Protein 4IDI (pdb70)

Foldseek 3Di:
DAKEKEFEAACQQVQFPDNVHRIKIKDDDDQLDWPFLVQVCCQPPGGNDHPPWWDCPDDADWDWMIHPDIDGRSGSPGGTDTDPQKFKDKQNHGCVVQVNRVRRRHHHIYIYIYGRD/DAKEKEFEAACQQVQFPDNVHRIKIKDDDDQLDWPFLVQVCCQPPGRNDHPPWWDDPADWDWMIHPDIDGRSGSPGGTDTDPQKFKDKQNHGCVVQVNRVHRRHHHIYIYIYGRD/DAKEKEFEAACQQVQFPDNVHRIKIKDDDDQLDWPFLVQVCCQPPGRNDHPPWWDCPDDADWAWMIHPDIDGGSGSPGGTDTDPQKFKAKQNHGCVVQVNRPHRRHHHIYIYIYGRD/DAKEKEFEAACQQVQFPDNVHRIKIKFDDDQLDWPFLVQVCCQPPGRNDHPPWWDDPADWDWMIHPDIDGRSGSPGGTDTDPQKFKDKQNHGCVVQVNRVHRRHHHIYIYIYGRD

Organism: Plasmodium yoelii yoelii (NCBI:txid73239)

CATH classification: 3.10.20.30

Solvent-accessible surface area: 24367 Å² total

Secondary structure (DSSP, 8-state):
-EEEEEEEETTGGGGSS-TTSSEEEEEE--TT--HHHHHHHHHHHT--STTSSS-------EE---TT---S-EETT---PPPTTEEEEETTEEGGGTTGGG----TT-EEEEEE--/-EEEEEEEETTGGGGSS-TTSSEEEEEE--TT--HHHHHHHHHHHT--STTSSS-----EE---TT---S-EETT---PPPTTEEEEETTEEGGGGTGGG----TT-EEEEEE--/-EEEEEEEETTGGGGSS-TTSSEEEEEE--TT--HHHHHHHHHHHT--STTSSS-------EE---TT---S-EETT---PPPTTEEEEETTEEGGGTTGGG----TT-EEEEEE--/-EEEEEEEETTGGGGSS-TTSSEEEEEE--TT--HHHHHHHHHHHT--STTSSS-----EE---TT---S-EETT---PPPTTEEEEETTEEGGGGTGGG----TT-EEEEEE--

InterPro domains:
  IPR012675 Beta-grasp domain superfamily [G3DSA:3.10.20.30] (2-125)
  IPR015221 Ubiquitin-related modifier 1 [MF_03048] (3-125)
  IPR015221 Ubiquitin-related modifier 1 [PF09138] (4-125)
  IPR015221 Ubiquitin-related modifier 1 [PTHR14986] (1-125)
  IPR015221 Ubiquitin-related modifier 1 [cd01764] (5-125)
  IPR016155 Molybdopterin synthase/thiamin biosynthesis sulphur carrier, beta-grasp [SSF54285] (3-125)

Radius of gyration: 26.15 Å; Cα contacts (8 Å, |Δi|>4): 997; chains: 4; bounding box: 36×84×58 Å

B-factor: mean 30.33, std 13.79, range [8.46, 106.81]

Nearest PDB structures (foldseek):
  4idi-assembly3_C  TM=1.008E+00  e=1.609E-25  Plasmodium yoelii yoelii
  4idi-assembly4_D  TM=9.911E-01  e=5.566E-25  Plasmodium yoelii yoelii
  2qjl-assembly1_A  TM=8.505E-01  e=9.168E-06  Saccharomyces cerevisiae
  7q5n-assembly2_J  TM=7.325E-01  e=2.650E-06  Thermochaetoides thermophila DSM 1495
  6yuc-assembly1_G  TM=7.805E-01  e=1.416E-05  Thermochaetoides thermophila

Structure (mmCIF, N/CA/C/O backbone):
data_4IDI
#
_entry.id   4IDI
#
_cell.length_a   32.590
_cell.length_b   72.720
_cell.length_c   107.510
_cell.angle_alpha   90.00
_cell.angle_beta   92.64
_cell.angle_gamma   90.00
#
_symmetry.space_group_name_H-M   'P 1 21 1'
#
loop_
_entity.id
_entity.type
_entity.pdbx_description
1 polymer 'Oryza sativa Rurm1-related'
2 non-polymer GLYCEROL
3 water water
#
loop_
_atom_site.group_PDB
_atom_site.id
_atom_site.type_symbol
_atom_site.label_atom_id
_atom_site.label_alt_id
_atom_site.label_comp_id
_atom_site.label_asym_id
_atom_site.label_entity_id
_atom_site.label_seq_id
_atom_site.pdbx_PDB_ins_code
_atom_site.Cartn_x
_atom_site.Cartn_y
_atom_site.Cartn_z
_atom_site.occupancy
_atom_site.B_iso_or_equiv
_atom_site.auth_seq_id
_atom_site.auth_comp_id
_atom_site.auth_asym_id
_atom_site.auth_atom_id
_atom_site.pdbx_PDB_model_num
ATOM 6 N N . LYS A 1 21 ? 15.172 43.448 82.090 1.00 38.30 2 LYS A N 1
ATOM 7 C CA . LYS A 1 21 ? 16.290 44.355 81.798 1.00 37.15 2 LYS A CA 1
ATOM 8 C C . LYS A 1 21 ? 16.035 45.724 82.443 1.00 36.10 2 LYS A C 1
ATOM 9 O O . LYS A 1 21 ? 14.989 46.327 82.198 1.00 36.38 2 LYS A O 1
ATOM 15 N N . VAL A 1 22 ? 16.950 46.155 83.331 1.00 27.77 3 VAL A N 1
ATOM 16 C CA . VAL A 1 22 ? 16.865 47.412 84.090 1.00 24.79 3 VAL A CA 1
ATOM 17 C C . VAL A 1 22 ? 18.187 48.170 83.958 1.00 26.25 3 VAL A C 1
ATOM 18 O O . VAL A 1 22 ? 19.237 47.669 84.349 1.00 24.51 3 VAL A O 1
ATOM 22 N N . LYS A 1 23 ? 18.124 49.365 83.359 1.00 23.95 4 LYS A N 1
ATOM 23 C CA . LYS A 1 23 ? 19.250 50.261 83.182 1.00 22.29 4 LYS A CA 1
ATOM 24 C C . LYS A 1 23 ? 18.917 51.549 83.944 1.00 24.52 4 LYS A C 1
ATOM 25 O O . LYS A 1 23 ? 17.931 52.226 83.629 1.00 21.97 4 LYS A O 1
ATOM 31 N N . ILE A 1 24 ? 19.718 51.851 84.987 1.00 20.57 5 ILE A N 1
ATOM 32 C CA . ILE A 1 24 ? 19.446 53.022 85.820 1.00 18.69 5 ILE A CA 1
ATOM 33 C C . ILE A 1 24 ? 20.651 53.934 85.961 1.00 21.13 5 ILE A C 1
ATOM 34 O O . ILE A 1 24 ? 21.779 53.496 85.787 1.00 21.29 5 ILE A O 1
ATOM 39 N N . GLU A 1 25 ? 20.417 55.170 86.385 1.00 17.07 6 GLU A N 1
ATOM 40 C CA . GLU A 1 25 ? 21.500 56.104 86.699 1.00 16.53 6 GLU A CA 1
ATOM 41 C C . GLU A 1 25 ? 21.596 56.169 88.224 1.00 18.90 6 GLU A C 1
ATOM 42 O O . GLU A 1 25 ? 20.577 56.144 88.912 1.00 15.62 6 GLU A O 1
ATOM 48 N N . LEU A 1 26 ? 22.809 56.183 88.745 1.00 16.90 7 LEU A N 1
ATOM 49 C CA . LEU A 1 26 ? 23.044 56.329 90.185 1.00 15.06 7 LEU A CA 1
ATOM 50 C C . LEU A 1 26 ? 23.895 57.566 90.307 1.00 17.27 7 LEU A C 1
ATOM 51 O O . LEU A 1 26 ? 25.064 57.547 89.900 1.00 15.47 7 LEU A O 1
ATOM 56 N N A LYS A 1 27 ? 23.311 58.649 90.823 0.50 13.49 8 LYS A N 1
ATOM 57 N N B LYS A 1 27 ? 23.311 58.651 90.819 0.50 13.09 8 LYS A N 1
ATOM 58 C CA A LYS A 1 27 ? 23.998 59.926 91.011 0.50 12.87 8 LYS A CA 1
ATOM 59 C CA B LYS A 1 27 ? 24.004 59.925 91.007 0.50 12.27 8 LYS A CA 1
ATOM 60 C C A LYS A 1 27 ? 24.366 60.095 92.491 0.50 18.14 8 LYS A C 1
ATOM 61 C C B LYS A 1 27 ? 24.368 60.094 92.487 0.50 17.93 8 LYS A C 1
ATOM 62 O O A LYS A 1 27 ? 23.615 59.675 93.367 0.50 18.18 8 LYS A O 1
ATOM 63 O O B LYS A 1 27 ? 23.615 59.671 93.361 0.50 18.01 8 LYS A O 1
ATOM 74 N N . PHE A 1 28 ? 25.540 60.688 92.759 1.00 14.79 9 PHE A N 1
ATOM 75 C CA . PHE A 1 28 ? 26.045 60.875 94.121 1.00 14.39 9 PHE A CA 1
ATOM 76 C C . PHE A 1 28 ? 26.344 62.318 94.323 1.00 19.18 9 PHE A C 1
ATOM 77 O O . PHE A 1 28 ? 27.036 62.908 93.508 1.00 18.94 9 PHE A O 1
ATOM 85 N N . LEU A 1 29 ? 25.809 62.895 95.413 1.00 16.63 10 LEU A N 1
ATOM 86 C CA . LEU A 1 29 ? 25.924 64.325 95.702 1.00 16.28 10 LEU A CA 1
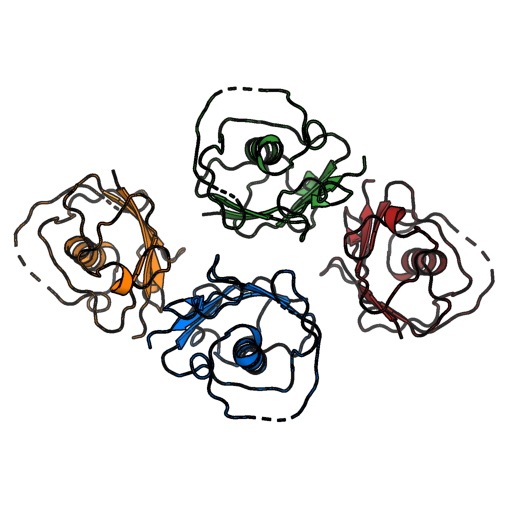ATOM 87 C C . LEU A 1 29 ? 26.261 64.576 97.165 1.00 19.53 10 LEU A C 1
ATOM 88 O O . LEU A 1 29 ? 26.229 63.647 97.981 1.00 18.86 10 LEU A O 1
ATOM 93 N N . GLY A 1 30 ? 26.579 65.821 97.482 1.00 18.83 11 GLY A N 1
ATOM 94 C CA . GLY A 1 30 ? 26.944 66.216 98.841 1.00 21.07 11 GLY A CA 1
ATOM 95 C C . GLY A 1 30 ? 28.318 65.754 99.305 1.00 27.10 11 GLY A C 1
ATOM 96 O O . GLY A 1 30 ? 28.596 65.757 100.509 1.00 29.13 11 GLY A O 1
ATOM 97 N N . GLY A 1 31 ? 29.186 65.375 98.364 1.00 22.79 12 GLY A N 1
ATOM 98 C CA . GLY A 1 31 ? 30.553 64.925 98.672 1.00 23.56 12 GLY A CA 1
ATOM 99 C C . GLY A 1 31 ? 30.769 63.457 98.357 1.00 23.77 12 GLY A C 1
ATOM 100 O O . GLY A 1 31 ? 31.914 63.010 98.219 1.00 22.29 12 GLY A O 1
ATOM 101 N N . LEU A 1 32 ? 29.661 62.704 98.213 1.00 19.80 13 LEU A N 1
ATOM 102 C CA . LEU A 1 32 ? 29.708 61.266 97.893 1.00 18.46 13 LEU A CA 1
ATOM 103 C C . LEU A 1 32 ? 30.371 60.999 96.536 1.00 19.97 13 LEU A C 1
ATOM 104 O O . LEU A 1 32 ? 31.013 59.970 96.383 1.00 18.18 13 LEU A O 1
ATOM 109 N N . GLU A 1 33 ? 30.258 61.939 95.569 1.00 17.97 14 GLU A N 1
ATOM 110 C CA . GLU A 1 33 ? 30.876 61.759 94.252 1.00 18.77 14 GLU A CA 1
ATOM 111 C C . GLU A 1 33 ? 32.445 61.674 94.304 1.00 23.42 14 GLU A C 1
ATOM 112 O O . GLU A 1 33 ? 33.051 61.088 93.401 1.00 22.18 14 GLU A O 1
ATOM 118 N N . SER A 1 34 ? 33.083 62.242 95.363 1.00 20.26 15 SER A N 1
ATOM 119 C CA A SER A 1 34 ? 34.542 62.214 95.520 0.70 20.65 15 SER A CA 1
ATOM 120 C CA B SER A 1 34 ? 34.540 62.212 95.511 0.30 20.94 15 SER A CA 1
ATOM 121 C C . SER A 1 34 ? 35.042 60.784 95.771 1.00 24.46 15 SER A C 1
ATOM 122 O O . SER A 1 34 ? 36.235 60.528 95.662 1.00 24.62 15 SER A O 1
ATOM 127 N N . TYR A 1 35 ? 34.118 59.834 96.044 1.00 19.97 16 TYR A N 1
ATOM 128 C CA . TYR A 1 35 ? 34.475 58.434 96.315 1.00 19.96 16 TYR A CA 1
ATOM 129 C C . TYR A 1 35 ? 34.210 57.491 95.134 1.00 24.54 16 TYR A C 1
ATOM 130 O O . TYR A 1 35 ? 34.405 56.284 95.249 1.00 24.94 16 TYR A O 1
ATOM 139 N N . LEU A 1 36 ? 33.832 58.047 93.993 1.00 20.34 17 LEU A N 1
ATOM 140 C CA . LEU A 1 36 ? 33.580 57.242 92.805 1.00 19.39 17 LEU A CA 1
ATOM 141 C C . LEU A 1 36 ? 34.886 56.912 92.118 1.00 24.26 17 LEU A C 1
ATOM 142 O O . LEU A 1 36 ? 35.830 57.679 92.236 1.00 23.45 17 LEU A O 1
ATOM 147 N N . GLU A 1 37 ? 34.938 55.772 91.400 1.00 23.02 18 GLU A N 1
ATOM 148 C CA . GLU A 1 37 ? 36.116 55.350 90.628 1.00 25.24 18 GLU A CA 1
ATOM 149 C C . GLU A 1 37 ? 36.414 56.390 89.556 1.00 28.08 18 GLU A C 1
ATOM 150 O O . GLU A 1 37 ? 37.575 56.796 89.403 1.00 27.78 18 GLU A O 1
ATOM 156 N N . ASP A 1 38 ? 35.369 56.831 88.822 1.00 23.23 19 ASP A N 1
ATOM 157 C CA . ASP A 1 38 ? 35.515 57.856 87.778 1.00 24.22 19 ASP A CA 1
ATOM 158 C C . ASP A 1 38 ? 35.140 59.198 88.385 1.00 27.90 19 ASP A C 1
ATOM 159 O O . ASP A 1 38 ? 33.950 59.509 88.552 1.00 27.19 19 ASP A O 1
ATOM 164 N N . LYS A 1 39 ? 36.160 60.011 88.682 1.00 26.20 20 LYS A N 1
ATOM 165 C CA . LYS A 1 39 ? 35.954 61.305 89.345 1.00 26.40 20 LYS A CA 1
ATOM 166 C C . LYS A 1 39 ? 35.668 62.453 88.374 1.00 27.85 20 LYS A C 1
ATOM 167 O O . LYS A 1 39 ? 35.521 63.587 88.818 1.00 26.90 20 LYS A O 1
ATOM 173 N N . SER A 1 40 ? 35.521 62.154 87.068 1.00 24.63 21 SER A N 1
ATOM 174 C CA . SER A 1 40 ? 35.199 63.154 86.046 1.00 25.10 21 SER A CA 1
ATOM 175 C C . SER A 1 40 ? 33.668 63.455 85.980 1.00 26.96 21 SER A C 1
ATOM 176 O O . SER A 1 40 ? 33.258 64.418 85.327 1.00 27.44 21 SER A O 1
ATOM 179 N N . LYS A 1 41 ? 32.841 62.615 86.639 1.00 22.76 22 LYS A N 1
ATOM 180 C CA A LYS A 1 41 ? 31.377 62.754 86.672 0.70 21.29 22 LYS A CA 1
ATOM 181 C CA B LYS A 1 41 ? 31.382 62.767 86.672 0.30 21.00 22 LYS A CA 1
ATOM 182 C C . LYS A 1 41 ? 30.822 62.274 88.012 1.00 23.78 22 LYS A C 1
ATOM 183 O O . LYS A 1 41 ? 31.444 61.432 88.671 1.00 25.00 22 LYS A O 1
ATOM 194 N N . ASN A 1 42 ? 29.669 62.806 88.431 1.00 19.71 23 ASN A N 1
ATOM 195 C CA . ASN A 1 42 ? 29.063 62.440 89.726 1.00 18.66 23 ASN A CA 1
ATOM 196 C C . ASN A 1 42 ? 28.103 61.250 89.667 1.00 20.75 23 ASN A C 1
ATOM 197 O O . ASN A 1 42 ? 27.401 60.991 90.646 1.00 20.71 23 ASN A O 1
ATOM 202 N N . TYR A 1 43 ? 28.050 60.545 88.534 1.00 17.50 24 TYR A N 1
ATOM 203 C CA . TYR A 1 43 ? 27.120 59.418 88.387 1.00 17.89 24 TYR A CA 1
ATOM 204 C C . TYR A 1 43 ? 27.741 58.218 87.688 1.00 19.78 24 TYR A C 1
ATOM 205 O O . TYR A 1 43 ? 28.777 58.325 87.028 1.00 18.01 24 TYR A O 1
ATOM 214 N N . VAL A 1 44 ? 27.060 57.076 87.782 1.00 18.07 25 VAL A N 1
ATOM 215 C CA . VAL A 1 44 ? 27.368 55.860 87.046 1.00 18.45 25 VAL A CA 1
ATOM 216 C C . VAL A 1 44 ? 26.036 55.325 86.502 1.00 23.61 25 VAL A C 1
ATOM 217 O O . VAL A 1 44 ? 24.975 55.632 87.048 1.00 23.13 25 VAL A O 1
ATOM 221 N N . THR A 1 45 ? 26.101 54.509 85.469 1.00 22.29 26 THR A N 1
ATOM 222 C CA . THR A 1 45 ? 24.939 53.829 84.927 1.00 23.63 26 THR A CA 1
ATOM 223 C C . THR A 1 45 ? 25.071 52.378 85.401 1.00 27.71 26 THR A C 1
ATOM 224 O O . THR A 1 45 ? 26.164 51.813 85.343 1.00 26.69 26 THR A O 1
ATOM 228 N N . LEU A 1 46 ? 23.973 51.788 85.881 1.00 24.88 27 LEU A N 1
ATOM 229 C CA . LEU A 1 46 ? 23.981 50.384 86.291 1.00 24.32 27 LEU A CA 1
ATOM 230 C C . LEU A 1 46 ? 22.993 49.574 85.420 1.00 25.84 27 LEU A C 1
ATOM 231 O O . LEU A 1 46 ? 21.878 50.026 85.206 1.00 24.13 27 LEU A O 1
ATOM 236 N N . GLU A 1 47 ? 23.429 48.407 84.892 1.00 22.69 28 GLU A N 1
ATOM 237 C CA . GLU A 1 47 ? 22.564 47.521 84.112 1.00 24.07 28 GLU A CA 1
ATOM 238 C C . GLU A 1 47 ? 22.475 46.188 84.798 1.00 28.07 28 GLU A C 1
ATOM 239 O O . GLU A 1 47 ? 23.504 45.565 85.062 1.00 27.57 28 GLU A O 1
ATOM 245 N N . ILE A 1 48 ? 21.251 45.756 85.085 1.00 25.97 29 ILE A N 1
ATOM 246 C CA . ILE A 1 48 ? 20.992 44.473 85.737 1.00 28.32 29 ILE A CA 1
ATOM 247 C C . ILE A 1 48 ? 19.773 43.805 85.077 1.00 37.27 29 ILE A C 1
ATOM 248 O O . ILE A 1 48 ? 18.791 44.476 84.756 1.00 36.65 29 ILE A O 1
ATOM 253 N N . ASP A 1 49 ? 19.876 42.491 84.844 1.00 37.11 30 ASP A N 1
ATOM 254 C CA . ASP A 1 49 ? 18.825 41.675 84.252 1.00 39.58 30 ASP A CA 1
ATOM 255 C C . ASP A 1 49 ? 18.456 40.602 85.277 1.00 44.18 30 ASP A C 1
ATOM 256 O O . ASP A 1 49 ? 18.855 39.439 85.153 1.00 46.89 30 ASP A O 1
ATOM 261 N N . SER A 1 50 ? 17.727 41.022 86.308 1.00 37.66 31 SER A N 1
ATOM 262 C CA . SER A 1 50 ? 17.258 40.196 87.414 1.00 38.25 31 SER A CA 1
ATOM 263 C C . SER A 1 50 ? 16.007 40.809 88.027 1.00 41.78 31 SER A C 1
ATOM 264 O O . SER A 1 50 ? 15.986 42.004 88.323 1.00 39.70 31 SER A O 1
ATOM 267 N N . LYS A 1 51 ? 14.985 39.974 88.277 1.00 39.94 32 LYS A N 1
ATOM 268 C CA . LYS A 1 51 ? 13.735 40.394 88.916 1.00 39.20 32 LYS A CA 1
ATOM 269 C C . LYS A 1 51 ? 13.927 40.623 90.426 1.00 41.09 32 LYS A C 1
ATOM 270 O O . LYS A 1 51 ? 13.026 41.153 91.078 1.00 40.97 32 LYS A O 1
ATOM 276 N N . GLU A 1 52 ? 15.093 40.207 90.975 1.00 35.82 33 GLU A N 1
ATOM 277 C CA . GLU A 1 52 ? 15.423 40.290 92.398 1.00 33.59 33 GLU A CA 1
ATOM 278 C C . GLU A 1 52 ? 16.084 41.615 92.789 1.00 31.89 33 GLU A C 1
ATOM 279 O O . GLU A 1 52 ? 16.380 41.811 93.967 1.00 30.31 33 GLU A O 1
ATOM 285 N N . LEU A 1 53 ? 16.273 42.535 91.833 1.00 26.05 34 LEU A N 1
ATOM 286 C CA . LEU A 1 53 ? 16.831 43.862 92.133 1.00 24.11 34 LEU A CA 1
ATOM 287 C C . LEU A 1 53 ? 15.898 44.623 93.086 1.00 27.57 34 LEU A C 1
ATOM 288 O O . LEU A 1 53 ? 14.690 44.690 92.858 1.00 26.19 34 LEU A O 1
ATOM 293 N N . ASN A 1 54 ? 16.465 45.148 94.173 1.00 23.21 35 ASN A N 1
ATOM 294 C CA . ASN A 1 54 ? 15.747 45.989 95.139 1.00 22.21 35 ASN A CA 1
ATOM 295 C C . ASN A 1 54 ? 16.737 46.973 95.775 1.00 24.35 35 ASN A C 1
ATOM 296 O O . ASN A 1 54 ? 17.941 46.847 95.577 1.00 22.11 35 ASN A O 1
ATOM 301 N N . PHE A 1 55 ? 16.237 47.968 96.483 1.00 21.31 36 PHE A N 1
ATOM 302 C CA . PHE A 1 55 ? 17.077 48.952 97.177 1.00 18.84 36 PHE A CA 1
ATOM 303 C C . PHE A 1 55 ? 18.012 48.339 98.241 1.00 23.49 36 PHE A C 1
ATOM 304 O O . PHE A 1 55 ? 19.099 48.860 98.456 1.00 23.41 36 PHE A O 1
ATOM 312 N N . GLU A 1 56 ? 17.624 47.221 98.880 1.00 20.48 37 GLU A N 1
ATOM 313 C CA . GLU A 1 56 ? 18.484 46.563 99.879 1.00 21.27 37 GLU A CA 1
ATOM 314 C C . GLU A 1 56 ? 19.762 45.981 99.274 1.00 24.19 37 GLU A C 1
ATOM 315 O O . GLU A 1 56 ? 20.845 46.222 99.811 1.00 23.33 37 GLU A O 1
ATOM 321 N N . ASN A 1 57 ? 19.646 45.213 98.174 1.00 21.14 38 ASN A N 1
ATOM 322 C CA . ASN A 1 57 ? 20.822 44.656 97.511 1.00 20.02 38 ASN A CA 1
ATOM 323 C C . ASN A 1 57 ? 21.556 45.733 96.697 1.00 23.90 38 ASN A C 1
ATOM 324 O O . ASN A 1 57 ? 22.770 45.600 96.513 1.00 24.45 38 ASN A O 1
ATOM 329 N N . LEU A 1 58 ? 20.841 46.813 96.241 1.00 17.58 39 LEU A N 1
ATOM 330 C CA . LEU A 1 58 ? 21.487 47.901 95.503 1.00 16.88 39 LEU A CA 1
ATOM 331 C C . LEU A 1 58 ? 22.391 48.718 96.404 1.00 17.96 39 LEU A C 1
ATOM 332 O O . LEU A 1 58 ? 23.517 49.012 96.023 1.00 15.11 39 LEU A O 1
ATOM 337 N N . ILE A 1 59 ? 21.920 49.049 97.610 1.00 18.08 40 ILE A N 1
ATOM 338 C CA . ILE A 1 59 ? 22.702 49.813 98.589 1.00 17.24 40 ILE A CA 1
ATOM 339 C C . ILE A 1 59 ? 23.925 48.977 99.024 1.00 18.96 40 ILE A C 1
ATOM 340 O O . ILE A 1 59 ? 25.017 49.534 99.126 1.00 16.53 40 ILE A O 1
ATOM 345 N N . ALA A 1 60 ? 23.745 47.646 99.261 1.00 16.85 41 ALA A N 1
ATOM 346 C CA . ALA A 1 60 ? 24.864 46.783 99.643 1.00 18.28 41 ALA A CA 1
ATOM 347 C C . ALA A 1 60 ? 25.901 46.760 98.522 1.00 21.78 41 ALA A C 1
ATOM 348 O O . ALA A 1 60 ? 27.093 46.855 98.791 1.00 21.12 41 ALA A O 1
ATOM 350 N N . PHE A 1 61 ? 25.447 46.679 97.261 1.00 17.89 42 PHE A N 1
ATOM 351 C CA . PHE A 1 61 ? 26.387 46.625 96.140 1.00 15.81 42 PHE A CA 1
ATOM 352 C C . PHE A 1 61 ? 27.128 47.971 95.956 1.00 17.34 42 PHE A C 1
ATOM 353 O O . PHE A 1 61 ? 28.356 47.986 95.812 1.00 17.28 42 PHE A O 1
ATOM 361 N N . ILE A 1 62 ? 26.408 49.085 96.018 1.00 13.76 43 ILE A N 1
ATOM 362 C CA . ILE A 1 62 ? 27.055 50.404 95.883 1.00 14.85 43 ILE A CA 1
ATOM 363 C C . ILE A 1 62 ? 28.113 50.575 96.989 1.00 20.27 43 ILE A C 1
ATOM 364 O O . ILE A 1 62 ? 29.246 50.952 96.702 1.00 19.47 43 ILE A O 1
ATOM 369 N N . ARG A 1 63 ? 27.738 50.240 98.240 1.00 18.33 44 ARG A N 1
ATOM 370 C CA . ARG A 1 63 ? 28.593 50.335 99.425 1.00 18.61 44 ARG A CA 1
ATOM 371 C C . ARG A 1 63 ? 29.945 49.677 99.225 1.00 24.65 44 ARG A C 1
ATOM 372 O O . ARG A 1 63 ? 30.984 50.238 99.613 1.00 25.74 44 ARG A O 1
ATOM 380 N N . ASP A 1 64 ? 29.953 48.506 98.619 1.00 23.00 45 ASP A N 1
ATOM 381 C CA . ASP A 1 64 ? 31.203 47.760 98.441 1.00 23.54 45 ASP A CA 1
ATOM 382 C C . ASP A 1 64 ? 31.891 47.889 97.055 1.00 27.85 45 ASP A C 1
ATOM 383 O O . ASP A 1 64 ? 33.075 47.539 96.936 1.00 29.44 45 ASP A O 1
ATOM 388 N N . ASN A 1 65 ? 31.180 48.329 96.021 1.00 20.02 46 ASN A N 1
ATOM 389 C CA . ASN A 1 65 ? 31.765 48.334 94.679 1.00 20.56 46 ASN A CA 1
ATOM 390 C C . ASN A 1 65 ? 31.766 49.668 93.939 1.00 25.16 46 ASN A C 1
ATOM 391 O O . ASN A 1 65 ? 32.421 49.771 92.903 1.00 26.13 46 ASN A O 1
ATOM 396 N N . ILE A 1 66 ? 30.998 50.653 94.397 1.00 21.33 47 ILE A N 1
ATOM 397 C CA . ILE A 1 66 ? 30.901 51.910 93.666 1.00 20.07 47 ILE A CA 1
ATOM 398 C C . ILE A 1 66 ? 31.490 53.039 94.505 1.00 24.75 47 ILE A C 1
ATOM 399 O O . ILE A 1 66 ? 32.168 53.914 93.958 1.00 24.08 47 ILE A O 1
ATOM 404 N N . ILE A 1 67 ? 31.263 52.995 95.821 1.00 21.81 48 ILE A N 1
ATOM 405 C CA . ILE A 1 67 ? 31.843 53.945 96.763 1.00 21.34 48 ILE A CA 1
ATOM 406 C C . ILE A 1 67 ? 33.207 53.351 97.205 1.00 26.94 48 ILE A C 1
ATOM 407 O O . ILE A 1 67 ? 33.260 52.286 97.833 1.00 27.14 48 ILE A O 1
ATOM 412 N N . GLU A 1 68 ? 34.308 54.049 96.870 1.00 23.24 49 GLU A N 1
ATOM 413 C CA . GLU A 1 68 ? 35.664 53.561 97.165 1.00 24.06 49 GLU A CA 1
ATOM 414 C C . GLU A 1 68 ? 36.114 53.785 98.626 1.00 31.65 49 GLU A C 1
ATOM 415 O O . GLU A 1 68 ? 37.080 53.145 99.054 1.00 35.01 49 GLU A O 1
ATOM 421 N N . LYS A 1 69 ? 35.417 54.640 99.399 1.00 27.37 50 LYS A N 1
ATOM 422 C CA . LYS A 1 69 ? 35.782 54.869 100.804 1.00 27.29 50 LYS A CA 1
ATOM 423 C C . LYS A 1 69 ? 34.862 54.102 101.754 1.00 28.94 50 LYS A C 1
ATOM 424 O O . LYS A 1 69 ? 33.657 54.080 101.530 1.00 26.75 50 LYS A O 1
ATOM 430 N N . LYS A 1 70 ? 35.419 53.483 102.821 1.00 25.66 51 LYS A N 1
ATOM 431 C CA . LYS A 1 70 ? 34.573 52.744 103.768 1.00 25.91 51 LYS A CA 1
ATOM 432 C C . LYS A 1 70 ? 33.842 53.661 104.766 1.00 30.77 51 LYS A C 1
ATOM 433 O O . LYS A 1 70 ? 34.308 54.769 105.021 1.00 31.52 51 LYS A O 1
ATOM 439 N N . PHE A 1 71 ? 32.699 53.169 105.326 1.00 26.77 52 PHE A N 1
ATOM 440 C CA . PHE A 1 71 ? 31.823 53.783 106.347 1.00 27.59 52 PHE A CA 1
ATOM 441 C C . PHE A 1 71 ? 31.045 55.062 105.908 1.00 32.74 52 PHE A C 1
ATOM 442 O O . PHE A 1 71 ? 30.244 55.560 106.699 1.00 35.23 52 PHE A O 1
ATOM 450 N N . VAL A 1 72 ? 31.234 55.574 104.684 1.00 26.16 53 VAL A N 1
ATOM 451 C CA . VAL A 1 72 ? 30.589 56.846 104.303 1.00 24.96 53 VAL A CA 1
ATOM 452 C C . VAL A 1 72 ? 29.182 56.725 103.660 1.00 27.11 53 VAL A C 1
ATOM 453 O O . VAL A 1 72 ? 28.510 57.755 103.513 1.00 27.28 53 VAL A O 1
ATOM 457 N N . PHE A 1 73 ? 28.748 55.511 103.262 1.00 21.02 54 PHE A N 1
ATOM 458 C CA . PHE A 1 73 ? 27.512 55.344 102.491 1.00 18.75 54 PHE A CA 1
ATOM 459 C C . PHE A 1 73 ? 26.440 54.498 103.154 1.00 21.49 54 PHE A C 1
ATOM 460 O O . PHE A 1 73 ? 25.248 54.795 103.017 1.00 21.16 54 PHE A O 1
ATOM 468 N N . SER A 1 74 ? 26.854 53.415 103.816 1.00 18.31 55 SER A N 1
ATOM 469 C CA . SER A 1 74 ? 25.963 52.440 104.436 1.00 19.50 55 SER A CA 1
ATOM 470 C C . SER A 1 74 ? 26.716 51.644 105.499 1.00 26.94 55 SER A C 1
ATOM 471 O O . SER A 1 74 ? 27.879 51.291 105.289 1.00 26.35 55 SER A O 1
ATOM 474 N N . ASP A 1 75 ? 26.045 51.319 106.617 1.00 26.07 56 ASP A N 1
ATOM 475 C CA . ASP A 1 75 ? 26.649 50.518 107.694 1.00 28.50 56 ASP A CA 1
ATOM 476 C C . ASP A 1 75 ? 26.875 49.058 107.243 1.00 35.12 56 ASP A C 1
ATOM 477 O O . ASP A 1 75 ? 26.248 48.600 106.277 1.00 33.89 56 ASP A O 1
ATOM 482 N N . TYR A 1 76 ? 27.822 48.350 107.907 1.00 33.77 57 TYR A N 1
ATOM 483 C CA . TYR A 1 76 ? 28.136 46.944 107.630 1.00 33.59 57 TYR A CA 1
ATOM 484 C C . TYR A 1 76 ? 27.340 46.103 108.650 1.00 42.86 57 TYR A C 1
ATOM 485 O O . TYR A 1 76 ? 27.894 45.527 109.587 1.00 46.35 57 TYR A O 1
ATOM 494 N N . ASP A 1 77 ? 26.006 46.136 108.510 1.00 40.80 58 ASP A N 1
ATOM 495 C CA . ASP A 1 77 ? 25.077 45.468 109.430 1.00 42.79 58 ASP A CA 1
ATOM 496 C C . ASP A 1 77 ? 25.014 43.959 109.185 1.00 47.98 58 ASP A C 1
ATOM 497 O O . ASP A 1 77 ? 25.020 43.197 110.158 1.00 49.18 58 ASP A O 1
ATOM 502 N N . ILE A 1 78 ? 24.965 43.523 107.900 1.00 42.59 59 ILE A N 1
ATOM 503 C CA . ILE A 1 78 ? 24.949 42.097 107.554 1.00 63.40 59 ILE A CA 1
ATOM 504 C C . ILE A 1 78 ? 26.299 41.695 106.966 1.00 78.98 59 ILE A C 1
ATOM 505 O O . ILE A 1 78 ? 26.856 42.428 106.147 1.00 32.51 59 ILE A O 1
ATOM 507 N N . ASP A 1 82 ? 24.058 35.315 102.946 1.00 54.82 63 ASP A N 1
ATOM 508 C CA . ASP A 1 82 ? 23.929 34.288 101.913 1.00 55.81 63 ASP A CA 1
ATOM 509 C C . ASP A 1 82 ? 24.304 34.867 100.542 1.00 56.51 63 ASP A C 1
ATOM 510 O O . ASP A 1 82 ? 24.236 36.081 100.360 1.00 55.23 63 ASP A O 1
ATOM 515 N N . GLU A 1 83 ? 24.695 34.016 99.583 1.00 51.42 64 GLU A N 1
ATOM 516 C CA . GLU A 1 83 ? 25.110 34.508 98.269 1.00 48.80 64 GLU A CA 1
ATOM 517 C C . GLU A 1 83 ? 24.353 33.909 97.082 1.00 49.03 64 GLU A C 1
ATOM 518 O O . GLU A 1 83 ? 24.309 32.688 96.911 1.00 50.88 64 GLU A O 1
ATOM 524 N N . LYS A 1 84 ? 23.810 34.791 96.235 1.00 40.52 65 LYS A N 1
ATOM 525 C CA . LYS A 1 84 ? 23.174 34.497 94.949 1.00 39.28 65 LYS A CA 1
ATOM 526 C C . LYS A 1 84 ? 23.680 35.627 94.059 1.00 37.34 65 LYS A C 1
ATOM 527 O O . LYS A 1 84 ? 23.091 36.701 94.026 1.00 32.81 65 LYS A O 1
ATOM 533 N N . LEU A 1 85 ? 24.831 35.400 93.427 1.00 34.38 66 LEU A N 1
ATOM 534 C CA . LEU A 1 85 ? 25.559 36.377 92.614 1.00 33.17 66 LEU A CA 1
ATOM 535 C C . LEU A 1 85 ? 25.033 36.487 91.192 1.00 37.39 66 LEU A C 1
ATOM 536 O O . LEU A 1 85 ? 24.538 35.501 90.638 1.00 40.06 66 LEU A O 1
ATOM 541 N N A CYS A 1 86 ? 25.157 37.680 90.593 0.50 34.56 67 CYS A N 1
ATOM 542 N N B CYS A 1 86 ? 25.130 37.691 90.604 0.50 29.30 67 CYS A N 1
ATOM 543 C CA A CYS A 1 86 ? 24.696 37.941 89.232 0.50 35.80 67 CYS A CA 1
ATOM 544 C CA B CYS A 1 86 ? 24.727 37.918 89.221 0.50 27.95 67 CYS A CA 1
ATOM 545 C C A CYS A 1 86 ? 25.586 38.996 88.574 0.50 37.10 67 CYS A C 1
ATOM 546 C C B CYS A 1 86 ? 25.620 38.968 88.571 0.50 33.60 67 CYS A C 1
ATOM 547 O O A CYS A 1 86 ? 26.261 39.755 89.270 0.50 35.51 67 CYS A O 1
ATOM 548 O O B CYS A 1 86 ? 26.318 39.706 89.268 0.50 32.00 67 CYS A O 1
ATOM 553 N N . LYS A 1 87 ? 25.637 38.993 87.235 1.00 33.28 68 LYS A N 1
ATOM 554 C CA . LYS A 1 87 ? 26.431 39.950 86.468 1.00 33.07 68 LYS A CA 1
ATOM 555 C C . LYS A 1 87 ? 25.703 41.285 86.344 1.00 35.48 68 LYS A C 1
ATOM 556 O O . LYS A 1 87 ? 24.486 41.319 86.119 1.00 35.40 68 LYS A O 1
ATOM 562 N N . VAL A 1 88 ? 26.452 42.391 86.518 1.00 30.93 69 VAL A N 1
ATOM 563 C CA . VAL A 1 88 ? 25.984 43.762 86.342 1.00 27.85 69 VAL A CA 1
ATOM 564 C C . VAL A 1 88 ? 27.045 44.530 85.573 1.00 31.23 69 VAL A C 1
ATOM 565 O O . VAL A 1 88 ? 28.225 44.177 85.642 1.00 30.40 69 VAL A O 1
ATOM 577 N N . VAL A 1 90 ? 28.617 48.371 85.324 1.00 22.55 71 VAL A N 1
ATOM 578 C CA . VAL A 1 90 ? 28.715 49.698 85.991 1.00 20.40 71 VAL A CA 1
ATOM 579 C C . VAL A 1 90 ? 29.460 50.528 84.947 1.00 25.42 71 VAL A C 1
ATOM 580 O O . VAL A 1 90 ? 30.640 50.256 84.694 1.00 25.53 71 VAL A O 1
ATOM 584 N N . ASP A 1 91 ? 28.752 51.463 84.270 1.00 22.79 72 ASP A N 1
ATOM 585 C CA . ASP A 1 91 ? 29.258 52.178 83.070 1.00 24.02 72 ASP A CA 1
ATOM 586 C C . ASP A 1 91 ? 29.675 51.039 82.070 1.00 30.05 72 ASP A C 1
ATOM 587 O O . ASP A 1 91 ? 28.883 50.114 81.886 1.00 29.15 72 ASP A O 1
ATOM 592 N N . ASN A 1 92 ? 30.929 51.028 81.561 1.00 28.86 73 ASN A N 1
ATOM 593 C CA . ASN A 1 92 ? 31.403 50.020 80.596 1.00 30.79 73 ASN A CA 1
ATOM 594 C C . ASN A 1 92 ? 32.210 48.872 81.262 1.00 36.08 73 ASN A C 1
ATOM 595 O O . ASN A 1 92 ? 32.915 48.117 80.586 1.00 35.27 73 ASN A O 1
ATOM 600 N N . LYS A 1 93 ? 32.049 48.712 82.591 1.00 32.49 74 LYS A N 1
ATOM 601 C CA . LYS A 1 93 ? 32.763 47.698 83.367 1.00 32.77 74 LYS A CA 1
ATOM 602 C C . LYS A 1 93 ? 31.798 46.625 83.873 1.00 35.31 74 LYS A C 1
ATOM 603 O O . LYS A 1 93 ? 30.793 46.939 84.506 1.00 31.54 74 LYS A O 1
ATOM 609 N N . GLU A 1 94 ? 32.136 45.356 83.638 1.00 33.57 75 GLU A N 1
ATOM 610 C CA . GLU A 1 94 ? 31.311 44.254 84.110 1.00 33.42 75 GLU A CA 1
ATOM 611 C C . GLU A 1 94 ? 31.774 43.796 85.488 1.00 36.16 75 GLU A C 1
ATOM 612 O O . GLU A 1 94 ? 32.973 43.705 85.755 1.00 34.57 75 GLU A O 1
ATOM 618 N N . TYR A 1 95 ? 30.802 43.520 86.354 1.00 32.53 76 TYR A N 1
ATOM 619 C CA . TYR A 1 95 ? 30.977 42.980 87.701 1.00 32.90 76 TYR A CA 1
ATOM 620 C C . TYR A 1 95 ? 30.197 41.656 87.744 1.00 36.84 76 TYR A C 1
ATOM 621 O O . TYR A 1 95 ? 29.116 41.564 87.165 1.00 37.62 76 TYR A O 1
ATOM 630 N N . SER A 1 96 ? 30.737 40.632 88.406 1.00 33.20 77 SER A N 1
ATOM 631 C CA . SER A 1 96 ? 30.059 39.337 88.521 1.00 32.37 77 SER A CA 1
ATOM 632 C C . SER A 1 96 ? 29.759 38.991 89.982 1.00 33.99 77 SER A C 1
ATOM 633 O O . SER A 1 96 ? 29.344 37.873 90.284 1.00 35.93 77 SER A O 1
ATOM 636 N N . ASN A 1 97 ? 29.924 39.968 90.883 1.00 28.64 78 ASN A N 1
ATOM 637 C CA . ASN A 1 97 ? 29.751 39.813 92.333 1.00 27.72 78 ASN A CA 1
ATOM 638 C C . ASN A 1 97 ? 28.503 40.536 92.893 1.00 31.52 78 ASN A C 1
ATOM 639 O O . ASN A 1 97 ? 28.463 40.799 94.094 1.00 31.48 78 ASN A O 1
ATOM 644 N N . TYR A 1 98 ? 27.502 40.876 92.045 1.00 27.61 79 TYR A N 1
ATOM 645 C CA . TYR A 1 98 ? 26.299 41.544 92.547 1.00 25.66 79 TYR A CA 1
ATOM 646 C C . TYR A 1 98 ? 25.503 40.501 93.350 1.00 28.38 79 TYR A C 1
ATOM 647 O O . TYR A 1 98 ? 24.946 39.585 92.758 1.00 28.48 79 TYR A O 1
ATOM 656 N N . ASN A 1 99 ? 25.497 40.622 94.693 1.00 25.15 80 ASN A N 1
ATOM 657 C CA . ASN A 1 99 ? 24.809 39.676 95.574 1.00 26.11 80 ASN A CA 1
ATOM 658 C C . ASN A 1 99 ? 23.335 40.069 95.729 1.00 28.80 80 ASN A C 1
ATOM 659 O O . ASN A 1 99 ? 23.012 41.020 96.449 1.00 24.26 80 ASN A O 1
ATOM 664 N N . LEU A 1 100 ? 22.436 39.317 95.057 1.00 26.02 81 LEU A N 1
ATOM 665 C CA . LEU A 1 100 ? 20.998 39.611 95.119 1.00 26.22 81 LEU A CA 1
ATOM 666 C C . LEU A 1 100 ? 20.398 39.358 96.506 1.00 30.48 81 LEU A C 1
ATOM 667 O O . LEU A 1 100 ? 19.323 39.879 96.806 1.00 29.94 81 LEU A O 1
ATOM 672 N N . LYS A 1 101 ? 21.126 38.613 97.356 1.00 27.67 82 LYS A N 1
ATOM 673 C CA . LYS A 1 101 ? 20.714 38.203 98.697 1.00 27.80 82 LYS A CA 1
ATOM 674 C C . LYS A 1 101 ? 21.238 39.129 99.791 1.00 30.09 82 LYS A C 1
ATOM 675 O O . LYS A 1 101 ? 20.775 39.034 100.928 1.00 29.03 82 LYS A O 1
ATOM 681 N N . ASP A 1 102 ? 22.181 40.032 99.463 1.00 27.75 83 ASP A N 1
ATOM 682 C CA . ASP A 1 102 ? 22.700 40.979 100.454 1.00 26.75 83 ASP A CA 1
ATOM 683 C C . ASP A 1 102 ? 21.660 42.085 100.720 1.00 28.61 83 ASP A C 1
ATOM 684 O O . ASP A 1 102 ? 20.786 42.322 99.880 1.00 27.17 83 ASP A O 1
ATOM 689 N N . LYS A 1 103 ? 21.719 42.708 101.912 1.00 23.57 84 LYS A N 1
ATOM 690 C CA . LYS A 1 103 ? 20.783 43.766 102.316 1.00 22.57 84 LYS A CA 1
ATOM 691 C C . LYS A 1 103 ? 21.546 44.815 103.110 1.00 25.47 84 LYS A C 1
ATOM 692 O O . LYS A 1 103 ? 22.324 44.466 103.993 1.00 25.53 84 LYS A O 1
ATOM 698 N N . ALA A 1 104 ? 21.323 46.099 102.803 1.00 20.27 85 ALA A N 1
ATOM 699 C CA . ALA A 1 104 ? 21.961 47.198 103.533 1.00 18.13 85 ALA A CA 1
ATOM 700 C C . ALA A 1 104 ? 21.017 48.383 103.578 1.00 21.57 85 ALA A C 1
ATOM 701 O O . ALA A 1 104 ? 20.218 48.587 102.662 1.00 19.41 85 ALA A O 1
ATOM 703 N N . LYS A 1 105 ? 21.119 49.153 104.663 1.00 18.42 86 LYS A N 1
ATOM 704 C CA . LYS A 1 105 ? 20.346 50.354 104.880 1.00 18.48 86 LYS A CA 1
ATOM 705 C C . LYS A 1 105 ? 21.223 51.507 104.442 1.00 22.30 86 LYS A C 1
ATOM 706 O O . LYS A 1 105 ? 22.427 51.469 104.664 1.00 23.50 86 LYS A O 1
ATOM 712 N N . ILE A 1 106 ? 20.622 52.572 103.956 1.00 19.00 87 ILE A N 1
ATOM 713 C CA . ILE A 1 106 ? 21.385 53.777 103.655 1.00 18.23 87 ILE A CA 1
ATOM 714 C C . ILE A 1 106 ? 21.789 54.413 105.013 1.00 21.77 87 ILE A C 1
ATOM 715 O O . ILE A 1 106 ? 21.036 54.311 105.972 1.00 19.65 87 ILE A O 1
ATOM 720 N N . LYS A 1 107 ? 22.984 55.018 105.101 1.00 18.54 88 LYS A N 1
ATOM 721 C CA . LYS A 1 107 ? 23.432 55.677 106.320 1.00 19.24 88 LYS A CA 1
ATOM 722 C C . LYS A 1 107 ? 22.483 56.854 106.661 1.00 23.44 88 LYS A C 1
ATOM 723 O O . LYS A 1 107 ? 22.079 57.558 105.739 1.00 22.13 88 LYS A O 1
ATOM 729 N N . PRO A 1 108 ? 22.078 57.069 107.936 1.00 24.07 89 PRO A N 1
ATOM 730 C CA . PRO A 1 108 ? 21.247 58.250 108.247 1.00 25.96 89 PRO A CA 1
ATOM 731 C C . PRO A 1 108 ? 21.998 59.523 107.832 1.00 30.26 89 PRO A C 1
ATOM 732 O O . PRO A 1 108 ? 23.225 59.584 107.933 1.00 31.00 89 PRO A O 1
ATOM 736 N N . GLY A 1 109 ? 21.268 60.498 107.321 1.00 27.08 90 GLY A N 1
ATOM 737 C CA . GLY A 1 109 ? 21.858 61.743 106.844 1.00 26.77 90 GLY A CA 1
ATOM 738 C C . GLY A 1 109 ? 22.040 61.755 105.336 1.00 28.01 90 GLY A C 1
ATOM 739 O O . GLY A 1 109 ? 22.459 62.766 104.771 1.00 28.64 90 GLY A O 1
ATOM 740 N N . ILE A 1 110 ? 21.768 60.622 104.674 1.00 20.55 91 ILE A N 1
ATOM 741 C CA . ILE A 1 110 ? 21.835 60.520 103.220 1.00 19.05 91 ILE A CA 1
ATOM 742 C C . ILE A 1 110 ? 20.396 60.513 102.699 1.00 22.35 91 ILE A C 1
ATOM 743 O O . ILE A 1 110 ? 19.573 59.683 103.110 1.00 20.50 91 ILE A O 1
ATOM 748 N N . ILE A 1 111 ? 20.109 61.472 101.820 1.00 19.05 92 ILE A N 1
ATOM 749 C CA . ILE A 1 111 ? 18.820 61.683 101.177 1.00 19.47 92 ILE A CA 1
ATOM 750 C C . ILE A 1 111 ? 18.787 60.822 99.930 1.00 21.14 92 ILE A C 1
ATOM 751 O O . ILE A 1 111 ? 19.736 60.854 99.154 1.00 19.88 92 ILE A O 1
ATOM 756 N N . VAL A 1 112 ? 17.686 60.082 99.718 1.00 15.91 93 VAL A N 1
ATOM 757 C CA . VAL A 1 112 ? 17.526 59.254 98.516 1.00 14.94 93 VAL A CA 1
ATOM 758 C C . VAL A 1 112 ? 16.400 59.835 97.660 1.00 18.74 93 VAL A C 1
ATOM 759 O O . VAL A 1 112 ? 15.272 60.056 98.150 1.00 15.72 93 VAL A O 1
ATOM 763 N N . LEU A 1 113 ? 16.687 60.053 96.371 1.00 17.28 94 LEU A N 1
ATOM 764 C CA . LEU A 1 113 ? 15.646 60.528 95.451 1.00 18.21 94 LEU A CA 1
ATOM 765 C C . LEU A 1 113 ? 15.553 59.541 94.323 1.00 16.59 94 LEU A C 1
ATOM 766 O O . LEU A 1 113 ? 16.570 58.971 93.955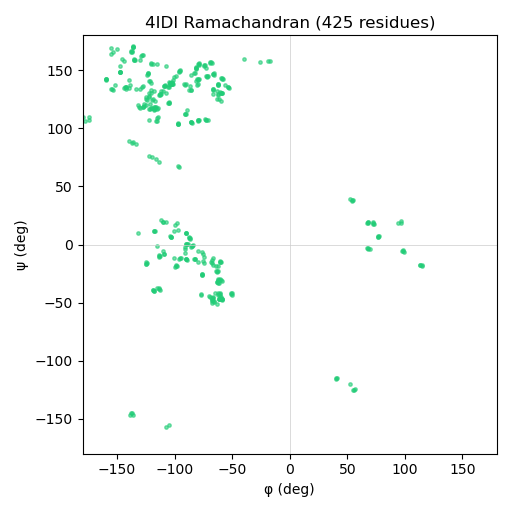 1.00 13.49 94 LEU A O 1
ATOM 771 N N . VAL A 1 114 ? 14.350 59.350 93.758 1.00 14.71 95 VAL A N 1
ATOM 772 C CA . VAL A 1 114 ? 14.182 58.520 92.561 1.00 15.38 95 VAL A CA 1
ATOM 773 C C . VAL A 1 114 ? 13.429 59.422 91.629 1.00 20.63 95 VAL A C 1
ATOM 774 O O . VAL A 1 114 ? 12.351 59.928 91.992 1.00 19.21 95 VAL A O 1
ATOM 778 N N . ASN A 1 115 ? 14.041 59.729 90.481 1.00 17.00 96 ASN A N 1
ATOM 779 C CA . ASN A 1 115 ? 13.455 60.637 89.476 1.00 17.31 96 ASN A CA 1
ATOM 780 C C . ASN A 1 115 ? 13.101 61.987 90.125 1.00 19.71 96 ASN A C 1
ATOM 781 O O . ASN A 1 115 ? 12.048 62.563 89.850 1.00 19.51 96 ASN A O 1
ATOM 786 N N . GLU A 1 116 ? 13.977 62.439 91.033 1.00 16.04 97 GLU A N 1
ATOM 787 C CA . GLU A 1 116 ? 13.853 63.702 91.777 1.00 17.35 97 GLU A CA 1
ATOM 788 C C . GLU A 1 116 ? 12.674 63.749 92.782 1.00 21.52 97 GLU A C 1
ATOM 789 O O . GLU A 1 116 ? 12.318 64.842 93.235 1.00 24.06 97 GLU A O 1
ATOM 795 N N . TYR A 1 117 ? 12.122 62.572 93.182 1.00 15.64 98 TYR A N 1
ATOM 796 C CA . TYR A 1 117 ? 11.109 62.477 94.226 1.00 15.67 98 TYR A CA 1
ATOM 797 C C . TYR A 1 117 ? 11.729 61.856 95.465 1.00 18.89 98 TYR A C 1
ATOM 798 O O . TYR A 1 117 ? 12.462 60.876 95.339 1.00 17.47 98 TYR A O 1
ATOM 807 N N . ASP A 1 118 ? 11.441 62.392 96.670 1.00 18.39 99 ASP A N 1
ATOM 808 C CA . ASP A 1 118 ? 11.985 61.774 97.898 1.00 18.72 99 ASP A CA 1
ATOM 809 C C . ASP A 1 118 ? 11.473 60.325 97.988 1.00 20.15 99 ASP A C 1
ATOM 810 O O . ASP A 1 118 ? 10.273 60.113 97.865 1.00 19.45 99 ASP A O 1
ATOM 815 N N . TRP A 1 119 ? 12.357 59.326 98.214 1.00 17.89 100 TRP A N 1
ATOM 816 C CA . TRP A 1 119 ? 11.933 57.913 98.240 1.00 17.86 100 TRP A CA 1
ATOM 817 C C . TRP A 1 119 ? 10.870 57.584 99.320 1.00 22.57 100 TRP A C 1
ATOM 818 O O . TRP A 1 119 ? 10.220 56.537 99.212 1.00 21.47 100 TRP A O 1
ATOM 829 N N . GLU A 1 120 ? 10.661 58.490 100.315 1.00 20.61 101 GLU A N 1
ATOM 830 C CA A GLU A 1 120 ? 9.640 58.334 101.357 0.70 24.26 101 GLU A CA 1
ATOM 831 C CA B GLU A 1 120 ? 9.639 58.286 101.340 0.30 22.72 101 GLU A CA 1
ATOM 832 C C . GLU A 1 120 ? 8.224 58.288 100.717 1.00 27.83 101 GLU A C 1
ATOM 833 O O . GLU A 1 120 ? 7.354 57.576 101.218 1.00 29.25 101 GLU A O 1
ATOM 844 N N . ILE A 1 121 ? 8.002 59.041 99.594 1.00 22.78 102 ILE A N 1
ATOM 845 C CA . ILE A 1 121 ? 6.688 59.075 98.908 1.00 24.55 102 ILE A CA 1
ATOM 846 C C . ILE A 1 121 ? 6.564 57.906 97.911 1.00 28.80 102 ILE A C 1
ATOM 847 O O . ILE A 1 121 ? 5.519 57.752 97.270 1.00 27.55 102 ILE A O 1
ATOM 852 N N . LEU A 1 122 ? 7.642 57.098 97.787 1.00 24.52 103 LEU A N 1
ATOM 853 C CA . LEU A 1 122 ? 7.755 55.983 96.842 1.00 24.19 103 LEU A CA 1
ATOM 854 C C . LEU A 1 122 ? 7.713 54.616 97.520 1.00 24.97 103 LEU A C 1
ATOM 855 O O . LEU A 1 122 ? 7.703 53.600 96.824 1.00 23.33 103 LEU A O 1
ATOM 860 N N . GLY A 1 123 ? 7.759 54.599 98.850 1.00 21.77 104 GLY A N 1
ATOM 861 C CA . GLY A 1 123 ? 7.759 53.367 99.634 1.00 22.91 104 GLY A CA 1
ATOM 862 C C . GLY A 1 123 ? 9.135 52.893 100.047 1.00 25.34 104 GLY A C 1
ATOM 863 O O . GLY A 1 123 ? 9.289 51.723 100.402 1.00 23.96 104 GLY A O 1
ATOM 864 N N . THR A 1 124 ? 10.140 53.819 100.034 1.00 20.54 105 THR A N 1
ATOM 865 C CA . THR A 1 124 ? 11.555 53.608 100.385 1.00 19.67 105 THR A CA 1
ATOM 866 C C . THR A 1 124 ? 12.086 52.261 99.847 1.00 22.50 105 THR A C 1
ATOM 867 O O . THR A 1 124 ? 12.090 52.060 98.635 1.00 19.98 105 THR A O 1
ATOM 871 N N . TYR A 1 125 ? 12.460 51.319 100.742 1.00 20.77 106 TYR A N 1
ATOM 872 C CA . TYR A 1 125 ? 13.037 50.010 100.393 1.00 19.75 106 TYR A CA 1
ATOM 873 C C . TYR A 1 125 ? 12.108 49.097 99.591 1.00 26.44 106 TYR A C 1
ATOM 874 O O . TYR A 1 125 ? 12.625 48.173 98.938 1.00 27.75 106 TYR A O 1
ATOM 883 N N A SER A 1 126 ? 10.757 49.337 99.647 0.70 22.79 107 SER A N 1
ATOM 884 N N B SER A 1 126 ? 10.772 49.325 99.637 0.30 22.93 107 SER A N 1
ATOM 885 C CA A SER A 1 126 ? 9.721 48.582 98.921 0.70 23.50 107 SER A CA 1
ATOM 886 C CA B SER A 1 126 ? 9.797 48.522 98.894 0.30 23.50 107 SER A CA 1
ATOM 887 C C A SER A 1 126 ? 9.541 49.085 97.467 0.70 26.31 107 SER A C 1
ATOM 888 C C B SER A 1 126 ? 9.541 49.070 97.469 0.30 26.83 107 SER A C 1
ATOM 889 O O A SER A 1 126 ? 8.811 48.458 96.707 0.70 26.78 107 SER A O 1
ATOM 890 O O B SER A 1 126 ? 8.779 48.456 96.721 0.30 27.42 107 SER A O 1
ATOM 895 N N . TYR A 1 127 ? 10.190 50.197 97.087 1.00 22.58 108 TYR A N 1
ATOM 896 C CA . TYR A 1 127 ? 10.051 50.790 95.742 1.00 23.24 108 TYR A CA 1
ATOM 897 C C . TYR A 1 127 ? 10.556 49.835 94.642 1.00 29.28 108 TYR A C 1
ATOM 898 O O . TYR A 1 127 ? 11.715 49.394 94.676 1.00 29.28 108 TYR A O 1
ATOM 907 N N . GLN A 1 128 ? 9.693 49.528 93.668 1.00 24.55 109 GLN A N 1
ATOM 908 C CA . GLN A 1 128 ? 10.087 48.651 92.572 1.00 24.29 109 GLN A CA 1
ATOM 909 C C . GLN A 1 128 ? 10.898 49.484 91.585 1.00 25.69 109 GLN A C 1
ATOM 910 O O . GLN A 1 128 ? 10.342 50.362 90.912 1.00 24.17 109 GLN A O 1
ATOM 916 N N . ILE A 1 129 ? 12.232 49.249 91.552 1.00 21.62 110 ILE A N 1
ATOM 917 C CA . ILE A 1 129 ? 13.153 50.001 90.676 1.00 19.79 110 ILE A CA 1
ATOM 918 C C . ILE A 1 129 ? 12.832 49.645 89.236 1.00 23.31 110 ILE A C 1
ATOM 919 O O . ILE A 1 129 ? 12.582 48.477 88.914 1.00 23.04 110 ILE A O 1
ATOM 924 N N . LYS A 1 130 ? 12.738 50.654 88.392 1.00 20.03 111 LYS A N 1
ATOM 925 C CA . LYS A 1 130 ? 12.315 50.430 87.015 1.00 22.17 111 LYS A CA 1
ATOM 926 C C . LYS A 1 130 ? 13.350 50.866 86.030 1.00 24.74 111 LYS A C 1
ATOM 927 O O . LYS A 1 130 ? 14.149 51.751 86.332 1.00 20.76 111 LYS A O 1
ATOM 933 N N . ASN A 1 131 ? 13.312 50.261 84.821 1.00 21.96 112 ASN A N 1
ATOM 934 C CA . ASN A 1 131 ? 14.215 50.643 83.748 1.00 22.30 112 ASN A CA 1
ATOM 935 C C . ASN A 1 131 ? 14.115 52.159 83.524 1.00 23.81 112 ASN A C 1
ATOM 936 O O . ASN A 1 131 ? 13.007 52.702 83.507 1.00 22.35 112 ASN A O 1
ATOM 941 N N . ASP A 1 132 ? 15.275 52.825 83.362 1.00 21.12 113 ASP A N 1
ATOM 942 C CA . ASP A 1 132 ? 15.427 54.274 83.128 1.00 20.81 113 ASP A CA 1
ATOM 943 C C . ASP A 1 132 ? 15.241 55.132 84.373 1.00 22.98 113 ASP A C 1
ATOM 944 O O . ASP A 1 132 ? 15.300 56.364 84.257 1.00 21.47 113 ASP A O 1
ATOM 949 N N . ASP A 1 133 ? 15.099 54.515 85.574 1.00 18.36 114 ASP A N 1
ATOM 950 C CA . ASP A 1 133 ? 15.008 55.330 86.789 1.00 17.39 114 ASP A CA 1
ATOM 951 C C . ASP A 1 133 ? 16.317 56.058 87.054 1.00 21.34 114 ASP A C 1
ATOM 952 O O . ASP A 1 133 ? 17.385 55.518 86.767 1.00 20.92 114 ASP A O 1
ATOM 957 N N . LYS A 1 134 ? 16.231 57.268 87.627 1.00 18.90 115 LYS A N 1
ATOM 958 C CA . LYS A 1 134 ? 17.392 58.072 87.986 1.00 18.50 115 LYS A CA 1
ATOM 959 C C . LYS A 1 134 ? 17.399 58.182 89.498 1.00 20.30 115 LYS A C 1
ATOM 960 O O . LYS A 1 134 ? 16.514 58.794 90.089 1.00 20.56 115 LYS A O 1
ATOM 964 N N . ILE A 1 135 ? 18.352 57.514 90.125 1.00 14.38 116 ILE A N 1
ATOM 965 C CA . ILE A 1 135 ? 18.411 57.489 91.586 1.00 14.31 116 ILE A CA 1
ATOM 966 C C . ILE A 1 135 ? 19.522 58.427 92.006 1.00 19.38 116 ILE A C 1
ATOM 967 O O . ILE A 1 135 ? 20.575 58.446 91.369 1.00 18.72 116 ILE A O 1
ATOM 972 N N . CYS A 1 136 ? 19.283 59.201 93.071 1.00 16.84 117 CYS A N 1
ATOM 973 C CA . CYS A 1 136 ? 20.255 60.124 93.589 1.00 16.78 117 CYS A CA 1
ATOM 974 C C . CYS A 1 136 ? 20.440 59.911 95.081 1.00 19.35 117 CYS A C 1
ATOM 975 O O . CYS A 1 136 ? 19.458 59.736 95.795 1.00 18.05 117 CYS A O 1
ATOM 978 N N . PHE A 1 137 ? 21.700 59.900 95.540 1.00 16.26 118 PHE A N 1
ATOM 979 C CA . PHE A 1 137 ? 22.093 59.793 96.950 1.00 16.38 118 PHE A CA 1
ATOM 980 C C . PHE A 1 137 ? 22.800 61.087 97.303 1.00 20.45 118 PHE A C 1
ATOM 981 O O . PHE A 1 137 ? 23.803 61.439 96.688 1.00 19.98 118 PHE A O 1
ATOM 989 N N . LEU A 1 138 ? 22.239 61.822 98.250 1.00 16.21 119 LEU A N 1
ATOM 990 C CA . LEU A 1 138 ? 22.792 63.092 98.630 1.00 17.08 119 LEU A CA 1
ATOM 991 C C . LEU A 1 138 ? 23.120 63.079 100.099 1.00 21.37 119 LEU A C 1
ATOM 992 O O . LEU A 1 138 ? 22.228 62.969 100.931 1.00 21.60 119 LEU A O 1
ATOM 997 N N . SER A 1 139 ? 24.399 63.213 100.411 1.00 20.90 120 SER A N 1
ATOM 998 C CA . SER A 1 139 ? 24.884 63.264 101.780 1.00 22.48 120 SER A CA 1
ATOM 999 C C . SER A 1 139 ? 24.655 64.652 102.348 1.00 27.86 120 SER A C 1
ATOM 1000 O O . SER A 1 139 ? 24.818 65.640 101.639 1.00 27.39 120 SER A O 1
ATOM 1003 N N . THR A 1 140 ? 24.297 64.720 103.630 1.00 27.46 121 THR A N 1
ATOM 1004 C CA . THR A 1 140 ? 24.159 65.973 104.396 1.00 30.63 121 THR A CA 1
ATOM 1005 C C . THR A 1 140 ? 25.262 65.978 105.468 1.00 38.88 121 THR A C 1
ATOM 1006 O O . THR A 1 140 ? 25.479 66.989 106.132 1.00 42.16 121 THR A O 1
ATOM 1010 N N . LEU A 1 141 ? 25.938 64.828 105.641 1.00 35.96 122 LEU A N 1
ATOM 1011 C CA . LEU A 1 141 ? 27.005 64.591 106.615 1.00 65.17 122 LEU A CA 1
ATOM 1012 C C . LEU A 1 141 ? 28.290 65.343 106.263 1.00 97.32 122 LEU A C 1
ATOM 1013 O O . LEU A 1 141 ? 28.777 65.265 105.135 1.00 62.34 122 LEU A O 1
ATOM 1020 N N . LYS B 1 21 ? 23.602 90.361 82.085 1.00 42.25 2 LYS B N 1
ATOM 1021 C CA . LYS B 1 21 ? 22.449 89.471 81.897 1.00 40.95 2 LYS B CA 1
ATOM 1022 C C . LYS B 1 21 ? 22.733 88.083 82.511 1.00 41.02 2 LYS B C 1
ATOM 1023 O O . LYS B 1 21 ? 23.732 87.441 82.172 1.00 41.77 2 LYS B O 1
ATOM 1025 N N . VAL B 1 22 ? 21.911 87.687 83.485 1.00 32.59 3 VAL B N 1
ATOM 1026 C CA . VAL B 1 22 ? 22.069 86.405 84.156 1.00 30.45 3 VAL B CA 1
ATOM 1027 C C . VAL B 1 22 ? 20.738 85.608 84.058 1.00 31.55 3 VAL B C 1
ATOM 1028 O O . VAL B 1 22 ? 19.689 86.076 84.497 1.00 29.63 3 VAL B O 1
ATOM 1032 N N . LYS B 1 23 ? 20.809 84.425 83.444 1.00 27.22 4 LYS B N 1
ATOM 1033 C CA . LYS B 1 23 ? 19.683 83.524 83.298 1.00 25.84 4 LYS B CA 1
ATOM 1034 C C . LYS B 1 23 ? 20.034 82.245 84.065 1.00 27.26 4 LYS B C 1
ATOM 1035 O O . LYS B 1 23 ? 21.042 81.590 83.759 1.00 26.05 4 LYS B O 1
ATOM 1041 N N . ILE B 1 24 ? 19.233 81.911 85.088 1.00 22.41 5 ILE B N 1
ATOM 1042 C CA . ILE B 1 24 ? 19.506 80.755 85.924 1.00 19.90 5 ILE B CA 1
ATOM 1043 C C . ILE B 1 24 ? 18.299 79.843 86.058 1.00 23.91 5 ILE B C 1
ATOM 1044 O O . ILE B 1 24 ? 17.169 80.272 85.863 1.00 24.10 5 ILE B O 1
ATOM 1049 N N . GLU B 1 25 ? 18.537 78.608 86.494 1.00 19.06 6 GLU B N 1
ATOM 1050 C CA . GLU B 1 25 ? 17.461 77.689 86.790 1.00 18.42 6 GLU B CA 1
ATOM 1051 C C . GLU B 1 25 ? 17.366 77.624 88.314 1.00 21.79 6 GLU B C 1
ATOM 1052 O O . GLU B 1 25 ? 18.395 77.662 89.003 1.00 20.31 6 GLU B O 1
ATOM 1058 N N . LEU B 1 26 ? 16.149 77.585 88.838 1.00 16.57 7 LEU B N 1
ATOM 1059 C CA . LEU B 1 26 ? 15.921 77.459 90.276 1.00 14.81 7 LEU B CA 1
ATOM 1060 C C . LEU B 1 26 ? 15.084 76.223 90.404 1.00 17.48 7 LEU B C 1
ATOM 1061 O O . LEU B 1 26 ? 13.921 76.225 89.985 1.00 16.32 7 LEU B O 1
ATOM 1066 N N . LYS B 1 27 ? 15.699 75.142 90.908 1.00 13.89 8 LYS B N 1
ATOM 1067 C CA . LYS B 1 27 ? 15.030 73.856 91.088 1.00 12.78 8 LYS B CA 1
ATOM 1068 C C . LYS B 1 27 ? 14.662 73.620 92.574 1.00 16.55 8 LYS B C 1
ATOM 1069 O O . LYS B 1 27 ? 15.430 73.976 93.468 1.00 15.58 8 LYS B O 1
ATOM 1075 N N . PHE B 1 28 ? 13.452 73.069 92.821 1.00 13.44 9 PHE B N 1
ATOM 1076 C CA . PHE B 1 28 ? 12.933 72.870 94.180 1.00 13.33 9 PHE B CA 1
ATOM 1077 C C . PHE B 1 28 ? 12.628 71.421 94.372 1.00 18.85 9 PHE B C 1
ATOM 1078 O O . PHE B 1 28 ? 11.930 70.842 93.555 1.00 21.03 9 PHE B O 1
ATOM 1086 N N . LEU B 1 29 ? 13.156 70.834 95.446 1.00 14.78 10 LEU B N 1
ATOM 1087 C CA . LEU B 1 29 ? 13.040 69.406 95.729 1.00 14.31 10 LEU B CA 1
ATOM 1088 C C . LEU B 1 29 ? 12.708 69.143 97.193 1.00 18.00 10 LEU B C 1
ATOM 1089 O O . LEU B 1 29 ? 12.733 70.071 98.014 1.00 17.31 10 LEU B O 1
ATOM 1094 N N . GLY B 1 30 ? 12.384 67.891 97.499 1.00 18.29 11 GLY B N 1
ATOM 1095 C CA . GLY B 1 30 ? 12.014 67.475 98.851 1.00 20.22 11 GLY B CA 1
ATOM 1096 C C . GLY B 1 30 ? 10.650 67.947 99.328 1.00 25.30 11 GLY B C 1
ATOM 1097 O O . GLY B 1 30 ? 10.382 67.941 100.529 1.00 27.31 11 GLY B O 1
ATOM 1098 N N . GLY B 1 31 ? 9.781 68.352 98.398 1.00 21.89 12 GLY B N 1
ATOM 1099 C CA . GLY B 1 31 ? 8.419 68.796 98.715 1.00 22.31 12 GLY B CA 1
ATOM 1100 C C . GLY B 1 31 ? 8.201 70.259 98.406 1.00 24.71 12 GLY B C 1
ATOM 1101 O O . GLY B 1 31 ? 7.046 70.699 98.278 1.00 23.72 12 GLY B O 1
ATOM 1102 N N . LEU B 1 32 ? 9.319 71.023 98.253 1.00 19.24 13 LEU B N 1
ATOM 1103 C CA . LEU B 1 32 ? 9.263 72.450 97.942 1.00 17.33 13 LEU B CA 1
ATOM 1104 C C . LEU B 1 32 ? 8.599 72.717 96.591 1.00 20.70 13 LEU B C 1
ATOM 1105 O O . LEU B 1 32 ? 7.944 73.740 96.445 1.00 19.98 13 LEU B O 1
ATOM 1110 N N . GLU B 1 33 ? 8.726 71.792 95.618 1.00 17.93 14 GLU B N 1
ATOM 1111 C CA . GLU B 1 33 ? 8.099 71.967 94.303 1.00 19.06 14 GLU B CA 1
ATOM 1112 C C . GLU B 1 33 ? 6.532 72.038 94.355 1.00 23.36 14 GLU B C 1
ATOM 1113 O O . GLU B 1 33 ? 5.916 72.619 93.458 1.00 22.53 14 GLU B O 1
ATOM 1119 N N . SER B 1 34 ? 5.900 71.480 95.415 1.00 21.28 15 SER B N 1
ATOM 1120 C CA . SER B 1 34 ? 4.437 71.522 95.579 1.00 21.38 15 SER B CA 1
ATOM 1121 C C . SER B 1 34 ? 3.937 72.950 95.823 1.00 24.70 15 SER B C 1
ATOM 1122 O O . SER B 1 34 ? 2.742 73.200 95.701 1.00 25.09 15 SER B O 1
ATOM 1125 N N . TYR B 1 35 ? 4.859 73.893 96.097 1.00 20.33 16 TYR B N 1
ATOM 1126 C CA . TYR B 1 35 ? 4.512 75.294 96.378 1.00 20.14 16 TYR B CA 1
ATOM 1127 C C . TYR B 1 35 ? 4.789 76.239 95.207 1.00 25.13 16 TYR B C 1
ATOM 1128 O O . TYR B 1 35 ? 4.608 77.449 95.325 1.00 24.93 16 TYR B O 1
ATOM 1137 N N . LEU B 1 36 ? 5.156 75.682 94.061 1.00 22.58 17 LEU B N 1
ATOM 1138 C CA . LEU B 1 36 ? 5.407 76.494 92.878 1.00 21.74 17 LEU B CA 1
ATOM 1139 C C . LEU B 1 36 ? 4.101 76.823 92.195 1.00 24.75 17 LEU B C 1
ATOM 1140 O O . LEU B 1 36 ? 3.161 76.049 92.317 1.00 23.98 17 LEU B O 1
ATOM 1145 N N . GLU B 1 37 ? 4.043 77.962 91.483 1.00 21.96 18 GLU B N 1
ATOM 1146 C CA . GLU B 1 37 ? 2.867 78.405 90.718 1.00 23.76 18 GLU B CA 1
ATOM 1147 C C . GLU B 1 37 ? 2.566 77.367 89.634 1.00 27.36 18 GLU B C 1
ATOM 1148 O O . GLU B 1 37 ? 1.408 76.963 89.476 1.00 26.54 18 GLU B O 1
ATOM 1154 N N . ASP B 1 38 ? 3.611 76.935 88.897 1.00 22.70 19 ASP B N 1
ATOM 1155 C CA . ASP B 1 38 ? 3.475 75.915 87.850 1.00 23.94 19 ASP B CA 1
ATOM 1156 C C . ASP B 1 38 ? 3.861 74.566 88.448 1.00 27.22 19 ASP B C 1
ATOM 1157 O O . ASP B 1 38 ? 5.049 74.258 88.612 1.00 25.08 19 ASP B O 1
ATOM 1162 N N . LYS B 1 39 ? 2.846 73.748 88.739 1.00 25.15 20 LYS B N 1
ATOM 1163 C CA . LYS B 1 39 ? 3.042 72.454 89.388 1.00 25.08 20 LYS B CA 1
ATOM 1164 C C . LYS B 1 39 ? 3.329 71.310 88.405 1.00 28.63 20 LYS B C 1
ATOM 1165 O O . LYS B 1 39 ? 3.450 70.170 88.842 1.00 28.06 20 LYS B O 1
ATOM 1171 N N . SER B 1 40 ? 3.481 71.617 87.096 1.00 24.99 21 SER B N 1
ATOM 1172 C CA . SER B 1 40 ? 3.812 70.624 86.068 1.00 25.02 21 SER B CA 1
ATOM 1173 C C . SER B 1 40 ? 5.333 70.329 86.011 1.00 27.33 21 SER B C 1
ATOM 1174 O O . SER B 1 40 ? 5.751 69.366 85.361 1.00 27.52 21 SER B O 1
ATOM 1177 N N . LYS B 1 41 ? 6.158 71.165 86.684 1.00 21.96 22 LYS B N 1
ATOM 1178 C CA . LYS B 1 41 ? 7.622 70.999 86.715 1.00 20.17 22 LYS B CA 1
ATOM 1179 C C . LYS B 1 41 ? 8.172 71.485 88.055 1.00 22.03 22 LYS B C 1
ATOM 1180 O O . LYS B 1 41 ? 7.557 72.334 88.700 1.00 22.19 22 LYS B O 1
ATOM 1186 N N . ASN B 1 42 ? 9.323 70.951 88.484 1.00 17.94 23 ASN B N 1
ATOM 1187 C CA . ASN B 1 42 ? 9.911 71.320 89.789 1.00 17.07 23 ASN B CA 1
ATOM 1188 C C . ASN B 1 42 ? 10.870 72.513 89.734 1.00 20.99 23 ASN B C 1
ATOM 1189 O O . ASN B 1 42 ? 11.579 72.769 90.718 1.00 18.95 23 ASN B O 1
ATOM 1194 N N . TYR B 1 43 ? 10.929 73.221 88.602 1.00 18.43 24 TYR B N 1
ATOM 1195 C CA . TYR B 1 43 ? 11.861 74.352 88.470 1.00 17.93 24 TYR B CA 1
ATOM 1196 C C . TYR B 1 43 ? 11.236 75.561 87.784 1.00 20.94 24 TYR B C 1
ATOM 1197 O O . TYR B 1 43 ? 10.194 75.455 87.142 1.00 19.53 24 TYR B O 1
ATOM 1206 N N . VAL B 1 44 ? 11.921 76.699 87.876 1.00 19.43 25 VAL B N 1
ATOM 1207 C CA . VAL B 1 44 ? 11.602 77.926 87.142 1.00 20.49 25 VAL B CA 1
ATOM 1208 C C . VAL B 1 44 ? 12.921 78.470 86.594 1.00 23.70 25 VAL B C 1
ATOM 1209 O O . VAL B 1 44 ? 13.989 78.172 87.130 1.00 23.54 25 VAL B O 1
ATOM 1213 N N . THR B 1 45 ? 12.843 79.295 85.563 1.00 22.29 26 THR B N 1
ATOM 1214 C CA . THR B 1 45 ? 14.014 79.981 85.028 1.00 23.24 26 THR B CA 1
ATOM 1215 C C . THR B 1 45 ? 13.869 81.441 85.504 1.00 27.54 26 THR B C 1
ATOM 1216 O O . THR B 1 45 ? 12.768 82.002 85.424 1.00 27.83 26 THR B O 1
ATOM 1220 N N . LEU B 1 46 ? 14.960 82.044 85.993 1.00 23.28 27 LEU B N 1
ATOM 1221 C CA . LEU B 1 46 ? 14.951 83.444 86.418 1.00 23.94 27 LEU B CA 1
ATOM 1222 C C . LEU B 1 46 ? 15.975 84.252 85.596 1.00 28.18 27 LEU B C 1
ATOM 1223 O O . LEU B 1 46 ? 17.107 83.807 85.426 1.00 27.45 27 LEU B O 1
ATOM 1228 N N . GLU B 1 47 ? 15.563 85.431 85.088 1.00 25.94 28 GLU B N 1
ATOM 1229 C CA . GLU B 1 47 ? 16.430 86.332 84.324 1.00 27.46 28 GLU B CA 1
ATOM 1230 C C . GLU B 1 47 ? 16.458 87.681 85.030 1.00 31.76 28 GLU B C 1
ATOM 1231 O O . GLU B 1 47 ? 15.410 88.254 85.328 1.00 30.22 28 GLU B O 1
ATOM 1237 N N . ILE B 1 48 ? 17.655 88.177 85.311 1.00 29.85 29 ILE B N 1
ATOM 1238 C CA . ILE B 1 48 ? 17.886 89.457 85.968 1.00 31.30 29 ILE B CA 1
ATOM 1239 C C . ILE B 1 48 ? 19.118 90.096 85.315 1.00 38.78 29 ILE B C 1
ATOM 1240 O O . ILE B 1 48 ? 20.114 89.408 85.070 1.00 36.56 29 ILE B O 1
ATOM 1245 N N . ASP B 1 49 ? 19.023 91.402 85.018 1.00 38.98 30 ASP B N 1
ATOM 1246 C CA . ASP B 1 49 ? 20.084 92.198 84.412 1.00 41.99 30 ASP B CA 1
ATOM 1247 C C . ASP B 1 49 ? 20.528 93.229 85.449 1.00 48.58 30 ASP B C 1
ATOM 1248 O O . ASP B 1 49 ? 20.197 94.413 85.350 1.00 51.60 30 ASP B O 1
ATOM 1253 N N . SER B 1 50 ? 21.216 92.742 86.489 1.00 44.00 31 SER B N 1
ATOM 1254 C CA . SER B 1 50 ? 21.743 93.537 87.593 1.00 44.46 31 SER B CA 1
ATOM 1255 C C . SER B 1 50 ? 22.963 92.878 88.182 1.00 49.05 31 SER B C 1
ATOM 1256 O O . SER B 1 50 ? 22.956 91.669 88.419 1.00 47.58 31 SER B O 1
ATOM 1259 N N . LYS B 1 51 ? 23.990 93.692 88.474 1.00 47.14 32 LYS B N 1
ATOM 1260 C CA . LYS B 1 51 ? 25.223 93.257 89.131 1.00 46.36 32 LYS B CA 1
ATOM 1261 C C . LYS B 1 51 ? 25.031 93.128 90.655 1.00 46.05 32 LYS B C 1
ATOM 1262 O O . LYS B 1 51 ? 25.930 92.642 91.336 1.00 45.22 32 LYS B O 1
ATOM 1268 N N . GLU B 1 52 ? 23.852 93.527 91.179 1.00 40.49 33 GLU B N 1
ATOM 1269 C CA . GLU B 1 52 ? 23.524 93.454 92.609 1.00 38.70 33 GLU B CA 1
ATOM 1270 C C . GLU B 1 52 ? 22.865 92.115 93.007 1.00 37.98 33 GLU B C 1
ATOM 1271 O O . GLU B 1 52 ? 22.567 91.905 94.188 1.00 36.76 33 GLU B O 1
ATOM 1277 N N . LEU B 1 53 ? 22.683 91.205 92.041 1.00 31.59 34 LEU B N 1
ATOM 1278 C CA . LEU B 1 53 ? 22.133 89.874 92.313 1.00 28.77 34 LEU B CA 1
ATOM 1279 C C . LEU B 1 53 ? 23.067 89.105 93.259 1.00 31.83 34 LEU B C 1
ATOM 1280 O O . LEU B 1 53 ? 24.289 89.037 93.029 1.00 31.50 34 LEU B O 1
ATOM 1285 N N . ASN B 1 54 ? 22.488 88.557 94.332 1.00 26.82 35 ASN B N 1
ATOM 1286 C CA . ASN B 1 54 ? 23.207 87.731 95.318 1.00 26.07 35 ASN B CA 1
ATOM 1287 C C . ASN B 1 54 ? 22.232 86.801 96.000 1.00 26.33 35 ASN B C 1
ATOM 1288 O O . ASN B 1 54 ? 21.033 86.964 95.859 1.00 25.89 35 ASN B O 1
ATOM 1293 N N . PHE B 1 55 ? 22.735 85.783 96.658 1.00 22.51 36 PHE B N 1
ATOM 1294 C CA . PHE B 1 55 ? 21.896 84.774 97.302 1.00 20.00 36 PHE B CA 1
ATOM 1295 C C . PHE B 1 55 ? 20.918 85.347 98.366 1.00 21.28 36 PHE B C 1
ATOM 1296 O O . PHE B 1 55 ? 19.829 84.818 98.539 1.00 19.83 36 PHE B O 1
ATOM 1304 N N . GLU B 1 56 ? 21.293 86.424 99.044 1.00 16.94 37 GLU B N 1
ATOM 1305 C CA . GLU B 1 56 ? 20.448 87.069 100.048 1.00 18.54 37 GLU B CA 1
ATOM 1306 C C . GLU B 1 56 ? 19.193 87.681 99.450 1.00 24.46 37 GLU B C 1
ATOM 1307 O O . GLU B 1 56 ? 18.113 87.439 99.990 1.00 25.24 37 GLU B O 1
ATOM 1313 N N . ASN B 1 57 ? 19.323 88.475 98.351 1.00 21.20 38 ASN B N 1
ATOM 1314 C CA . ASN B 1 57 ? 18.152 89.062 97.698 1.00 20.47 38 ASN B CA 1
ATOM 1315 C C . ASN B 1 57 ? 17.412 88.001 96.852 1.00 22.53 38 ASN B C 1
ATOM 1316 O O . ASN B 1 57 ? 16.208 88.133 96.645 1.00 20.63 38 ASN B O 1
ATOM 1321 N N . LEU B 1 58 ? 18.124 86.954 96.383 1.00 18.40 39 LEU B N 1
ATOM 1322 C CA . LEU B 1 58 ? 17.494 85.851 95.632 1.00 17.27 39 LEU B CA 1
ATOM 1323 C C . LEU B 1 58 ? 16.572 85.029 96.528 1.00 20.63 39 LEU B C 1
ATOM 1324 O O . LEU B 1 58 ? 15.414 84.799 96.175 1.00 21.32 39 LEU B O 1
ATOM 1329 N N . ILE B 1 59 ? 17.074 84.636 97.698 1.00 17.00 40 ILE B N 1
ATOM 1330 C CA . ILE B 1 59 ? 16.311 83.878 98.679 1.00 16.49 40 ILE B CA 1
ATOM 1331 C C . ILE B 1 59 ? 15.093 84.684 99.130 1.00 18.12 40 ILE B C 1
ATOM 1332 O O . ILE B 1 59 ? 14.020 84.106 99.158 1.00 16.33 40 ILE B O 1
ATOM 1337 N N . ALA B 1 60 ? 15.238 86.017 99.426 1.00 18.35 41 ALA B N 1
ATOM 1338 C CA . ALA B 1 60 ? 14.103 86.880 99.823 1.00 17.66 41 ALA B CA 1
ATOM 1339 C C . ALA B 1 60 ? 13.055 86.931 98.692 1.00 21.32 41 ALA B C 1
ATOM 1340 O O . ALA B 1 60 ? 11.851 86.832 98.952 1.00 21.23 41 ALA B O 1
ATOM 1342 N N . PHE B 1 61 ? 13.503 87.049 97.434 1.00 17.90 42 PHE B N 1
ATOM 1343 C CA . PHE B 1 61 ? 12.564 87.105 96.323 1.00 17.95 42 PHE B CA 1
ATOM 1344 C C . PHE B 1 61 ? 11.812 85.765 96.138 1.00 19.97 42 PHE B C 1
ATOM 1345 O O . PHE B 1 61 ? 10.589 85.762 95.995 1.00 18.76 42 PHE B O 1
ATOM 1353 N N . ILE B 1 62 ? 12.525 84.642 96.183 1.00 18.85 43 ILE B N 1
ATOM 1354 C CA . ILE B 1 62 ? 11.897 83.311 96.046 1.00 17.86 43 ILE B CA 1
ATOM 1355 C C . ILE B 1 62 ? 10.850 83.134 97.145 1.00 22.27 43 ILE B C 1
ATOM 1356 O O . ILE B 1 62 ? 9.709 82.740 96.863 1.00 21.72 43 ILE B O 1
ATOM 1361 N N . ARG B 1 63 ? 11.236 83.457 98.397 1.00 19.89 44 ARG B N 1
ATOM 1362 C CA . ARG B 1 63 ? 10.384 83.336 99.580 1.00 20.27 44 ARG B CA 1
ATOM 1363 C C . ARG B 1 63 ? 9.011 83.995 99.387 1.00 24.51 44 ARG B C 1
ATOM 1364 O O . ARG B 1 63 ? 7.987 83.427 99.769 1.00 24.01 44 ARG B O 1
ATOM 1372 N N . ASP B 1 64 ? 8.988 85.169 98.764 1.00 22.34 45 ASP B N 1
ATOM 1373 C CA . ASP B 1 64 ? 7.739 85.914 98.595 1.00 23.53 45 ASP B CA 1
ATOM 1374 C C . ASP B 1 64 ? 7.054 85.788 97.216 1.00 28.72 45 ASP B C 1
ATOM 1375 O O . ASP B 1 64 ? 5.864 86.120 97.099 1.00 31.07 45 ASP B O 1
ATOM 1380 N N . ASN B 1 65 ? 7.773 85.366 96.177 1.00 21.79 46 ASN B N 1
ATOM 1381 C CA . ASN B 1 65 ? 7.183 85.378 94.842 1.00 22.31 46 ASN B CA 1
ATOM 1382 C C . ASN B 1 65 ? 7.186 84.059 94.093 1.00 25.67 46 ASN B C 1
ATOM 1383 O O . ASN B 1 65 ? 6.514 83.961 93.065 1.00 26.26 46 ASN B O 1
ATOM 1388 N N . ILE B 1 66 ? 7.993 83.083 94.523 1.00 20.94 47 ILE B N 1
ATOM 1389 C CA . ILE B 1 66 ? 8.085 81.825 93.791 1.00 18.88 47 ILE B CA 1
ATOM 1390 C C . ILE B 1 66 ? 7.501 80.678 94.629 1.00 25.20 47 ILE B C 1
ATOM 1391 O O . ILE B 1 66 ? 6.811 79.812 94.077 1.00 24.45 47 ILE B O 1
ATOM 1396 N N . ILE B 1 67 ? 7.747 80.690 95.952 1.00 21.97 48 ILE B N 1
ATOM 1397 C CA . ILE B 1 67 ? 7.175 79.710 96.865 1.00 21.45 48 ILE B CA 1
ATOM 1398 C C . ILE B 1 67 ? 5.832 80.294 97.363 1.00 27.11 48 ILE B C 1
ATOM 1399 O O . ILE B 1 67 ? 5.833 81.294 98.077 1.00 27.73 48 ILE B O 1
ATOM 1404 N N . GLU B 1 68 ? 4.696 79.667 96.975 1.00 22.56 49 GLU B N 1
ATOM 1405 C CA . GLU B 1 68 ? 3.340 80.156 97.278 1.00 23.68 49 GLU B CA 1
ATOM 1406 C C . GLU B 1 68 ? 2.887 79.924 98.733 1.00 31.69 49 GLU B C 1
ATOM 1407 O O . GLU B 1 68 ? 1.903 80.537 99.155 1.00 34.53 49 GLU B O 1
ATOM 1413 N N . LYS B 1 69 ? 3.586 79.069 99.501 1.00 28.53 50 LYS B N 1
ATOM 1414 C CA . LYS B 1 69 ? 3.217 78.827 100.899 1.00 29.42 50 LYS B CA 1
ATOM 1415 C C . LYS B 1 69 ? 4.134 79.579 101.856 1.00 30.91 50 LYS B C 1
ATOM 1416 O O . LYS B 1 69 ? 5.332 79.603 101.637 1.00 29.22 50 LYS B O 1
ATOM 1422 N N . LYS B 1 70 ? 3.577 80.186 102.923 1.00 28.32 51 LYS B N 1
ATOM 1423 C CA . LYS B 1 70 ? 4.407 80.921 103.884 1.00 28.43 51 LYS B CA 1
ATOM 1424 C C . LYS B 1 70 ? 5.132 79.997 104.883 1.00 32.03 51 LYS B C 1
ATOM 1425 O O . LYS B 1 70 ? 4.673 78.885 105.127 1.00 32.90 51 LYS B O 1
ATOM 1431 N N . PHE B 1 71 ? 6.284 80.473 105.432 1.00 27.39 52 PHE B N 1
ATOM 1432 C CA . PHE B 1 71 ? 7.144 79.852 106.459 1.00 27.41 52 PHE B CA 1
ATOM 1433 C C . PHE B 1 71 ? 7.933 78.590 106.020 1.00 31.91 52 PHE B C 1
ATOM 1434 O O . PHE B 1 71 ? 8.735 78.100 106.812 1.00 34.05 52 PHE B O 1
ATOM 1442 N N . VAL B 1 72 ? 7.747 78.082 104.793 1.00 25.63 53 VAL B N 1
ATOM 1443 C CA . VAL B 1 72 ? 8.395 76.817 104.397 1.00 23.99 53 VAL B CA 1
ATOM 1444 C C . VAL B 1 72 ? 9.793 76.940 103.767 1.00 25.57 53 VAL B C 1
ATOM 1445 O O . VAL B 1 72 ? 10.465 75.907 103.637 1.00 25.10 53 VAL B O 1
ATOM 1449 N N . PHE B 1 73 ? 10.223 78.157 103.361 1.00 20.02 54 PHE B N 1
ATOM 1450 C CA . PHE B 1 73 ? 11.458 78.329 102.592 1.00 18.33 54 PHE B CA 1
ATOM 1451 C C . PHE B 1 73 ? 12.541 79.161 103.264 1.00 22.87 54 PHE B C 1
ATOM 1452 O O . PHE B 1 73 ? 13.739 78.845 103.135 1.00 21.33 54 PHE B O 1
ATOM 1460 N N . SER B 1 74 ? 12.128 80.253 103.937 1.00 21.81 55 SER B N 1
ATOM 1461 C CA . SER B 1 74 ? 13.026 81.218 104.563 1.00 22.69 55 SER B CA 1
ATOM 1462 C C . SER B 1 74 ? 12.267 82.006 105.623 1.00 29.97 55 SER B C 1
ATOM 1463 O O . SER B 1 74 ? 11.104 82.356 105.410 1.00 29.63 55 SER B O 1
ATOM 1466 N N . ASP B 1 75 ? 12.933 82.324 106.752 1.00 29.57 56 ASP B N 1
ATOM 1467 C CA . ASP B 1 75 ? 12.328 83.119 107.833 1.00 30.81 56 ASP B CA 1
ATOM 1468 C C . ASP B 1 75 ? 12.103 84.582 107.394 1.00 33.69 56 ASP B C 1
ATOM 1469 O O . ASP B 1 75 ? 12.728 85.051 106.438 1.00 31.95 56 ASP B O 1
ATOM 1474 N N . TYR B 1 76 ? 11.153 85.271 108.058 1.00 31.51 57 TYR B N 1
ATOM 1475 C CA . TYR B 1 76 ? 10.816 86.678 107.803 1.00 39.52 57 TYR B CA 1
ATOM 1476 C C . TYR B 1 76 ? 11.514 87.562 108.833 1.00 75.72 57 TYR B C 1
ATOM 1477 O O . TYR B 1 76 ? 12.736 87.570 108.901 1.00 45.46 57 TYR B O 1
ATOM 1486 N N . ASP B 1 82 ? 14.912 98.461 103.253 1.00 58.46 63 ASP B N 1
ATOM 1487 C CA . ASP B 1 82 ? 14.997 99.461 102.194 1.00 59.07 63 ASP B CA 1
ATOM 1488 C C . ASP B 1 82 ? 14.634 98.851 100.837 1.00 59.03 63 ASP B C 1
ATOM 1489 O O . ASP B 1 82 ? 14.720 97.631 100.672 1.00 56.86 63 ASP B O 1
ATOM 1491 N N . GLU B 1 83 ? 14.227 99.691 99.869 1.00 54.35 64 GLU B N 1
ATOM 1492 C CA . GLU B 1 83 ? 13.804 99.190 98.561 1.00 51.63 64 GLU B CA 1
ATOM 1493 C C . GLU B 1 83 ? 14.552 99.792 97.367 1.00 52.06 64 GLU B C 1
ATOM 1494 O O . GLU B 1 83 ? 14.574 101.010 97.185 1.00 54.29 64 GLU B O 1
ATOM 1496 N N . LYS B 1 84 ? 15.129 98.913 96.540 1.00 42.98 65 LYS B N 1
ATOM 1497 C CA . LYS B 1 84 ? 15.770 99.217 95.260 1.00 42.24 65 LYS B CA 1
ATOM 1498 C C . LYS B 1 84 ? 15.273 98.102 94.350 1.00 40.12 65 LYS B C 1
ATOM 1499 O O . LYS B 1 84 ? 15.868 97.035 94.290 1.00 34.79 65 LYS B O 1
ATOM 1505 N N . LEU B 1 85 ? 14.110 98.336 93.732 1.00 38.60 66 LEU B N 1
ATOM 1506 C CA . LEU B 1 85 ? 13.395 97.364 92.909 1.00 36.65 66 LEU B CA 1
ATOM 1507 C C . LEU B 1 85 ? 13.915 97.272 91.487 1.00 41.51 66 LEU B C 1
ATOM 1508 O O . LEU B 1 85 ? 14.396 98.256 90.941 1.00 44.43 66 LEU B O 1
ATOM 1513 N N . CYS B 1 86 ? 13.834 96.074 90.898 1.00 36.75 67 CYS B N 1
ATOM 1514 C CA . CYS B 1 86 ? 14.242 95.846 89.515 1.00 36.69 67 CYS B CA 1
ATOM 1515 C C . CYS B 1 86 ? 13.344 94.801 88.846 1.00 37.83 67 CYS B C 1
ATOM 1516 O O . CYS B 1 86 ? 12.634 94.039 89.519 1.00 34.65 67 CYS B O 1
ATOM 1519 N N . LYS B 1 87 ? 13.335 94.825 87.515 1.00 35.78 68 LYS B N 1
ATOM 1520 C CA . LYS B 1 87 ? 12.560 93.897 86.712 1.00 35.10 68 LYS B CA 1
ATOM 1521 C C . LYS B 1 87 ? 13.256 92.552 86.590 1.00 36.57 68 LYS B C 1
ATOM 1522 O O . LYS B 1 87 ? 14.478 92.488 86.429 1.00 35.65 68 LYS B O 1
ATOM 1528 N N . VAL B 1 88 ? 12.474 91.477 86.700 1.00 31.09 69 VAL B N 1
ATOM 1529 C CA . VAL B 1 88 ? 12.941 90.103 86.552 1.00 29.26 69 VAL B CA 1
ATOM 1530 C C . VAL B 1 88 ? 11.940 89.333 85.723 1.00 31.79 69 VAL B C 1
ATOM 1531 O O . VAL B 1 88 ? 10.765 89.693 85.685 1.00 28.95 69 VAL B O 1
ATOM 1543 N N . VAL B 1 90 ? 10.387 85.529 85.499 1.00 26.33 71 VAL B N 1
ATOM 1544 C CA . VAL B 1 90 ? 10.270 84.200 86.145 1.00 24.12 71 VAL B CA 1
ATOM 1545 C C . VAL B 1 90 ? 9.520 83.405 85.090 1.00 28.82 71 VAL B C 1
ATOM 1546 O O . VAL B 1 90 ? 8.370 83.742 84.797 1.00 28.71 71 VAL B O 1
ATOM 1550 N N . ASP B 1 91 ? 10.206 82.435 84.429 1.00 25.70 72 ASP B N 1
ATOM 1551 C CA . ASP B 1 91 ? 9.681 81.721 83.249 1.00 27.65 72 ASP B CA 1
ATOM 1552 C C . ASP B 1 91 ? 9.313 82.805 82.187 1.00 36.80 72 ASP B C 1
ATOM 1553 O O . ASP B 1 91 ? 10.154 83.661 81.916 1.00 37.71 72 ASP B O 1
ATOM 1558 N N . ASN B 1 92 ? 8.081 82.844 81.672 1.00 36.55 73 ASN B N 1
ATOM 1559 C CA . ASN B 1 92 ? 7.714 83.867 80.668 1.00 39.59 73 ASN B CA 1
ATOM 1560 C C . ASN B 1 92 ? 6.929 85.059 81.289 1.00 44.15 73 ASN B C 1
ATOM 1561 O O . ASN B 1 92 ? 6.298 85.832 80.565 1.00 45.35 73 ASN B O 1
ATOM 1566 N N . LYS B 1 93 ? 6.983 85.198 82.624 1.00 38.59 74 LYS B N 1
ATOM 1567 C CA . LYS B 1 93 ? 6.269 86.220 83.387 1.00 38.45 74 LYS B CA 1
ATOM 1568 C C . LYS B 1 93 ? 7.232 87.296 83.912 1.00 40.37 74 LYS B C 1
ATOM 1569 O O . LYS B 1 93 ? 8.238 86.978 84.539 1.00 36.56 74 LYS B O 1
ATOM 1575 N N . GLU B 1 94 ? 6.899 88.568 83.685 1.00 39.30 75 GLU B N 1
ATOM 1576 C CA . GLU B 1 94 ? 7.709 89.671 84.183 1.00 38.95 75 GLU B CA 1
ATOM 1577 C C . GLU B 1 94 ? 7.235 90.097 85.565 1.00 42.32 75 GLU B C 1
ATOM 1578 O O . GLU B 1 94 ? 6.033 90.166 85.824 1.00 41.91 75 GLU B O 1
ATOM 1584 N N . TYR B 1 95 ? 8.198 90.369 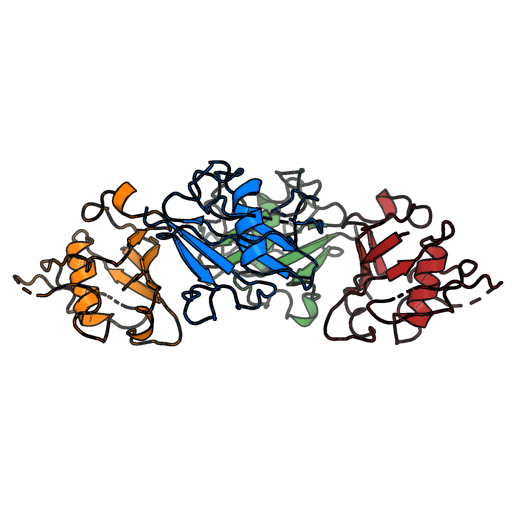86.441 1.00 38.40 76 TYR B N 1
ATOM 1585 C CA . TYR B 1 95 ? 8.006 90.867 87.799 1.00 38.37 76 TYR B CA 1
ATOM 1586 C C . TYR B 1 95 ? 8.790 92.204 87.888 1.00 43.72 76 TYR B C 1
ATOM 1587 O O . TYR B 1 95 ? 9.891 92.312 87.334 1.00 44.20 76 TYR B O 1
ATOM 1596 N N . SER B 1 96 ? 8.239 93.206 88.571 1.00 38.85 77 SER B N 1
ATOM 1597 C CA . SER B 1 96 ? 8.923 94.493 88.734 1.00 39.08 77 SER B CA 1
ATOM 1598 C C . SER B 1 96 ? 9.210 94.800 90.213 1.00 40.92 77 SER B C 1
ATOM 1599 O O . SER B 1 96 ? 9.604 95.909 90.541 1.00 42.65 77 SER B O 1
ATOM 1602 N N . ASN B 1 97 ? 9.038 93.801 91.090 1.00 35.29 78 ASN B N 1
ATOM 1603 C CA . ASN B 1 97 ? 9.175 93.913 92.542 1.00 34.36 78 ASN B CA 1
ATOM 1604 C C . ASN B 1 97 ? 10.401 93.188 93.121 1.00 37.66 78 ASN B C 1
ATOM 1605 O O . ASN B 1 97 ? 10.423 92.920 94.324 1.00 39.16 78 ASN B O 1
ATOM 1610 N N . TYR B 1 98 ? 11.419 92.870 92.289 1.00 31.12 79 TYR B N 1
ATOM 1611 C CA . TYR B 1 98 ? 12.625 92.204 92.797 1.00 27.88 79 TYR B CA 1
ATOM 1612 C C . TYR B 1 98 ? 13.424 93.236 93.606 1.00 30.80 79 TYR B C 1
ATOM 1613 O O . TYR B 1 98 ? 13.994 94.157 93.021 1.00 29.58 79 TYR B O 1
ATOM 1622 N N . ASN B 1 99 ? 13.426 93.107 94.949 1.00 27.19 80 ASN B N 1
ATOM 1623 C CA . ASN B 1 99 ? 14.117 94.057 95.829 1.00 28.48 80 ASN B CA 1
ATOM 1624 C C . ASN B 1 99 ? 15.593 93.652 95.978 1.00 30.98 80 ASN B C 1
ATOM 1625 O O . ASN B 1 99 ? 15.907 92.703 96.692 1.00 26.81 80 ASN B O 1
ATOM 1630 N N . LEU B 1 100 ? 16.501 94.397 95.317 1.00 29.03 81 LEU B N 1
ATOM 1631 C CA . LEU B 1 100 ? 17.947 94.105 95.380 1.00 28.65 81 LEU B CA 1
ATOM 1632 C C . LEU B 1 100 ? 18.537 94.369 96.772 1.00 30.74 81 LEU B C 1
ATOM 1633 O O . LEU B 1 100 ? 19.616 93.878 97.066 1.00 29.87 81 LEU B O 1
ATOM 1638 N N . LYS B 1 101 ? 17.803 95.093 97.627 1.00 29.09 82 LYS B N 1
ATOM 1639 C CA . LYS B 1 101 ? 18.205 95.491 98.977 1.00 30.52 82 LYS B CA 1
ATOM 1640 C C . LYS B 1 101 ? 17.678 94.551 100.060 1.00 33.29 82 LYS B C 1
ATOM 1641 O O . LYS B 1 101 ? 18.133 94.630 101.207 1.00 32.92 82 LYS B O 1
ATOM 1647 N N . ASP B 1 102 ? 16.733 93.653 99.709 1.00 29.35 83 ASP B N 1
ATOM 1648 C CA . ASP B 1 102 ? 16.226 92.679 100.666 1.00 28.04 83 ASP B CA 1
ATOM 1649 C C . ASP B 1 102 ? 17.290 91.575 100.924 1.00 29.82 83 ASP B C 1
ATOM 1650 O O . ASP B 1 102 ? 18.189 91.372 100.104 1.00 29.19 83 ASP B O 1
ATOM 1655 N N . LYS B 1 103 ? 17.229 90.936 102.098 1.00 25.04 84 LYS B N 1
ATOM 1656 C CA . LYS B 1 103 ? 18.167 89.890 102.506 1.00 24.25 84 LYS B CA 1
ATOM 1657 C C . LYS B 1 103 ? 17.396 88.862 103.300 1.00 27.16 84 LYS B C 1
ATOM 1658 O O . LYS B 1 103 ? 16.629 89.219 104.188 1.00 28.22 84 LYS B O 1
ATOM 1664 N N . ALA B 1 104 ? 17.629 87.584 103.012 1.00 22.37 85 ALA B N 1
ATOM 1665 C CA . ALA B 1 104 ? 17.001 86.474 103.728 1.00 21.51 85 ALA B CA 1
ATOM 1666 C C . ALA B 1 104 ? 17.960 85.306 103.765 1.00 25.47 85 ALA B C 1
ATOM 1667 O O . ALA B 1 104 ? 18.755 85.107 102.840 1.00 24.58 85 ALA B O 1
ATOM 1669 N N . LYS B 1 105 ? 17.869 84.530 104.841 1.00 22.81 86 LYS B N 1
ATOM 1670 C CA . LYS B 1 105 ? 18.635 83.313 105.034 1.00 21.33 86 LYS B CA 1
ATOM 1671 C C . LYS B 1 105 ? 17.753 82.165 104.583 1.00 23.33 86 LYS B C 1
ATOM 1672 O O . LYS B 1 105 ? 16.542 82.212 104.772 1.00 23.29 86 LYS B O 1
ATOM 1678 N N . ILE B 1 106 ? 18.352 81.096 104.090 1.00 19.35 87 ILE B N 1
ATOM 1679 C CA . ILE B 1 106 ? 17.580 79.899 103.774 1.00 17.70 87 ILE B CA 1
ATOM 1680 C C . ILE B 1 106 ? 17.191 79.250 105.130 1.00 22.71 87 ILE B C 1
ATOM 1681 O O . ILE B 1 106 ? 17.953 79.346 106.093 1.00 21.73 87 ILE B O 1
ATOM 1686 N N . LYS B 1 107 ? 16.003 78.640 105.214 1.00 20.03 88 LYS B N 1
ATOM 1687 C CA . LYS B 1 107 ? 15.553 77.974 106.432 1.00 19.95 88 LYS B CA 1
ATOM 1688 C C . LYS B 1 107 ? 16.514 76.795 106.761 1.00 23.74 88 LYS B C 1
ATOM 1689 O O . LYS B 1 107 ? 16.912 76.094 105.836 1.00 22.16 88 LYS B O 1
ATOM 1695 N N . PRO B 1 108 ? 16.920 76.566 108.039 1.00 23.88 89 PRO B N 1
ATOM 1696 C CA . PRO B 1 108 ? 17.754 75.389 108.341 1.00 25.41 89 PRO B CA 1
ATOM 1697 C C . PRO B 1 108 ? 17.001 74.113 107.915 1.00 30.06 89 PRO B C 1
ATOM 1698 O O . PRO B 1 108 ? 15.779 74.061 108.016 1.00 29.49 89 PRO B O 1
ATOM 1702 N N . GLY B 1 109 ? 17.724 73.133 107.393 1.00 27.06 90 GLY B N 1
ATOM 1703 C CA . GLY B 1 109 ? 17.122 71.898 106.900 1.00 26.75 90 GLY B CA 1
ATOM 1704 C C . GLY B 1 109 ? 16.914 71.908 105.394 1.00 28.26 90 GLY B C 1
ATOM 1705 O O . GLY B 1 109 ? 16.490 70.907 104.820 1.00 29.42 90 GLY B O 1
ATOM 1706 N N . ILE B 1 110 ? 17.186 73.038 104.742 1.00 21.22 91 ILE B N 1
ATOM 1707 C CA . ILE B 1 110 ? 17.128 73.145 103.284 1.00 19.26 91 ILE B CA 1
ATOM 1708 C C . ILE B 1 110 ? 18.566 73.163 102.758 1.00 23.06 91 ILE B C 1
ATOM 1709 O O . ILE B 1 110 ? 19.368 74.022 103.157 1.00 20.58 91 ILE B O 1
ATOM 1714 N N . ILE B 1 111 ? 18.869 72.185 101.879 1.00 20.34 92 ILE B N 1
ATOM 1715 C CA A ILE B 1 111 ? 20.156 71.995 101.214 0.70 20.10 92 ILE B CA 1
ATOM 1716 C CA B ILE B 1 111 ? 20.177 72.049 101.238 0.30 19.47 92 ILE B CA 1
ATOM 1717 C C . ILE B 1 111 ? 20.192 72.895 99.977 1.00 21.37 92 ILE B C 1
ATOM 1718 O O . ILE B 1 111 ? 19.238 72.892 99.200 1.00 20.85 92 ILE B O 1
ATOM 1727 N N . VAL B 1 112 ? 21.290 73.622 99.774 1.00 15.58 93 VAL B N 1
ATOM 1728 C CA . VAL B 1 112 ? 21.439 74.463 98.583 1.00 13.87 93 VAL B CA 1
ATOM 1729 C C . VAL B 1 112 ? 22.564 73.876 97.722 1.00 18.05 93 VAL B C 1
ATOM 1730 O O . VAL B 1 112 ? 23.681 73.643 98.217 1.00 16.37 93 VAL B O 1
ATOM 1734 N N . LEU B 1 113 ? 22.277 73.667 96.417 1.00 15.83 94 LEU B N 1
ATOM 1735 C CA . LEU B 1 113 ? 23.319 73.188 95.495 1.00 18.11 94 LEU B CA 1
ATOM 1736 C C . LEU B 1 113 ? 23.409 74.180 94.379 1.00 21.18 94 LEU B C 1
ATOM 1737 O O . LEU B 1 113 ? 22.388 74.755 94.014 1.00 19.57 94 LEU B O 1
ATOM 1742 N N . VAL B 1 114 ? 24.619 74.392 93.824 1.00 17.82 95 VAL B N 1
ATOM 1743 C CA . VAL B 1 114 ? 24.800 75.225 92.643 1.00 17.20 95 VAL B CA 1
ATOM 1744 C C . VAL B 1 114 ? 25.547 74.333 91.701 1.00 22.06 95 VAL B C 1
ATOM 1745 O O . VAL B 1 114 ? 26.635 73.844 92.050 1.00 21.13 95 VAL B O 1
ATOM 1749 N N . ASN B 1 115 ? 24.944 74.054 90.527 1.00 17.60 96 ASN B N 1
ATOM 1750 C CA . ASN B 1 115 ? 25.519 73.166 89.510 1.00 18.26 96 ASN B CA 1
ATOM 1751 C C . ASN B 1 115 ? 25.870 71.801 90.131 1.00 22.90 96 ASN B C 1
ATOM 1752 O O . ASN B 1 115 ? 26.923 71.220 89.838 1.00 22.81 96 ASN B O 1
ATOM 1757 N N . GLU B 1 116 ? 24.995 71.347 91.050 1.00 17.76 97 GLU B N 1
ATOM 1758 C CA . GLU B 1 116 ? 25.104 70.081 91.778 1.00 19.03 97 GLU B CA 1
ATOM 1759 C C . GLU B 1 116 ? 26.281 70.025 92.787 1.00 23.66 97 GLU B C 1
ATOM 1760 O O . GLU B 1 116 ? 26.640 68.933 93.231 1.00 24.56 97 GLU B O 1
ATOM 1766 N N . TYR B 1 117 ? 26.825 71.198 93.200 1.00 17.64 98 TYR B N 1
ATOM 1767 C CA . TYR B 1 117 ? 27.849 71.269 94.237 1.00 17.29 98 TYR B CA 1
ATOM 1768 C C . TYR B 1 117 ? 27.230 71.871 95.494 1.00 20.00 98 TYR B C 1
ATOM 1769 O O . TYR B 1 117 ? 26.492 72.849 95.387 1.00 18.67 98 TYR B O 1
ATOM 1778 N N . ASP B 1 118 ? 27.516 71.321 96.686 1.00 18.73 99 ASP B N 1
ATOM 1779 C CA . ASP B 1 118 ? 26.984 71.935 97.923 1.00 18.99 99 ASP B CA 1
ATOM 1780 C C . ASP B 1 118 ? 27.502 73.386 98.017 1.00 19.41 99 ASP B C 1
ATOM 1781 O O . ASP B 1 118 ? 28.703 73.598 97.880 1.00 16.92 99 ASP B O 1
ATOM 1786 N N . TRP B 1 119 ? 26.619 74.376 98.257 1.00 18.14 100 TRP B N 1
ATOM 1787 C CA . TRP B 1 119 ? 27.043 75.792 98.290 1.00 18.26 100 TRP B CA 1
ATOM 1788 C C . TRP B 1 119 ? 28.102 76.118 99.367 1.00 24.08 100 TRP B C 1
ATOM 1789 O O . TRP B 1 119 ? 28.758 77.156 99.267 1.00 24.48 100 TRP B O 1
ATOM 1800 N N . GLU B 1 120 ? 28.310 75.220 100.351 1.00 23.61 101 GLU B N 1
ATOM 1801 C CA . GLU B 1 120 ? 29.349 75.393 101.376 1.00 26.86 101 GLU B CA 1
ATOM 1802 C C . GLU B 1 120 ? 30.756 75.395 100.745 1.00 30.91 101 GLU B C 1
ATOM 1803 O O . GLU B 1 120 ? 31.623 76.119 101.240 1.00 33.33 101 GLU B O 1
ATOM 1809 N N . ILE B 1 121 ? 30.974 74.640 99.629 1.00 25.46 102 ILE B N 1
ATOM 1810 C CA . ILE B 1 121 ? 32.290 74.619 98.942 1.00 26.33 102 ILE B CA 1
ATOM 1811 C C . ILE B 1 121 ? 32.415 75.787 97.939 1.00 29.74 102 ILE B C 1
ATOM 1812 O O . ILE B 1 121 ? 33.471 75.951 97.308 1.00 29.08 102 ILE B O 1
ATOM 1817 N N . LEU B 1 122 ? 31.344 76.607 97.825 1.00 25.02 103 LEU B N 1
ATOM 1818 C CA . LEU B 1 122 ? 31.222 77.727 96.888 1.00 26.03 103 LEU B CA 1
ATOM 1819 C C . LEU B 1 122 ? 31.245 79.088 97.573 1.00 27.09 103 LEU B C 1
ATOM 1820 O O . LEU B 1 122 ? 31.177 80.096 96.891 1.00 28.32 103 LEU B O 1
ATOM 1825 N N . GLY B 1 123 ? 31.248 79.110 98.894 1.00 22.56 104 GLY B N 1
ATOM 1826 C CA . GLY B 1 123 ? 31.224 80.349 99.662 1.00 23.30 104 GLY B CA 1
ATOM 1827 C C . GLY B 1 123 ? 29.845 80.800 100.117 1.00 24.70 104 GLY B C 1
ATOM 1828 O O . GLY B 1 123 ? 29.689 81.966 100.497 1.00 23.34 104 GLY B O 1
ATOM 1829 N N A THR B 1 124 ? 28.848 79.883 100.057 0.60 20.11 105 THR B N 1
ATOM 1830 N N B THR B 1 124 ? 28.832 79.886 100.084 0.40 19.42 105 THR B N 1
ATOM 1831 C CA A THR B 1 124 ? 27.487 80.077 100.561 0.60 19.95 105 THR B CA 1
ATOM 1832 C CA B THR B 1 124 ? 27.412 80.089 100.455 0.40 18.57 105 THR B CA 1
ATOM 1833 C C A THR B 1 124 ? 26.895 81.427 100.011 0.60 24.61 105 THR B C 1
ATOM 1834 C C B THR B 1 124 ? 26.832 81.443 99.964 0.40 23.96 105 THR B C 1
ATOM 1835 O O A THR B 1 124 ? 26.867 81.614 98.796 0.60 23.73 105 THR B O 1
ATOM 1836 O O B THR B 1 124 ? 26.689 81.635 98.758 0.40 23.31 105 THR B O 1
ATOM 1843 N N . TYR B 1 125 ? 26.533 82.378 100.889 1.00 21.85 106 TYR B N 1
ATOM 1844 C CA . TYR B 1 125 ? 25.945 83.687 100.554 1.00 21.74 106 TYR B CA 1
ATOM 1845 C C . TYR B 1 125 ? 26.864 84.622 99.762 1.00 26.79 106 TYR B C 1
ATOM 1846 O O . TYR B 1 125 ? 26.372 85.614 99.211 1.00 26.40 106 TYR B O 1
ATOM 1855 N N . SER B 1 126 ? 28.180 84.326 99.714 1.00 23.89 107 SER B N 1
ATOM 1856 C CA . SER B 1 126 ? 29.170 85.133 98.988 1.00 24.93 107 SER B CA 1
ATOM 1857 C C . SER B 1 126 ? 29.355 84.655 97.557 1.00 29.36 107 SER B C 1
ATOM 1858 O O . SER B 1 126 ? 30.041 85.327 96.791 1.00 29.48 107 SER B O 1
ATOM 1861 N N . TYR B 1 127 ? 28.732 83.514 97.192 1.00 25.00 108 TYR B N 1
ATOM 1862 C CA . TYR B 1 127 ? 28.849 82.938 95.857 1.00 25.23 108 TYR B CA 1
ATOM 1863 C C . TYR B 1 127 ? 28.353 83.912 94.778 1.00 31.58 108 TYR B C 1
ATOM 1864 O O . TYR B 1 127 ? 27.201 84.353 94.817 1.00 32.38 108 TYR B O 1
ATOM 1873 N N . GLN B 1 128 ? 29.217 84.221 93.801 1.00 27.19 109 GLN B N 1
ATOM 1874 C CA . GLN B 1 128 ? 28.844 85.110 92.704 1.00 26.71 109 GLN B CA 1
ATOM 1875 C C . GLN B 1 128 ? 28.047 84.278 91.713 1.00 28.28 109 GLN B C 1
ATOM 1876 O O . GLN B 1 128 ? 28.605 83.408 91.037 1.00 26.53 109 GLN B O 1
ATOM 1882 N N . ILE B 1 129 ? 26.716 84.501 91.683 1.00 23.04 110 ILE B N 1
ATOM 1883 C CA . ILE B 1 129 ? 25.802 83.756 90.796 1.00 20.95 110 ILE B CA 1
ATOM 1884 C C . ILE B 1 129 ? 26.135 84.126 89.353 1.00 26.41 110 ILE B C 1
ATOM 1885 O O . ILE B 1 129 ? 26.361 85.298 89.035 1.00 24.88 110 ILE B O 1
ATOM 1890 N N . LYS B 1 130 ? 26.244 83.113 88.504 1.00 23.33 111 LYS B N 1
ATOM 1891 C CA . LYS B 1 130 ? 26.651 83.340 87.129 1.00 25.46 111 LYS B CA 1
ATOM 1892 C C . LYS B 1 130 ? 25.600 82.908 86.144 1.00 27.87 111 LYS B C 1
ATOM 1893 O O . LYS B 1 130 ? 24.789 82.035 86.455 1.00 24.69 111 LYS B O 1
ATOM 1899 N N . ASN B 1 131 ? 25.624 83.513 84.943 1.00 25.55 112 ASN B N 1
ATOM 1900 C CA . ASN B 1 131 ? 24.724 83.148 83.855 1.00 25.60 112 ASN B CA 1
ATOM 1901 C C . ASN B 1 131 ? 24.824 81.641 83.630 1.00 28.85 112 ASN B C 1
ATOM 1902 O O . ASN B 1 131 ? 25.933 81.097 83.612 1.00 29.49 112 ASN B O 1
ATOM 1907 N N . ASP B 1 132 ? 23.666 80.976 83.476 1.00 24.46 113 ASP B N 1
ATOM 1908 C CA . ASP B 1 132 ? 23.511 79.527 83.236 1.00 23.84 113 ASP B CA 1
ATOM 1909 C C . ASP B 1 132 ? 23.698 78.666 84.474 1.00 25.05 113 ASP B C 1
ATOM 1910 O O . ASP B 1 132 ? 23.633 77.439 84.347 1.00 25.01 113 ASP B O 1
ATOM 1915 N N . ASP B 1 133 ? 23.833 79.272 85.678 1.00 19.00 114 ASP B N 1
ATOM 1916 C CA . ASP B 1 133 ? 23.937 78.461 86.896 1.00 17.30 114 ASP B CA 1
ATOM 1917 C C . ASP B 1 133 ? 22.631 77.722 87.162 1.00 21.65 114 ASP B C 1
ATOM 1918 O O . ASP B 1 133 ? 21.568 78.241 86.856 1.00 21.86 114 ASP B O 1
ATOM 1923 N N . LYS B 1 134 ? 22.723 76.525 87.731 1.00 18.04 115 LYS B N 1
ATOM 1924 C CA . LYS B 1 134 ? 21.570 75.689 88.064 1.00 17.74 115 LYS B CA 1
ATOM 1925 C C . LYS B 1 134 ? 21.555 75.550 89.567 1.00 20.38 115 LYS B C 1
ATOM 1926 O O . LYS B 1 134 ? 22.434 74.925 90.149 1.00 18.05 115 LYS B O 1
ATOM 1932 N N . ILE B 1 135 ? 20.618 76.246 90.205 1.00 17.50 116 ILE B N 1
ATOM 1933 C CA . ILE B 1 135 ? 20.554 76.271 91.660 1.00 16.84 116 ILE B CA 1
ATOM 1934 C C . ILE B 1 135 ? 19.452 75.336 92.074 1.00 17.56 116 ILE B C 1
ATOM 1935 O O . ILE B 1 135 ? 18.408 75.319 91.430 1.00 17.99 116 ILE B O 1
ATOM 1940 N N . CYS B 1 136 ? 19.684 74.580 93.151 1.00 13.29 117 CYS B N 1
ATOM 1941 C CA . CYS B 1 136 ? 18.718 73.638 93.658 1.00 16.03 117 CYS B CA 1
ATOM 1942 C C . CYS B 1 136 ? 18.537 73.842 95.147 1.00 19.78 117 CYS B C 1
ATOM 1943 O O . CYS B 1 136 ? 19.528 74.006 95.855 1.00 17.58 117 CYS B O 1
ATOM 1946 N N . PHE B 1 137 ? 17.268 73.865 95.604 1.00 16.24 118 PHE B N 1
ATOM 1947 C CA . PHE B 1 137 ? 16.869 73.952 97.012 1.00 16.44 118 PHE B CA 1
ATOM 1948 C C . PHE B 1 137 ? 16.167 72.653 97.361 1.00 20.76 118 PHE B C 1
ATOM 1949 O O . PHE B 1 137 ? 15.165 72.296 96.744 1.00 20.75 118 PHE B O 1
ATOM 1957 N N . LEU B 1 138 ? 16.732 71.906 98.295 1.00 18.08 119 LEU B N 1
ATOM 1958 C CA . LEU B 1 138 ? 16.174 70.633 98.666 1.00 18.16 119 LEU B CA 1
ATOM 1959 C C . LEU B 1 138 ? 15.843 70.627 100.135 1.00 20.06 119 LEU B C 1
ATOM 1960 O O . LEU B 1 138 ? 16.734 70.732 100.964 1.00 19.10 119 LEU B O 1
ATOM 1965 N N . SER B 1 139 ? 14.560 70.480 100.446 1.00 18.83 120 SER B N 1
ATOM 1966 C CA . SER B 1 139 ? 14.076 70.419 101.815 1.00 20.96 120 SER B CA 1
ATOM 1967 C C . SER B 1 139 ? 14.306 69.029 102.380 1.00 29.74 120 SER B C 1
ATOM 1968 O O . SER B 1 139 ? 14.137 68.035 101.670 1.00 30.54 120 SER B O 1
ATOM 1971 N N . THR B 1 140 ? 14.673 68.959 103.655 1.00 30.54 121 THR B N 1
ATOM 1972 C CA . THR B 1 140 ? 14.810 67.700 104.409 1.00 33.91 121 THR B CA 1
ATOM 1973 C C . THR B 1 140 ? 13.713 67.692 105.496 1.00 43.04 121 THR B C 1
ATOM 1974 O O . THR B 1 140 ? 13.513 66.683 106.180 1.00 45.83 121 THR B O 1
ATOM 1978 N N . LEU B 1 141 ? 13.031 68.843 105.663 1.00 40.31 122 LEU B N 1
ATOM 1979 C CA . LEU B 1 141 ? 11.969 69.069 106.648 1.00 71.42 122 LEU B CA 1
ATOM 1980 C C . LEU B 1 141 ? 10.684 68.313 106.299 1.00 100.29 122 LEU B C 1
ATOM 1981 O O . LEU B 1 141 ? 10.206 68.372 105.167 1.00 63.62 122 LEU B O 1
ATOM 1988 N N . LYS C 1 21 ? 17.792 71.437 79.045 1.00 54.16 2 LYS C N 1
ATOM 1989 C CA . LYS C 1 21 ? 18.915 70.527 79.282 1.00 51.23 2 LYS C CA 1
ATOM 1990 C C . LYS C 1 21 ? 18.647 69.161 78.655 1.00 48.17 2 LYS C C 1
ATOM 1991 O O . LYS C 1 21 ? 17.613 68.551 78.929 1.00 46.55 2 LYS C O 1
ATOM 1993 N N . VAL C 1 22 ? 19.558 68.718 77.769 1.00 39.55 3 VAL C N 1
ATOM 1994 C CA . VAL C 1 22 ? 19.445 67.462 77.038 1.00 36.03 3 VAL C CA 1
ATOM 1995 C C . VAL C 1 22 ? 20.764 66.679 77.142 1.00 35.74 3 VAL C C 1
ATOM 1996 O O . VAL C 1 22 ? 21.829 67.151 76.731 1.00 34.97 3 VAL C O 1
ATOM 2000 N N . LYS C 1 23 ? 20.680 65.498 77.734 1.00 29.74 4 LYS C N 1
ATOM 2001 C CA . LYS C 1 23 ? 21.808 64.604 77.887 1.00 27.51 4 LYS C CA 1
ATOM 2002 C C . LYS C 1 23 ? 21.453 63.334 77.116 1.00 27.69 4 LYS C C 1
ATOM 2003 O O . LYS C 1 23 ? 20.437 62.705 77.401 1.00 25.28 4 LYS C O 1
ATOM 2009 N N . ILE C 1 24 ? 22.256 63.004 76.092 1.00 23.26 5 ILE C N 1
ATOM 2010 C CA . ILE C 1 24 ? 21.972 61.870 75.221 1.00 20.90 5 ILE C CA 1
ATOM 2011 C C . ILE C 1 24 ? 23.185 60.977 75.067 1.00 23.01 5 ILE C C 1
ATOM 2012 O O . ILE C 1 24 ? 24.311 61.431 75.229 1.00 23.66 5 ILE C O 1
ATOM 2017 N N . GLU C 1 25 ? 22.959 59.731 74.681 1.00 18.41 6 GLU C N 1
ATOM 2018 C CA . GLU C 1 25 ? 24.032 58.800 74.383 1.00 17.67 6 GLU C CA 1
ATOM 2019 C C . GLU C 1 25 ? 24.123 58.734 72.870 1.00 19.77 6 GLU C C 1
ATOM 2020 O O . GLU C 1 25 ? 23.097 58.752 72.178 1.00 18.26 6 GLU C O 1
ATOM 2026 N N . LEU C 1 26 ? 25.335 58.723 72.345 1.00 16.28 7 LEU C N 1
ATOM 2027 C CA . LEU C 1 26 ? 25.560 58.590 70.901 1.00 14.70 7 LEU C CA 1
ATOM 2028 C C . LEU C 1 26 ? 26.409 57.346 70.775 1.00 17.54 7 LEU C C 1
ATOM 2029 O O . LEU C 1 26 ? 27.575 57.362 71.182 1.00 16.72 7 LEU C O 1
ATOM 2034 N N A LYS C 1 27 ? 25.823 56.264 70.254 0.50 13.38 8 LYS C N 1
ATOM 2035 N N B LYS C 1 27 ? 25.823 56.262 70.258 0.50 13.55 8 LYS C N 1
ATOM 2036 C CA A LYS C 1 27 ? 26.498 54.984 70.057 0.50 12.57 8 LYS C CA 1
ATOM 2037 C CA B LYS C 1 27 ? 26.503 54.985 70.061 0.50 12.83 8 LYS C CA 1
ATOM 2038 C C A LYS C 1 27 ? 26.862 54.819 68.576 0.50 17.12 8 LYS C C 1
ATOM 2039 C C B LYS C 1 27 ? 26.864 54.820 68.579 0.50 17.23 8 LYS C C 1
ATOM 2040 O O A LYS C 1 27 ? 26.109 55.248 67.708 0.50 16.80 8 LYS C O 1
ATOM 2041 O O B LYS C 1 27 ? 26.110 55.252 67.713 0.50 16.89 8 LYS C O 1
ATOM 2052 N N . PHE C 1 28 ? 28.037 54.223 68.301 1.00 13.17 9 PHE C N 1
ATOM 2053 C CA . PHE C 1 28 ? 28.542 54.042 66.937 1.00 12.90 9 PHE C CA 1
ATOM 2054 C C . PHE C 1 28 ? 28.839 52.587 66.732 1.00 18.56 9 PHE C C 1
ATOM 2055 O O . PHE C 1 28 ? 29.545 51.989 67.539 1.00 20.39 9 PHE C O 1
ATOM 2063 N N . LEU C 1 29 ? 28.308 52.014 65.656 1.00 14.45 10 LEU C N 1
ATOM 2064 C CA . LEU C 1 29 ? 28.422 50.590 65.364 1.00 14.67 10 LEU C CA 1
ATOM 2065 C C . LEU C 1 29 ? 28.757 50.336 63.898 1.00 19.90 10 LEU C C 1
ATOM 2066 O O . LEU C 1 29 ? 28.729 51.264 63.090 1.00 19.77 10 LEU C O 1
ATOM 2071 N N . GLY C 1 30 ? 29.082 49.085 63.582 1.00 19.82 11 GLY C N 1
ATOM 2072 C CA . GLY C 1 30 ? 29.443 48.672 62.230 1.00 21.96 11 GLY C CA 1
ATOM 2073 C C . GLY C 1 30 ? 30.806 49.152 61.752 1.00 27.34 11 GLY C C 1
ATOM 2074 O O . GLY C 1 30 ? 31.073 49.141 60.551 1.00 28.26 11 GLY C O 1
ATOM 2075 N N . GLY C 1 31 ? 31.674 49.560 62.679 1.00 23.61 12 GLY C N 1
ATOM 2076 C CA . GLY C 1 31 ? 33.030 50.014 62.353 1.00 23.12 12 GLY C CA 1
ATOM 2077 C C . GLY C 1 31 ? 33.251 51.474 62.672 1.00 22.83 12 GLY C C 1
ATOM 2078 O O . GLY C 1 31 ? 34.395 51.918 62.806 1.00 21.69 12 GLY C O 1
ATOM 2079 N N . LEU C 1 32 ? 32.150 52.232 62.830 1.00 19.40 13 LEU C N 1
ATOM 2080 C CA . LEU C 1 32 ? 32.201 53.656 63.159 1.00 17.94 13 LEU C CA 1
ATOM 2081 C C . LEU C 1 32 ? 32.865 53.914 64.513 1.00 21.57 13 LEU C C 1
ATOM 2082 O O . LEU C 1 32 ? 33.511 54.944 64.666 1.00 20.82 13 LEU C O 1
ATOM 2087 N N . GLU C 1 33 ? 32.747 52.973 65.481 1.00 18.46 14 GLU C N 1
ATOM 2088 C CA . GLU C 1 33 ? 33.375 53.133 66.798 1.00 19.00 14 GLU C CA 1
ATOM 2089 C C . GLU C 1 33 ? 34.927 53.205 66.741 1.00 22.71 14 GLU C C 1
ATOM 2090 O O . GLU C 1 33 ? 35.539 53.773 67.653 1.00 22.99 14 GLU C O 1
ATOM 2096 N N . SER C 1 34 ? 35.557 52.661 65.667 1.00 19.61 15 SER C N 1
ATOM 2097 C CA A SER C 1 34 ? 37.020 52.677 65.517 0.50 20.16 15 SER C CA 1
ATOM 2098 C CA B SER C 1 34 ? 37.020 52.678 65.527 0.50 19.74 15 SER C CA 1
ATOM 2099 C C . SER C 1 34 ? 37.528 54.103 65.279 1.00 22.86 15 SER C C 1
ATOM 2100 O O . SER C 1 34 ? 38.720 54.351 65.376 1.00 23.58 15 SER C O 1
ATOM 2105 N N . TYR C 1 35 ? 36.614 55.053 65.012 1.00 20.04 16 TYR C N 1
ATOM 2106 C CA . TYR C 1 35 ? 36.973 56.458 64.745 1.00 19.45 16 TYR C CA 1
ATOM 2107 C C . TYR C 1 35 ? 36.709 57.395 65.923 1.00 23.01 16 TYR C C 1
ATOM 2108 O O . TYR C 1 35 ? 36.900 58.612 65.811 1.00 22.42 16 TYR C O 1
ATOM 2117 N N . LEU C 1 36 ? 36.326 56.833 67.057 1.00 19.44 17 LEU C N 1
ATOM 2118 C CA . LEU C 1 36 ? 36.072 57.621 68.253 1.00 19.40 17 LEU C CA 1
ATOM 2119 C C . LEU C 1 36 ? 37.378 57.930 68.942 1.00 25.93 17 LEU C C 1
ATOM 2120 O O . LEU C 1 36 ? 38.316 57.154 68.814 1.00 26.29 17 LEU C O 1
ATOM 2125 N N . GLU C 1 37 ? 37.441 59.067 69.662 1.00 24.34 18 GLU C N 1
ATOM 2126 C CA . GLU C 1 37 ? 38.614 59.479 70.439 1.00 26.18 18 GLU C CA 1
ATOM 2127 C C . GLU C 1 37 ? 38.907 58.423 71.503 1.00 27.95 18 GLU C C 1
ATOM 2128 O O . GLU C 1 37 ? 40.051 58.003 71.643 1.00 27.29 18 GLU C O 1
ATOM 2134 N N . ASP C 1 38 ? 37.865 57.980 72.231 1.00 24.19 19 ASP C N 1
ATOM 2135 C CA . ASP C 1 38 ? 37.994 56.949 73.266 1.00 24.22 19 ASP C CA 1
ATOM 2136 C C . ASP C 1 38 ? 37.614 55.617 72.653 1.00 27.31 19 ASP C C 1
ATOM 2137 O O . ASP C 1 38 ? 36.424 55.310 72.495 1.00 25.84 19 ASP C O 1
ATOM 2142 N N . LYS C 1 39 ? 38.632 54.799 72.353 1.00 24.71 20 LYS C N 1
ATOM 2143 C CA . LYS C 1 39 ? 38.432 53.512 71.687 1.00 24.08 20 LYS C CA 1
ATOM 2144 C C . LYS C 1 39 ? 38.134 52.353 72.654 1.00 28.51 20 LYS C C 1
ATOM 2145 O O . LYS C 1 39 ? 37.982 51.220 72.195 1.00 28.10 20 LYS C O 1
ATOM 2151 N N . SER C 1 40 ? 37.985 52.640 73.964 1.00 24.44 21 SER C N 1
ATOM 2152 C CA . SER C 1 40 ? 37.656 51.630 74.978 1.00 24.17 21 SER C CA 1
ATOM 2153 C C . SER C 1 40 ? 36.125 51.339 75.045 1.00 25.28 21 SER C C 1
ATOM 2154 O O . SER C 1 40 ? 35.711 50.382 75.696 1.00 23.73 21 SER C O 1
ATOM 2157 N N . LYS C 1 41 ? 35.303 52.188 74.391 1.00 22.02 22 LYS C N 1
ATOM 2158 C CA A LYS C 1 41 ? 33.837 52.057 74.366 0.70 19.96 22 LYS C CA 1
ATOM 2159 C CA B L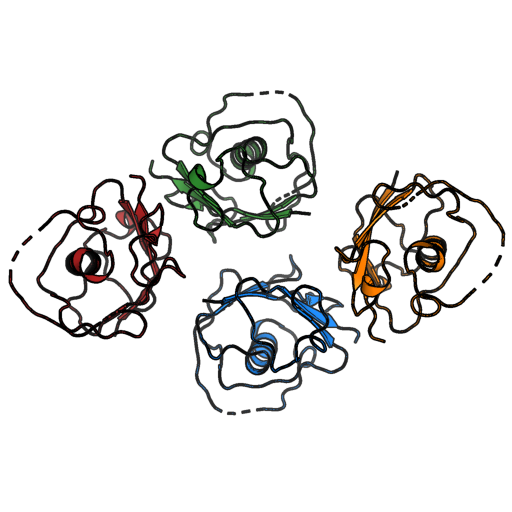YS C 1 41 ? 33.842 52.049 74.365 0.30 20.35 22 LYS C CA 1
ATOM 2160 C C . LYS C 1 41 ? 33.289 52.567 73.034 1.00 23.15 22 LYS C C 1
ATOM 2161 O O . LYS C 1 41 ? 33.919 53.414 72.386 1.00 23.80 22 LYS C O 1
ATOM 2172 N N . ASN C 1 42 ? 32.131 52.049 72.606 1.00 18.79 23 ASN C N 1
ATOM 2173 C CA . ASN C 1 42 ? 31.531 52.441 71.317 1.00 17.00 23 ASN C CA 1
ATOM 2174 C C . ASN C 1 42 ? 30.582 53.626 71.393 1.00 20.14 23 ASN C C 1
ATOM 2175 O O . ASN C 1 42 ? 29.888 53.910 70.413 1.00 17.68 23 ASN C O 1
ATOM 2180 N N . TYR C 1 43 ? 30.528 54.315 72.534 1.00 17.71 24 TYR C N 1
ATOM 2181 C CA . TYR C 1 43 ? 29.611 55.450 72.689 1.00 18.11 24 TYR C CA 1
ATOM 2182 C C . TYR C 1 43 ? 30.241 56.649 73.389 1.00 23.29 24 TYR C C 1
ATOM 2183 O O . TYR C 1 43 ? 31.278 56.533 74.032 1.00 24.08 24 TYR C O 1
ATOM 2192 N N . VAL C 1 44 ? 29.558 57.794 73.303 1.00 20.82 25 VAL C N 1
ATOM 2193 C CA . VAL C 1 44 ? 29.885 59.013 74.030 1.00 20.61 25 VAL C CA 1
ATOM 2194 C C . VAL C 1 44 ? 28.565 59.564 74.579 1.00 22.88 25 VAL C C 1
ATOM 2195 O O . VAL C 1 44 ? 27.490 59.276 74.041 1.00 20.61 25 VAL C O 1
ATOM 2199 N N . THR C 1 45 ? 28.654 60.400 75.607 1.00 20.40 26 THR C N 1
ATOM 2200 C CA . THR C 1 45 ? 27.498 61.092 76.145 1.00 21.01 26 THR C CA 1
ATOM 2201 C C . THR C 1 45 ? 27.622 62.544 75.653 1.00 25.75 26 THR C C 1
ATOM 2202 O O . THR C 1 45 ? 28.721 63.103 75.695 1.00 27.54 26 THR C O 1
ATOM 2206 N N . LEU C 1 46 ? 26.515 63.159 75.208 1.00 21.35 27 LEU C N 1
ATOM 2207 C CA . LEU C 1 46 ? 26.534 64.565 74.785 1.00 21.75 27 LEU C CA 1
ATOM 2208 C C . LEU C 1 46 ? 25.524 65.365 75.609 1.00 26.71 27 LEU C C 1
ATOM 2209 O O . LEU C 1 46 ? 24.364 64.953 75.705 1.00 24.91 27 LEU C O 1
ATOM 2214 N N . GLU C 1 47 ? 25.961 66.518 76.188 1.00 26.13 28 GLU C N 1
ATOM 2215 C CA . GLU C 1 47 ? 25.092 67.389 76.977 1.00 28.45 28 GLU C CA 1
ATOM 2216 C C . GLU C 1 47 ? 24.976 68.751 76.318 1.00 33.10 28 GLU C C 1
ATOM 2217 O O . GLU C 1 47 ? 25.996 69.398 76.091 1.00 33.10 28 GLU C O 1
ATOM 2223 N N . ILE C 1 48 ? 23.744 69.191 76.025 1.00 30.71 29 ILE C N 1
ATOM 2224 C CA . ILE C 1 48 ? 23.476 70.472 75.364 1.00 32.85 29 ILE C CA 1
ATOM 2225 C C . ILE C 1 48 ? 22.262 71.163 75.981 1.00 41.57 29 ILE C C 1
ATOM 2226 O O . ILE C 1 48 ? 21.230 70.537 76.211 1.00 40.93 29 ILE C O 1
ATOM 2231 N N . ASP C 1 49 ? 22.404 72.470 76.241 1.00 42.33 30 ASP C N 1
ATOM 2232 C CA . ASP C 1 49 ? 21.362 73.287 76.836 1.00 44.82 30 ASP C CA 1
ATOM 2233 C C . ASP C 1 49 ? 20.943 74.349 75.829 1.00 48.99 30 ASP C C 1
ATOM 2234 O O . ASP C 1 49 ? 21.274 75.527 75.974 1.00 51.54 30 ASP C O 1
ATOM 2239 N N . SER C 1 50 ? 20.214 73.912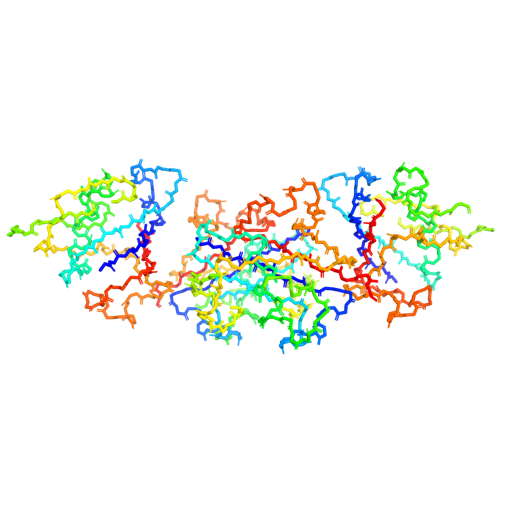 74.801 1.00 41.97 31 SER C N 1
ATOM 2240 C CA . SER C 1 50 ? 19.713 74.740 73.709 1.00 41.60 31 SER C CA 1
ATOM 2241 C C . SER C 1 50 ? 18.477 74.089 73.084 1.00 45.83 31 SER C C 1
ATOM 2242 O O . SER C 1 50 ? 18.494 72.896 72.773 1.00 44.41 31 SER C O 1
ATOM 2245 N N . LYS C 1 51 ? 17.425 74.891 72.849 1.00 43.61 32 LYS C N 1
ATOM 2246 C CA . LYS C 1 51 ? 16.195 74.437 72.198 1.00 42.48 32 LYS C CA 1
ATOM 2247 C C . LYS C 1 51 ? 16.400 74.273 70.679 1.00 43.76 32 LYS C C 1
ATOM 2248 O O . LYS C 1 51 ? 15.509 73.769 69.999 1.00 43.99 32 LYS C O 1
ATOM 2254 N N . GLU C 1 52 ? 17.567 74.706 70.155 1.00 37.45 33 GLU C N 1
ATOM 2255 C CA . GLU C 1 52 ? 17.907 74.673 68.737 1.00 34.79 33 GLU C CA 1
ATOM 2256 C C . GLU C 1 52 ? 18.580 73.360 68.313 1.00 35.82 33 GLU C C 1
ATOM 2257 O O . GLU C 1 52 ? 18.905 73.210 67.133 1.00 34.22 33 GLU C O 1
ATOM 2263 N N . LEU C 1 53 ? 18.775 72.417 69.251 1.00 31.18 34 LEU C N 1
ATOM 2264 C CA . LEU C 1 53 ? 19.338 71.100 68.926 1.00 30.14 34 LEU C CA 1
ATOM 2265 C C . LEU C 1 53 ? 18.403 70.332 67.965 1.00 32.36 34 LEU C C 1
ATOM 2266 O O . LEU C 1 53 ? 17.201 70.255 68.202 1.00 33.18 34 LEU C O 1
ATOM 2271 N N . ASN C 1 54 ? 18.966 69.775 66.891 1.00 27.10 35 ASN C N 1
ATOM 2272 C CA . ASN C 1 54 ? 18.252 68.945 65.902 1.00 25.41 35 ASN C CA 1
ATOM 2273 C C . ASN C 1 54 ? 19.242 67.981 65.247 1.00 25.97 35 ASN C C 1
ATOM 2274 O O . ASN C 1 54 ? 20.440 68.144 65.397 1.00 25.27 35 ASN C O 1
ATOM 2279 N N . PHE C 1 55 ? 18.754 66.980 64.555 1.00 22.04 36 PHE C N 1
ATOM 2280 C CA . PHE C 1 55 ? 19.592 65.984 63.881 1.00 19.91 36 PHE C CA 1
ATOM 2281 C C . PHE C 1 55 ? 20.555 66.549 62.825 1.00 22.57 36 PHE C C 1
ATOM 2282 O O . PHE C 1 55 ? 21.647 65.997 62.650 1.00 21.36 36 PHE C O 1
ATOM 2290 N N . GLU C 1 56 ? 20.187 67.653 62.153 1.00 18.58 37 GLU C N 1
ATOM 2291 C CA . GLU C 1 56 ? 21.057 68.292 61.164 1.00 19.04 37 GLU C CA 1
ATOM 2292 C C . GLU C 1 56 ? 22.294 68.911 61.800 1.00 23.60 37 GLU C C 1
ATOM 2293 O O . GLU C 1 56 ? 23.389 68.696 61.278 1.00 23.26 37 GLU C O 1
ATOM 2299 N N . ASN C 1 57 ? 22.146 69.686 62.915 1.00 21.07 38 ASN C N 1
ATOM 2300 C CA . ASN C 1 57 ? 23.334 70.268 63.569 1.00 20.81 38 ASN C CA 1
ATOM 2301 C C . ASN C 1 57 ? 24.080 69.202 64.379 1.00 23.19 38 ASN C C 1
ATOM 2302 O O . ASN C 1 57 ? 25.301 69.309 64.532 1.00 22.08 38 ASN C O 1
ATOM 2307 N N . LEU C 1 58 ? 23.361 68.146 64.833 1.00 17.88 39 LEU C N 1
ATOM 2308 C CA . LEU C 1 58 ? 23.993 67.040 65.556 1.00 16.58 39 LEU C CA 1
ATOM 2309 C C . LEU C 1 58 ? 24.911 66.242 64.664 1.00 19.69 39 LEU C C 1
ATOM 2310 O O . LEU C 1 58 ? 26.050 65.982 65.051 1.00 18.05 39 LEU C O 1
ATOM 2315 N N . ILE C 1 59 ? 24.429 65.870 63.468 1.00 18.83 40 ILE C N 1
ATOM 2316 C CA . ILE C 1 59 ? 25.201 65.107 62.484 1.00 18.17 40 ILE C CA 1
ATOM 2317 C C . ILE C 1 59 ? 26.424 65.921 62.053 1.00 18.93 40 ILE C C 1
ATOM 2318 O O . ILE C 1 59 ? 27.502 65.336 61.982 1.00 17.97 40 ILE C O 1
ATOM 2323 N N . ALA C 1 60 ? 26.266 67.242 61.801 1.00 16.79 41 ALA C N 1
ATOM 2324 C CA . ALA C 1 60 ? 27.389 68.113 61.417 1.00 17.49 41 ALA C CA 1
ATOM 2325 C C . ALA C 1 60 ? 28.427 68.139 62.542 1.00 20.37 41 ALA C C 1
ATOM 2326 O O . ALA C 1 60 ? 29.622 68.063 62.278 1.00 21.63 41 ALA C O 1
ATOM 2328 N N . PHE C 1 61 ? 27.975 68.238 63.799 1.00 16.05 42 PHE C N 1
ATOM 2329 C CA . PHE C 1 61 ? 28.904 68.291 64.918 1.00 15.98 42 PHE C CA 1
ATOM 2330 C C . PHE C 1 61 ? 29.662 66.953 65.095 1.00 17.57 42 PHE C C 1
ATOM 2331 O O . PHE C 1 61 ? 30.885 66.957 65.231 1.00 17.03 42 PHE C O 1
ATOM 2339 N N . ILE C 1 62 ? 28.951 65.833 65.043 1.00 15.06 43 ILE C N 1
ATOM 2340 C CA . ILE C 1 62 ? 29.589 64.509 65.180 1.00 16.25 43 ILE C CA 1
ATOM 2341 C C . ILE C 1 62 ? 30.640 64.345 64.070 1.00 20.69 43 ILE C C 1
ATOM 2342 O O . ILE C 1 62 ? 31.770 63.955 64.357 1.00 19.44 43 ILE C O 1
ATOM 2347 N N . ARG C 1 63 ? 30.257 64.690 62.813 1.00 17.45 44 ARG C N 1
ATOM 2348 C CA . ARG C 1 63 ? 31.107 64.585 61.631 1.00 17.87 44 ARG C CA 1
ATOM 2349 C C . ARG C 1 63 ? 32.467 65.233 61.824 1.00 22.64 44 ARG C C 1
ATOM 2350 O O . ARG C 1 63 ? 33.483 64.659 61.435 1.00 24.88 44 ARG C O 1
ATOM 2358 N N . ASP C 1 64 ? 32.497 66.402 62.435 1.00 20.05 45 ASP C N 1
ATOM 2359 C CA . ASP C 1 64 ? 33.743 67.151 62.611 1.00 20.56 45 ASP C CA 1
ATOM 2360 C C . ASP C 1 64 ? 34.416 67.018 63.998 1.00 26.31 45 ASP C C 1
ATOM 2361 O O . ASP C 1 64 ? 35.598 67.356 64.124 1.00 29.12 45 ASP C O 1
ATOM 2366 N N . ASN C 1 65 ? 33.692 66.584 65.033 1.00 19.11 46 ASN C N 1
ATOM 2367 C CA . ASN C 1 65 ? 34.291 66.579 66.372 1.00 19.96 46 ASN C CA 1
ATOM 2368 C C . ASN C 1 65 ? 34.294 65.236 67.109 1.00 23.55 46 ASN C C 1
ATOM 2369 O O . ASN C 1 65 ? 34.975 65.111 68.122 1.00 23.50 46 ASN C O 1
ATOM 2374 N N . ILE C 1 66 ? 33.502 64.265 66.668 1.00 19.10 47 ILE C N 1
ATOM 2375 C CA . ILE C 1 66 ? 33.418 63.003 67.394 1.00 18.27 47 ILE C CA 1
ATOM 2376 C C . ILE C 1 66 ? 33.991 61.857 66.553 1.00 23.85 47 ILE C C 1
ATOM 2377 O O . ILE C 1 66 ? 34.664 60.973 67.096 1.00 25.03 47 ILE C O 1
ATOM 2382 N N . ILE C 1 67 ? 33.754 61.890 65.234 1.00 21.10 48 ILE C N 1
ATOM 2383 C CA . ILE C 1 67 ? 34.325 60.912 64.313 1.00 21.38 48 ILE C CA 1
ATOM 2384 C C . ILE C 1 67 ? 35.668 61.499 63.822 1.00 27.34 48 ILE C C 1
ATOM 2385 O O . ILE C 1 67 ? 35.668 62.515 63.122 1.00 28.07 48 ILE C O 1
ATOM 2390 N N . GLU C 1 68 ? 36.806 60.860 64.214 1.00 23.95 49 GLU C N 1
ATOM 2391 C CA . GLU C 1 68 ? 38.168 61.332 63.919 1.00 25.63 49 GLU C CA 1
ATOM 2392 C C . GLU C 1 68 ? 38.615 61.124 62.460 1.00 32.09 49 GLU C C 1
ATOM 2393 O O . GLU C 1 68 ? 39.600 61.746 62.042 1.00 35.35 49 GLU C O 1
ATOM 2399 N N . LYS C 1 69 ? 37.914 60.278 61.681 1.00 26.68 50 LYS C N 1
ATOM 2400 C CA . LYS C 1 69 ? 38.290 60.060 60.276 1.00 27.32 50 LYS C CA 1
ATOM 2401 C C . LYS C 1 69 ? 37.374 60.833 59.324 1.00 30.10 50 LYS C C 1
ATOM 2402 O O . LYS C 1 69 ? 36.168 60.859 59.545 1.00 29.75 50 LYS C O 1
ATOM 2408 N N . LYS C 1 70 ? 37.927 61.440 58.264 1.00 26.41 51 LYS C N 1
ATOM 2409 C CA . LYS C 1 70 ? 37.098 62.191 57.306 1.00 26.73 51 LYS C CA 1
ATOM 2410 C C . LYS C 1 70 ? 36.367 61.280 56.303 1.00 30.63 51 LYS C C 1
ATOM 2411 O O . LYS C 1 70 ? 36.828 60.170 56.049 1.00 29.77 51 LYS C O 1
ATOM 2417 N N . PHE C 1 71 ? 35.221 61.769 55.749 1.00 27.19 52 PHE C N 1
ATOM 2418 C CA . PHE C 1 71 ? 34.358 61.148 54.715 1.00 27.01 52 PHE C CA 1
ATOM 2419 C C . PHE C 1 71 ? 33.579 59.870 55.149 1.00 31.31 52 PHE C C 1
ATOM 2420 O O . PHE C 1 71 ? 32.780 59.372 54.354 1.00 33.61 52 PHE C O 1
ATOM 2428 N N . VAL C 1 72 ? 33.769 59.355 56.371 1.00 24.61 53 VAL C N 1
ATOM 2429 C CA . VAL C 1 72 ? 33.116 58.088 56.751 1.00 23.81 53 VAL C CA 1
ATOM 2430 C C . VAL C 1 72 ? 31.718 58.209 57.386 1.00 25.86 53 VAL C C 1
ATOM 2431 O O . VAL C 1 72 ? 31.051 57.181 57.540 1.00 27.27 53 VAL C O 1
ATOM 2435 N N . PHE C 1 73 ? 31.289 59.414 57.791 1.00 20.18 54 PHE C N 1
ATOM 2436 C CA . PHE C 1 73 ? 30.057 59.578 58.568 1.00 17.54 54 PHE C CA 1
ATOM 2437 C C . PHE C 1 73 ? 28.978 60.419 57.903 1.00 21.77 54 PHE C C 1
ATOM 2438 O O . PHE C 1 73 ? 27.789 60.118 58.049 1.00 20.57 54 PHE C O 1
ATOM 2446 N N . SER C 1 74 ? 29.394 61.510 57.230 1.00 19.15 55 SER C N 1
ATOM 2447 C CA . SER C 1 74 ? 28.500 62.481 56.613 1.00 20.48 55 SER C CA 1
ATOM 2448 C C . SER C 1 74 ? 29.248 63.275 55.550 1.00 28.21 55 SER C C 1
ATOM 2449 O O . SER C 1 74 ? 30.405 63.633 55.757 1.00 28.75 55 SER C O 1
ATOM 2452 N N . ASP C 1 75 ? 28.581 63.583 54.423 1.00 27.26 56 ASP C N 1
ATOM 2453 C CA . ASP C 1 75 ? 29.169 64.387 53.348 1.00 28.93 56 ASP C CA 1
ATOM 2454 C C . ASP C 1 75 ? 29.397 65.858 53.804 1.00 33.25 56 ASP C C 1
ATOM 2455 O O . ASP C 1 75 ? 28.782 66.318 54.775 1.00 32.31 56 ASP C O 1
ATOM 2460 N N . TYR C 1 76 ? 30.338 66.559 53.144 1.00 30.68 57 TYR C N 1
ATOM 2461 C CA . TYR C 1 76 ? 30.660 67.964 53.412 1.00 29.85 57 TYR C CA 1
ATOM 2462 C C . TYR C 1 76 ? 29.872 68.790 52.383 1.00 39.14 57 TYR C C 1
ATOM 2463 O O . TYR C 1 76 ? 30.427 69.341 51.423 1.00 42.86 57 TYR C O 1
ATOM 2472 N N . ASP C 1 77 ? 28.536 68.767 52.537 1.00 35.92 58 ASP C N 1
ATOM 2473 C CA . ASP C 1 77 ? 27.601 69.426 51.623 1.00 37.37 58 ASP C CA 1
ATOM 2474 C C . ASP C 1 77 ? 27.564 70.931 51.859 1.00 42.02 58 ASP C C 1
ATOM 2475 O O . ASP C 1 77 ? 27.598 71.690 50.882 1.00 43.11 58 ASP C O 1
ATOM 2480 N N . ILE C 1 78 ? 27.524 71.373 53.146 1.00 36.33 59 ILE C N 1
ATOM 2481 C CA . ILE C 1 78 ? 27.537 72.809 53.469 1.00 60.64 59 ILE C CA 1
ATOM 2482 C C . ILE C 1 78 ? 28.919 73.196 53.999 1.00 71.92 59 ILE C C 1
ATOM 2483 O O . ILE C 1 78 ? 29.464 72.476 54.832 1.00 34.20 59 ILE C O 1
ATOM 2488 N N . ASP C 1 82 ? 26.653 79.613 58.340 1.00 51.90 63 ASP C N 1
ATOM 2489 C CA . ASP C 1 82 ? 26.571 80.680 59.340 1.00 53.53 63 ASP C CA 1
ATOM 2490 C C . ASP C 1 82 ? 26.948 80.146 60.723 1.00 55.23 63 ASP C C 1
ATOM 2491 O O . ASP C 1 82 ? 26.898 78.936 60.936 1.00 52.56 63 ASP C O 1
ATOM 2493 N N . GLU C 1 83 ? 27.328 81.034 61.661 1.00 52.56 64 GLU C N 1
ATOM 2494 C CA . GLU C 1 83 ? 27.741 80.557 62.982 1.00 50.80 64 GLU C CA 1
ATOM 2495 C C . GLU C 1 83 ? 26.934 81.100 64.155 1.00 51.96 64 GLU C C 1
ATOM 2496 O O . GLU C 1 83 ? 26.866 82.310 64.378 1.00 54.60 64 GLU C O 1
ATOM 2502 N N . LYS C 1 84 ? 26.333 80.168 64.894 1.00 43.38 65 LYS C N 1
ATOM 2503 C CA . LYS C 1 84 ? 25.625 80.370 66.150 1.00 42.57 65 LYS C CA 1
ATOM 2504 C C . LYS C 1 84 ? 26.194 79.243 67.005 1.00 41.11 65 LYS C C 1
ATOM 2505 O O . LYS C 1 84 ? 25.686 78.122 67.000 1.00 36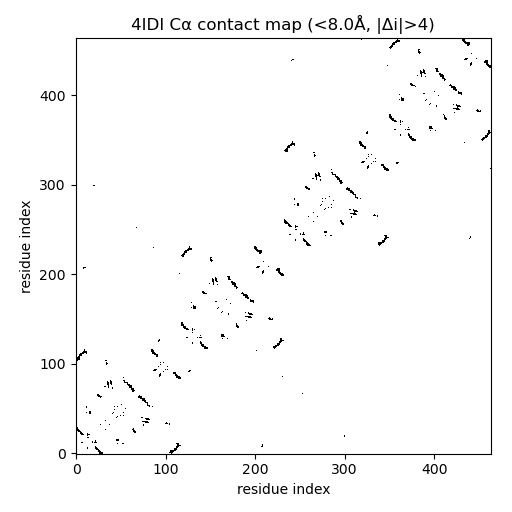.44 65 LYS C O 1
ATOM 2511 N N . LEU C 1 85 ? 27.326 79.528 67.640 1.00 37.91 66 LEU C N 1
ATOM 2512 C CA . LEU C 1 85 ? 28.088 78.562 68.425 1.00 35.91 66 LEU C CA 1
ATOM 2513 C C . LEU C 1 85 ? 27.580 78.460 69.844 1.00 40.76 66 LEU C C 1
ATOM 2514 O O . LEU C 1 85 ? 27.110 79.456 70.393 1.00 42.69 66 LEU C O 1
ATOM 2519 N N . CYS C 1 86 ? 27.641 77.240 70.427 1.00 36.62 67 CYS C N 1
ATOM 2520 C CA A CYS C 1 86 ? 27.207 77.017 71.798 0.70 37.32 67 CYS C CA 1
ATOM 2521 C CA B CYS C 1 86 ? 27.219 77.020 71.810 0.30 37.18 67 CYS C CA 1
ATOM 2522 C C . CYS C 1 86 ? 28.078 75.951 72.479 1.00 39.44 67 CYS C C 1
ATOM 2523 O O . CYS C 1 86 ? 28.777 75.196 71.801 1.00 37.83 67 CYS C O 1
ATOM 2528 N N . LYS C 1 87 ? 28.069 75.924 73.810 1.00 37.16 68 LYS C N 1
ATOM 2529 C CA . LYS C 1 87 ? 28.845 74.967 74.592 1.00 36.82 68 LYS C CA 1
ATOM 2530 C C . LYS C 1 87 ? 28.134 73.633 74.686 1.00 37.97 68 LYS C C 1
ATOM 2531 O O . LYS C 1 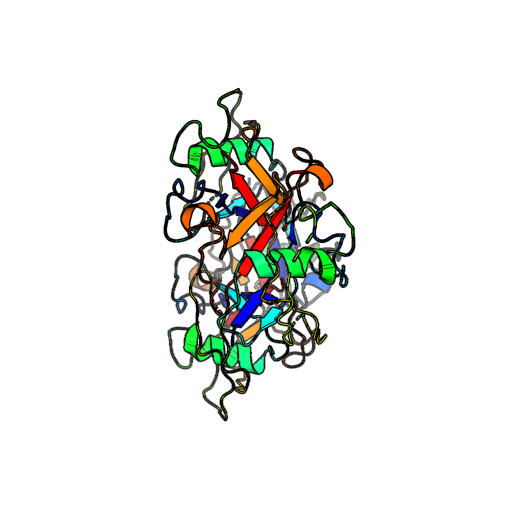87 ? 26.910 73.591 74.833 1.00 36.67 68 LYS C O 1
ATOM 2537 N N . VAL C 1 88 ? 28.912 72.535 74.593 1.00 34.21 69 VAL C N 1
ATOM 2538 C CA . VAL C 1 88 ? 28.458 71.148 74.736 1.00 31.71 69 VAL C CA 1
ATOM 2539 C C . VAL C 1 88 ? 29.483 70.379 75.541 1.00 36.22 69 VAL C C 1
ATOM 2540 O O . VAL C 1 88 ? 30.666 70.727 75.521 1.00 35.29 69 VAL C O 1
ATOM 2552 N N . VAL C 1 90 ? 31.041 66.509 75.765 1.00 25.93 71 VAL C N 1
ATOM 2553 C CA . VAL C 1 90 ? 31.198 65.194 75.109 1.00 23.74 71 VAL C CA 1
ATOM 2554 C C . VAL C 1 90 ? 31.998 64.413 76.150 1.00 30.97 71 VAL C C 1
ATOM 2555 O O . VAL C 1 90 ? 33.147 64.789 76.438 1.00 32.14 71 VAL C O 1
ATOM 2559 N N . ASP C 1 91 ? 31.353 63.420 76.812 1.00 26.43 72 ASP C N 1
ATOM 2560 C CA . ASP C 1 91 ? 31.926 62.704 77.962 1.00 27.88 72 ASP C CA 1
ATOM 2561 C C . ASP C 1 91 ? 32.396 63.778 79.003 1.00 37.87 72 ASP C C 1
ATOM 2562 O O . ASP C 1 91 ? 31.571 64.621 79.355 1.00 37.96 72 ASP C O 1
ATOM 2567 N N . ASN C 1 92 ? 33.696 63.848 79.385 1.00 38.39 73 ASN C N 1
ATOM 2568 C CA . ASN C 1 92 ? 34.154 64.859 80.367 1.00 42.39 73 ASN C CA 1
ATOM 2569 C C . ASN C 1 92 ? 34.859 66.094 79.730 1.00 48.94 73 ASN C C 1
ATOM 2570 O O . ASN C 1 92 ? 35.435 66.913 80.452 1.00 50.79 73 ASN C O 1
ATOM 2575 N N . LYS C 1 93 ? 34.788 66.260 78.407 1.00 44.32 74 LYS C N 1
ATOM 2576 C CA . LYS C 1 93 ? 35.440 67.407 77.797 1.00 45.49 74 LYS C CA 1
ATOM 2577 C C . LYS C 1 93 ? 34.427 68.415 77.227 1.00 48.58 74 LYS C C 1
ATOM 2578 O O . LYS C 1 93 ? 33.478 68.034 76.527 1.00 44.89 74 LYS C O 1
ATOM 2581 N N . GLU C 1 94 ? 34.635 69.709 77.553 1.00 46.89 75 GLU C N 1
ATOM 2582 C CA . GLU C 1 94 ? 33.780 70.793 77.082 1.00 46.81 75 GLU C CA 1
ATOM 2583 C C . GLU C 1 94 ? 34.258 71.275 75.735 1.00 51.11 75 GLU C C 1
ATOM 2584 O O . GLU C 1 94 ? 35.459 71.423 75.500 1.00 52.19 75 GLU C O 1
ATOM 2590 N N . TYR C 1 95 ? 33.300 71.492 74.844 1.00 45.88 76 TYR C N 1
ATOM 2591 C CA . TYR C 1 95 ? 33.515 72.056 73.526 1.00 44.66 76 TYR C CA 1
ATOM 2592 C C . TYR C 1 95 ? 32.767 73.394 73.550 1.00 46.68 76 TYR C C 1
ATOM 2593 O O . TYR C 1 95 ? 31.872 73.600 74.380 1.00 46.66 76 TYR C O 1
ATOM 2602 N N . SER C 1 96 ? 33.179 74.326 72.712 1.00 41.74 77 SER C N 1
ATOM 2603 C CA . SER C 1 96 ? 32.511 75.622 72.612 1.00 41.12 77 SER C CA 1
ATOM 2604 C C . SER C 1 96 ? 32.247 75.942 71.152 1.00 40.60 77 SER C C 1
ATOM 2605 O O . SER C 1 96 ? 31.830 77.050 70.826 1.00 41.06 77 SER C O 1
ATOM 2608 N N . ASN C 1 97 ? 32.458 74.941 70.276 1.00 33.89 78 ASN C N 1
ATOM 2609 C CA . ASN C 1 97 ? 32.332 75.055 68.823 1.00 32.71 78 ASN C CA 1
ATOM 2610 C C . ASN C 1 97 ? 31.086 74.345 68.239 1.00 34.06 78 ASN C C 1
ATOM 2611 O O . ASN C 1 97 ? 31.075 74.070 67.041 1.00 33.19 78 ASN C O 1
ATOM 2616 N N . TYR C 1 98 ? 30.048 74.036 69.054 1.00 29.41 79 TYR C N 1
ATOM 2617 C CA . TYR C 1 98 ? 28.854 73.375 68.519 1.00 26.82 79 TYR C CA 1
ATOM 2618 C C . TYR C 1 98 ? 28.069 74.422 67.716 1.00 30.25 79 TYR C C 1
ATOM 2619 O O . TYR C 1 98 ? 27.503 75.338 68.300 1.00 32.51 79 TYR C O 1
ATOM 2628 N N . ASN C 1 99 ? 28.084 74.305 66.382 1.00 25.99 80 ASN C N 1
ATOM 2629 C CA . ASN C 1 99 ? 27.395 75.232 65.486 1.00 27.21 80 ASN C CA 1
ATOM 2630 C C . ASN C 1 99 ? 25.925 74.825 65.324 1.00 30.60 80 ASN C C 1
ATOM 2631 O O . ASN C 1 99 ? 25.619 73.863 64.629 1.00 27.78 80 ASN C O 1
ATOM 2636 N N . LEU C 1 100 ? 25.016 75.562 65.978 1.00 29.40 81 LEU C N 1
ATOM 2637 C CA . LEU C 1 100 ? 23.567 75.303 65.925 1.00 28.90 81 LEU C CA 1
ATOM 2638 C C . LEU C 1 100 ? 22.960 75.576 64.545 1.00 32.11 81 LEU C C 1
ATOM 2639 O O . LEU C 1 100 ? 21.833 75.158 64.286 1.00 33.51 81 LEU C O 1
ATOM 2644 N N . LYS C 1 101 ? 23.698 76.252 63.669 1.00 28.08 82 LYS C N 1
ATOM 2645 C CA . LYS C 1 101 ? 23.221 76.643 62.345 1.00 28.63 82 LYS C CA 1
ATOM 2646 C C . LYS C 1 101 ? 23.734 75.723 61.252 1.00 31.66 82 LYS C C 1
ATOM 2647 O O . LYS C 1 101 ? 23.240 75.794 60.124 1.00 31.89 82 LYS C O 1
ATOM 2650 N N . ASP C 1 102 ? 24.707 74.849 61.577 1.00 27.58 83 ASP C N 1
ATOM 2651 C CA . ASP C 1 102 ? 25.255 73.889 60.611 1.00 26.54 83 ASP C CA 1
ATOM 2652 C C . ASP C 1 102 ? 24.239 72.781 60.337 1.00 27.66 83 ASP C C 1
ATOM 2653 O O . ASP C 1 102 ? 23.383 72.523 61.175 1.00 28.05 83 ASP C O 1
ATOM 2658 N N . LYS C 1 103 ? 24.292 72.180 59.142 1.00 21.71 84 LYS C N 1
ATOM 2659 C CA . LYS C 1 103 ? 23.350 71.128 58.734 1.00 20.25 84 LYS C CA 1
ATOM 2660 C C . LYS C 1 103 ? 24.130 70.099 57.933 1.00 23.66 84 LYS C C 1
ATOM 2661 O O . LYS C 1 103 ? 24.933 70.455 57.066 1.00 21.80 84 LYS C O 1
ATOM 2667 N N . ALA C 1 104 ? 23.890 68.816 58.228 1.00 21.24 85 ALA C N 1
ATOM 2668 C CA . ALA C 1 104 ? 24.515 67.710 57.505 1.00 20.03 85 ALA C CA 1
ATOM 2669 C C . ALA C 1 104 ? 23.549 66.534 57.467 1.00 22.03 85 ALA C C 1
ATOM 2670 O O . ALA C 1 104 ? 22.746 66.347 58.380 1.00 19.56 85 ALA C O 1
ATOM 2672 N N . LYS C 1 105 ? 23.635 65.764 56.395 1.00 20.19 86 LYS C N 1
ATOM 2673 C CA . LYS C 1 105 ? 22.867 64.547 56.182 1.00 19.24 86 LYS C CA 1
ATOM 2674 C C . LYS C 1 105 ? 23.754 63.401 56.619 1.00 22.69 86 LYS C C 1
ATOM 2675 O O . LYS C 1 105 ? 24.967 63.442 56.397 1.00 23.41 86 LYS C O 1
ATOM 2681 N N . ILE C 1 106 ? 23.157 62.339 57.124 1.00 18.72 87 ILE C N 1
ATOM 2682 C CA . ILE C 1 106 ? 23.929 61.138 57.431 1.00 17.97 87 ILE C CA 1
ATOM 2683 C C . ILE C 1 106 ? 24.326 60.502 56.069 1.00 22.52 87 ILE C C 1
ATOM 2684 O O . ILE C 1 106 ? 23.561 60.597 55.115 1.00 20.46 87 ILE C O 1
ATOM 2689 N N . LYS C 1 107 ? 25.523 59.894 55.975 1.00 19.47 88 LYS C N 1
ATOM 2690 C CA . LYS C 1 107 ? 25.966 59.246 54.741 1.00 20.04 88 LYS C CA 1
ATOM 2691 C C . LYS C 1 107 ? 25.010 58.072 54.398 1.00 24.91 88 LYS C C 1
ATOM 2692 O O . LYS C 1 107 ? 24.609 57.360 55.313 1.00 24.70 88 LYS C O 1
ATOM 2698 N N . PRO C 1 108 ? 24.602 57.858 53.119 1.00 24.46 89 PRO C N 1
ATOM 2699 C CA . PRO C 1 108 ? 23.762 56.684 52.811 1.00 25.22 89 PRO C CA 1
ATOM 2700 C C . PRO C 1 108 ? 24.511 55.407 53.220 1.00 28.87 89 PRO C C 1
ATOM 2701 O O . PRO C 1 108 ? 25.737 55.346 53.109 1.00 28.29 89 PRO C O 1
ATOM 2705 N N . GLY C 1 109 ? 23.778 54.429 53.731 1.00 25.37 90 GLY C N 1
ATOM 2706 C CA . GLY C 1 109 ? 24.365 53.181 54.213 1.00 24.92 90 GLY C CA 1
ATOM 2707 C C . GLY C 1 109 ? 24.563 53.175 55.720 1.00 25.91 90 GLY C C 1
ATOM 2708 O O . GLY C 1 109 ? 24.976 52.169 56.286 1.00 26.72 90 GLY C O 1
ATOM 2709 N N . ILE C 1 110 ? 24.301 54.299 56.378 1.00 20.69 91 ILE C N 1
ATOM 2710 C CA . ILE C 1 110 ? 24.367 54.400 57.840 1.00 19.11 91 ILE C CA 1
ATOM 2711 C C . ILE C 1 110 ? 22.931 54.416 58.361 1.00 21.78 91 ILE C C 1
ATOM 2712 O O . ILE C 1 110 ? 22.124 55.260 57.957 1.00 20.12 91 ILE C O 1
ATOM 2717 N N . ILE C 1 111 ? 22.623 53.446 59.217 1.00 19.29 92 ILE C N 1
ATOM 2718 C CA . ILE C 1 111 ? 21.330 53.250 59.864 1.00 18.75 92 ILE C CA 1
ATOM 2719 C C . ILE C 1 111 ? 21.295 54.113 61.114 1.00 18.89 92 ILE C C 1
ATOM 2720 O O . ILE C 1 111 ? 22.249 54.085 61.889 1.00 18.58 92 ILE C O 1
ATOM 2725 N N . VAL C 1 112 ? 20.190 54.859 61.330 1.00 13.91 93 VAL C N 1
ATOM 2726 C CA . VAL C 1 112 ? 20.036 55.676 62.533 1.00 12.79 93 VAL C CA 1
ATOM 2727 C C . VAL C 1 112 ? 18.908 55.104 63.387 1.00 16.63 93 VAL C C 1
ATOM 2728 O O . VAL C 1 112 ? 17.783 54.884 62.888 1.00 13.24 93 VAL C O 1
ATOM 2732 N N . LEU C 1 113 ? 19.188 54.901 64.684 1.00 15.20 94 LEU C N 1
ATOM 2733 C CA . LEU C 1 113 ? 18.152 54.425 65.613 1.00 16.97 94 LEU C CA 1
ATOM 2734 C C . LEU C 1 113 ? 18.070 55.404 66.740 1.00 17.62 94 LEU C C 1
ATOM 2735 O O . LEU C 1 113 ? 19.094 55.960 67.109 1.00 16.11 94 LEU C O 1
ATOM 2740 N N . VAL C 1 114 ? 16.867 55.623 67.292 1.00 14.82 95 VAL C N 1
ATOM 2741 C CA . VAL C 1 114 ? 16.689 56.461 68.475 1.00 15.24 95 VAL C CA 1
ATOM 2742 C C . VAL C 1 114 ? 15.913 55.573 69.411 1.00 19.64 95 VAL C C 1
ATOM 2743 O O . VAL C 1 114 ? 14.821 55.098 69.051 1.00 17.97 95 VAL C O 1
ATOM 2747 N N . ASN C 1 115 ? 16.516 55.273 70.573 1.00 17.06 96 ASN C N 1
ATOM 2748 C CA . ASN C 1 115 ? 15.944 54.369 71.588 1.00 17.96 96 ASN C CA 1
ATOM 2749 C C . ASN C 1 115 ? 15.593 53.016 70.949 1.00 20.34 96 ASN C C 1
ATOM 2750 O O . ASN C 1 115 ? 14.549 52.441 71.240 1.00 20.61 96 ASN C O 1
ATOM 2755 N N . GLU C 1 116 ? 16.462 52.565 70.031 1.00 15.63 97 GLU C N 1
ATOM 2756 C CA . GLU C 1 116 ? 16.365 51.297 69.296 1.00 15.23 97 GLU C CA 1
ATOM 2757 C C . GLU C 1 116 ? 15.196 51.241 68.293 1.00 19.29 97 GLU C C 1
ATOM 2758 O O . GLU C 1 116 ? 14.824 50.149 67.854 1.00 21.08 97 GLU C O 1
ATOM 2764 N N . TYR C 1 117 ? 14.657 52.418 67.885 1.00 16.06 98 TYR C N 1
ATOM 2765 C CA . TYR C 1 117 ? 13.623 52.503 66.857 1.00 16.94 98 TYR C CA 1
ATOM 2766 C C . TYR C 1 117 ? 14.233 53.115 65.604 1.00 19.33 98 TYR C C 1
ATOM 2767 O O . TYR C 1 117 ? 14.959 54.099 65.716 1.00 17.19 98 TYR C O 1
ATOM 2776 N N . ASP C 1 118 ? 13.948 52.565 64.408 1.00 16.92 99 ASP C N 1
ATOM 2777 C CA . ASP C 1 118 ? 14.476 53.178 63.180 1.00 17.17 99 ASP C CA 1
ATOM 2778 C C . ASP C 1 118 ? 13.967 54.624 63.097 1.00 19.60 99 ASP C C 1
ATOM 2779 O O . ASP C 1 118 ? 12.768 54.837 63.228 1.00 18.04 99 ASP C O 1
ATOM 2784 N N . TRP C 1 119 ? 14.858 55.620 62.856 1.00 17.32 100 TRP C N 1
ATOM 2785 C CA . TRP C 1 119 ? 14.438 57.031 62.840 1.00 17.88 100 TRP C CA 1
ATOM 2786 C C . TRP C 1 119 ? 13.382 57.371 61.765 1.00 23.35 100 TRP C C 1
ATOM 2787 O O . TRP C 1 119 ? 12.736 58.420 61.875 1.00 23.48 100 TRP C O 1
ATOM 2798 N N . GLU C 1 120 ? 13.163 56.474 60.769 1.00 20.56 101 GLU C N 1
ATOM 2799 C CA . GLU C 1 120 ? 12.133 56.667 59.742 1.00 23.37 101 GLU C CA 1
ATOM 2800 C C . GLU C 1 120 ? 10.721 56.683 60.385 1.00 27.80 101 GLU C C 1
ATOM 2801 O O . GLU C 1 120 ? 9.851 57.408 59.891 1.00 29.48 101 GLU C O 1
ATOM 2807 N N . ILE C 1 121 ? 10.497 55.925 61.500 1.00 24.09 102 ILE C N 1
ATOM 2808 C CA . ILE C 1 121 ? 9.185 55.903 62.189 1.00 25.16 102 ILE C CA 1
ATOM 2809 C C . ILE C 1 121 ? 9.072 57.074 63.188 1.00 28.29 102 ILE C C 1
ATOM 2810 O O . ILE C 1 121 ? 8.036 57.230 63.844 1.00 26.46 102 ILE C O 1
ATOM 2815 N N . LEU C 1 122 ? 10.155 57.883 63.299 1.00 23.94 103 LEU C N 1
ATOM 2816 C CA . LEU C 1 122 ? 10.274 58.985 64.249 1.00 23.97 103 LEU C CA 1
ATOM 2817 C C . LEU C 1 122 ? 10.228 60.355 63.579 1.00 28.46 103 LEU C C 1
ATOM 2818 O O . LEU C 1 122 ? 10.227 61.361 64.282 1.00 28.77 103 LEU C O 1
ATOM 2823 N N . GLY C 1 123 ? 10.266 60.382 62.252 1.00 25.89 104 GLY C N 1
ATOM 2824 C CA . GLY C 1 123 ? 10.267 61.615 61.470 1.00 26.66 104 GLY C CA 1
ATOM 2825 C C . GLY C 1 123 ? 11.647 62.066 61.043 1.00 29.34 104 GLY C C 1
ATOM 2826 O O . GLY C 1 123 ? 11.810 63.231 60.677 1.00 29.14 104 GLY C O 1
ATOM 2827 N N . THR C 1 124 ? 12.650 61.132 61.070 1.00 23.55 105 THR C N 1
ATOM 2828 C CA . THR C 1 124 ? 14.074 61.336 60.716 1.00 21.69 105 THR C CA 1
ATOM 2829 C C . THR C 1 124 ? 14.616 62.689 61.249 1.00 24.67 105 THR C C 1
ATOM 2830 O O . THR C 1 124 ? 14.626 62.900 62.458 1.00 21.25 105 THR C O 1
ATOM 2834 N N . TYR C 1 125 ? 14.989 63.621 60.349 1.00 23.25 106 TYR C N 1
ATOM 2835 C CA . TYR C 1 125 ? 15.571 64.925 60.697 1.00 21.59 106 TYR C CA 1
ATOM 2836 C C . TYR C 1 125 ? 14.635 65.854 61.488 1.00 26.71 106 TYR C C 1
ATOM 2837 O O . TYR C 1 125 ? 15.139 66.803 62.104 1.00 26.60 106 TYR C O 1
ATOM 2846 N N . SER C 1 126 ? 13.302 65.599 61.473 1.00 23.55 107 SER C N 1
ATOM 2847 C CA . SER C 1 126 ? 12.323 66.410 62.198 1.00 25.46 107 SER C CA 1
ATOM 2848 C C . SER C 1 126 ? 12.066 65.882 63.621 1.00 29.70 107 SER C C 1
ATOM 2849 O O . SER C 1 126 ? 11.302 66.489 64.366 1.00 31.38 107 SER C O 1
ATOM 2852 N N . TYR C 1 127 ? 12.712 64.766 63.998 1.00 25.58 108 TYR C N 1
ATOM 2853 C CA . TYR C 1 127 ? 12.560 64.180 65.332 1.00 24.99 108 TYR C CA 1
ATOM 2854 C C . TYR C 1 127 ? 13.066 65.136 66.420 1.00 30.02 108 TYR C C 1
ATOM 2855 O O . TYR C 1 127 ? 14.226 65.567 66.383 1.00 29.82 108 TYR C O 1
ATOM 2864 N N . GLN C 1 128 ? 12.204 65.446 67.399 1.00 25.41 109 GLN C N 1
ATOM 2865 C CA . GLN C 1 128 ? 12.609 66.322 68.500 1.00 25.29 109 GLN C CA 1
ATOM 2866 C C . GLN C 1 128 ? 13.425 65.476 69.487 1.00 27.84 109 GLN C C 1
ATOM 2867 O O . GLN C 1 128 ? 12.867 64.596 70.165 1.00 25.43 109 GLN C O 1
ATOM 2873 N N . ILE C 1 129 ? 14.756 65.704 69.515 1.00 23.45 110 ILE C N 1
ATOM 2874 C CA . ILE C 1 129 ? 15.670 64.950 70.397 1.00 21.70 110 ILE C CA 1
ATOM 2875 C C . ILE C 1 129 ? 15.336 65.319 71.845 1.00 25.26 110 ILE C C 1
ATOM 2876 O O . ILE C 1 129 ? 15.110 66.489 72.166 1.00 23.52 110 ILE C O 1
ATOM 2881 N N . LYS C 1 130 ? 15.232 64.317 72.690 1.00 21.39 111 LYS C N 1
ATOM 2882 C CA . LYS C 1 130 ? 14.830 64.525 74.068 1.00 22.82 111 LYS C CA 1
ATOM 2883 C C . LYS C 1 130 ? 15.872 64.067 75.046 1.00 25.70 111 LYS C C 1
ATOM 2884 O O . LYS C 1 130 ? 16.638 63.154 74.747 1.00 22.61 111 LYS C O 1
ATOM 2890 N N . ASN C 1 131 ? 15.841 64.647 76.258 1.00 24.88 112 ASN C N 1
ATOM 2891 C CA . ASN C 1 131 ? 16.742 64.251 77.334 1.00 25.18 112 ASN C CA 1
ATOM 2892 C C . ASN C 1 131 ? 16.641 62.753 77.551 1.00 26.67 112 ASN C C 1
ATOM 2893 O O . ASN C 1 131 ? 15.531 62.214 77.573 1.00 26.25 112 ASN C O 1
ATOM 2898 N N . ASP C 1 132 ? 17.801 62.085 77.711 1.00 22.26 113 ASP C N 1
ATOM 2899 C CA . ASP C 1 132 ? 17.966 60.637 77.937 1.00 21.53 113 ASP C CA 1
ATOM 2900 C C . ASP C 1 132 ? 17.775 59.792 76.687 1.00 23.75 113 ASP C C 1
ATOM 2901 O O . ASP C 1 132 ? 17.813 58.569 76.799 1.00 23.16 113 ASP C O 1
ATOM 2906 N N . ASP C 1 133 ? 17.631 60.407 75.495 1.00 17.40 114 ASP C N 1
ATOM 2907 C CA . ASP C 1 133 ? 17.534 59.615 74.273 1.00 15.72 114 ASP C CA 1
ATOM 2908 C C . ASP C 1 133 ? 18.845 58.880 73.997 1.00 21.41 114 ASP C C 1
ATOM 2909 O O . ASP C 1 133 ? 19.922 59.395 74.302 1.00 20.68 114 ASP C O 1
ATOM 2914 N N . LYS C 1 134 ? 18.743 57.678 73.419 1.00 18.39 115 LYS C N 1
ATOM 2915 C CA . LYS C 1 134 ? 19.907 56.856 73.073 1.00 16.84 115 LYS C CA 1
ATOM 2916 C C . LYS C 1 134 ? 19.917 56.741 71.573 1.00 19.19 115 LYS C C 1
ATOM 2917 O O . LYS C 1 134 ? 19.018 56.151 70.984 1.00 20.37 115 LYS C O 1
ATOM 2923 N N . ILE C 1 135 ? 20.870 57.406 70.948 1.00 14.92 116 ILE C N 1
ATOM 2924 C CA . ILE C 1 135 ? 20.940 57.441 69.498 1.00 14.41 116 ILE C CA 1
ATOM 2925 C C . ILE C 1 135 ? 22.032 56.500 69.070 1.00 18.20 116 ILE C C 1
ATOM 2926 O O . ILE C 1 135 ? 23.093 56.470 69.701 1.00 17.17 116 ILE C O 1
ATOM 2931 N N . CYS C 1 136 ? 21.769 55.731 68.006 1.00 15.77 117 CYS C N 1
ATOM 2932 C CA . CYS C 1 136 ? 22.744 54.808 67.478 1.00 16.46 117 CYS C CA 1
ATOM 2933 C C . CYS C 1 136 ? 22.935 55.026 65.992 1.00 18.90 117 CYS C C 1
ATOM 2934 O O . CYS C 1 136 ? 21.950 55.207 65.283 1.00 18.12 117 CYS C O 1
ATOM 2937 N N . PHE C 1 137 ? 24.204 55.021 65.530 1.00 15.92 118 PHE C N 1
ATOM 2938 C CA . PHE C 1 137 ? 24.592 55.139 64.118 1.00 15.86 118 PHE C CA 1
ATOM 2939 C C . PHE C 1 137 ? 25.298 53.848 63.757 1.00 19.09 118 PHE C C 1
ATOM 2940 O O . PHE C 1 137 ? 26.310 53.501 64.358 1.00 19.62 118 PHE C O 1
ATOM 2948 N N . LEU C 1 138 ? 24.720 53.101 62.828 1.00 16.54 119 LEU C N 1
ATOM 2949 C CA . LEU C 1 138 ? 25.287 51.834 62.437 1.00 17.71 119 LEU C CA 1
ATOM 2950 C C . LEU C 1 138 ? 25.628 51.848 60.967 1.00 20.57 119 LEU C C 1
ATOM 2951 O O . LEU C 1 138 ? 24.739 51.950 60.137 1.00 21.19 119 LEU C O 1
ATOM 2956 N N . SER C 1 139 ? 26.914 51.702 60.656 1.00 17.48 120 SER C N 1
ATOM 2957 C CA . SER C 1 139 ? 27.390 51.648 59.293 1.00 19.37 120 SER C CA 1
ATOM 2958 C C . SER C 1 139 ? 27.149 50.257 58.723 1.00 27.21 120 SER C C 1
ATOM 2959 O O . SER C 1 139 ? 27.311 49.262 59.428 1.00 27.49 120 SER C O 1
ATOM 2962 N N . THR C 1 140 ? 26.780 50.192 57.447 1.00 28.13 121 THR C N 1
ATOM 2963 C CA . THR C 1 140 ? 26.637 48.941 56.684 1.00 31.15 121 THR C CA 1
ATOM 2964 C C . THR C 1 140 ? 27.739 48.933 55.612 1.00 39.80 121 THR C C 1
ATOM 2965 O O . THR C 1 140 ? 27.941 47.921 54.939 1.00 43.07 121 THR C O 1
ATOM 2969 N N . LEU C 1 141 ? 28.427 50.086 55.441 1.00 37.51 122 LEU C N 1
ATOM 2970 C CA . LEU C 1 141 ? 29.492 50.307 54.459 1.00 65.92 122 LEU C CA 1
ATOM 2971 C C . LEU C 1 141 ? 30.763 49.551 54.813 1.00 101.14 122 LEU C C 1
ATOM 2972 O O . LEU C 1 141 ? 31.511 49.173 53.919 1.00 70.54 122 LEU C O 1
ATOM 2974 N N . LYS D 1 21 ? 25.832 24.518 78.934 1.00 38.41 2 LYS D N 1
ATOM 2975 C CA . LYS D 1 21 ? 24.716 25.444 79.104 1.00 36.98 2 LYS D CA 1
ATOM 2976 C C . LYS D 1 21 ? 25.045 26.790 78.484 1.00 39.09 2 LYS D C 1
ATOM 2977 O O . LYS D 1 21 ? 26.105 27.370 78.760 1.00 40.05 2 LYS D O 1
ATOM 2979 N N . VAL D 1 22 ? 24.153 27.266 77.615 1.00 31.55 3 VAL D N 1
ATOM 2980 C CA . VAL D 1 22 ? 24.318 28.537 76.922 1.00 29.29 3 VAL D CA 1
ATOM 2981 C C . VAL D 1 22 ? 23.003 29.323 77.039 1.00 31.99 3 VAL D C 1
ATOM 2982 O O . VAL D 1 22 ? 21.946 28.842 76.615 1.00 30.32 3 VAL D O 1
ATOM 2986 N N . LYS D 1 23 ? 23.082 30.516 77.660 1.00 29.53 4 LYS D N 1
ATOM 2987 C CA . LYS D 1 23 ? 21.962 31.434 77.824 1.00 28.29 4 LYS D CA 1
ATOM 2988 C C . LYS D 1 23 ? 22.333 32.726 77.079 1.00 28.82 4 LYS D C 1
ATOM 2989 O O . LYS D 1 23 ? 23.339 33.374 77.400 1.00 26.96 4 LYS D O 1
ATOM 2995 N N . ILE D 1 24 ? 21.554 33.058 76.035 1.00 23.11 5 ILE D N 1
ATOM 2996 C CA . ILE D 1 24 ? 21.855 34.210 75.207 1.00 21.16 5 ILE D CA 1
ATOM 2997 C C . ILE D 1 24 ? 20.650 35.120 75.046 1.00 22.79 5 ILE D C 1
ATOM 2998 O O . ILE D 1 24 ? 19.515 34.690 75.218 1.00 22.59 5 ILE D O 1
ATOM 3003 N N . GLU D 1 25 ? 20.898 36.356 74.628 1.00 17.19 6 GLU D N 1
ATOM 3004 C CA . GLU D 1 25 ? 19.833 37.285 74.320 1.00 16.03 6 GLU D CA 1
ATOM 3005 C C . GLU D 1 25 ? 19.750 37.347 72.799 1.00 19.85 6 GLU D C 1
ATOM 3006 O O . GLU D 1 25 ? 20.781 37.328 72.121 1.00 19.33 6 GLU D O 1
ATOM 3012 N N . LEU D 1 26 ? 18.533 37.365 72.263 1.00 15.41 7 LEU D N 1
ATOM 3013 C CA . LEU D 1 26 ? 18.320 37.514 70.821 1.00 13.85 7 LEU D CA 1
ATOM 3014 C C . LEU D 1 26 ? 17.481 38.763 70.702 1.00 17.51 7 LEU D C 1
ATOM 3015 O O . LEU D 1 26 ? 16.308 38.762 71.111 1.00 16.72 7 LEU D O 1
ATOM 3020 N N A LYS D 1 27 ? 18.078 39.840 70.188 0.50 13.51 8 LYS D N 1
ATOM 3021 N N B LYS D 1 27 ? 18.078 39.841 70.192 0.50 13.51 8 LYS D N 1
ATOM 3022 C CA A LYS D 1 27 ? 17.406 41.123 69.999 0.50 12.97 8 LYS D CA 1
ATOM 3023 C CA B LYS D 1 27 ? 17.401 41.122 70.003 0.50 12.98 8 LYS D CA 1
ATOM 3024 C C A LYS D 1 27 ? 17.046 41.300 68.521 0.50 17.24 8 LYS D C 1
ATOM 3025 C C B LYS D 1 27 ? 17.044 41.298 68.525 0.50 17.25 8 LYS D C 1
ATOM 3026 O O A LYS D 1 27 ? 17.801 40.877 67.649 0.50 16.37 8 LYS D O 1
ATOM 3027 O O B LYS D 1 27 ? 17.800 40.873 67.654 0.50 16.38 8 LYS D O 1
ATOM 3038 N N . PHE D 1 28 ? 15.877 41.895 68.251 1.00 13.79 9 PHE D N 1
ATOM 3039 C CA . PHE D 1 28 ? 15.375 42.097 66.887 1.00 14.54 9 PHE D CA 1
ATOM 3040 C C . PHE D 1 28 ? 15.088 43.546 66.692 1.00 19.46 9 PHE D C 1
ATOM 3041 O O . PHE D 1 28 ? 14.394 44.141 67.502 1.00 19.37 9 PHE D O 1
ATOM 3049 N N . LEU D 1 29 ? 15.628 44.125 65.611 1.00 16.00 10 LEU D N 1
ATOM 3050 C CA . LEU D 1 29 ? 15.509 45.555 65.337 1.00 15.79 10 LEU D CA 1
ATOM 3051 C C . LEU D 1 29 ? 15.176 45.816 63.870 1.00 18.21 10 LEU D C 1
ATOM 3052 O O . LEU D 1 29 ? 15.200 44.891 63.047 1.00 16.61 10 LEU D O 1
ATOM 3057 N N . GLY D 1 30 ? 14.852 47.062 63.566 1.00 17.21 11 GLY D N 1
ATOM 3058 C CA . GLY D 1 30 ? 14.492 47.487 62.217 1.00 18.58 11 GLY D CA 1
ATOM 3059 C C . GLY D 1 30 ? 13.133 47.020 61.743 1.00 24.20 11 GLY D C 1
ATOM 3060 O O . GLY D 1 30 ? 12.868 47.029 60.538 1.00 26.17 11 GLY D O 1
ATOM 3061 N N . GLY D 1 31 ? 12.262 46.641 62.681 1.00 20.92 12 GLY D N 1
ATOM 3062 C CA . GLY D 1 31 ? 10.903 46.186 62.362 1.00 21.41 12 GLY D CA 1
ATOM 3063 C C . GLY D 1 31 ? 10.679 44.717 62.664 1.00 22.17 12 GLY D C 1
ATOM 3064 O O . GLY D 1 31 ? 9.529 44.274 62.779 1.00 21.60 12 GLY D O 1
ATOM 3065 N N . LEU D 1 32 ? 11.780 43.952 62.809 1.00 17.98 13 LEU D N 1
ATOM 3066 C CA . LEU D 1 32 ? 11.719 42.517 63.112 1.00 17.39 13 LEU D CA 1
ATOM 3067 C C . LEU D 1 32 ? 11.055 42.243 64.465 1.00 21.60 13 LEU D C 1
ATOM 3068 O O . LEU D 1 32 ? 10.408 41.206 64.612 1.00 20.35 13 LEU D O 1
ATOM 3073 N N . GLU D 1 33 ? 11.164 43.182 65.438 1.00 17.97 14 GLU D N 1
ATOM 3074 C CA . GLU D 1 33 ? 10.541 42.996 66.759 1.00 17.98 14 GLU D CA 1
ATOM 3075 C C . GLU D 1 33 ? 8.981 42.933 66.702 1.00 21.39 14 GLU D C 1
ATOM 3076 O O . GLU D 1 33 ? 8.364 42.355 67.602 1.00 20.89 14 GLU D O 1
ATOM 3082 N N . SER D 1 34 ? 8.356 43.503 65.641 1.00 17.88 15 SER D N 1
ATOM 3083 C CA A SER D 1 34 ? 6.891 43.485 65.479 0.70 18.68 15 SER D CA 1
ATOM 3084 C CA B SER D 1 34 ? 6.895 43.482 65.490 0.30 18.56 15 SER D CA 1
ATOM 3085 C C . SER D 1 34 ? 6.387 42.056 65.227 1.00 21.96 15 SER D C 1
ATOM 3086 O O . SER D 1 34 ? 5.194 41.804 65.322 1.00 22.78 15 SER D O 1
ATOM 3091 N N . TYR D 1 35 ? 7.310 41.102 64.952 1.00 19.18 16 TYR D N 1
ATOM 3092 C CA . TYR D 1 35 ? 6.938 39.705 64.673 1.00 18.75 16 TYR D CA 1
ATOM 3093 C C . TYR D 1 35 ? 7.191 38.753 65.849 1.00 22.93 16 TYR D C 1
ATOM 3094 O O . TYR D 1 35 ? 7.002 37.537 65.727 1.00 20.71 16 TYR D O 1
ATOM 3103 N N . LEU D 1 36 ? 7.572 39.308 66.999 1.00 20.26 17 LEU D N 1
ATOM 3104 C CA . LEU D 1 36 ? 7.810 38.497 68.186 1.00 19.73 17 LEU D CA 1
ATOM 3105 C C . LEU D 1 36 ? 6.501 38.180 68.867 1.00 23.59 17 LEU D C 1
ATOM 3106 O O . LEU D 1 36 ? 5.552 38.954 68.738 1.00 23.52 17 LEU D O 1
ATOM 3111 N N . GLU D 1 37 ? 6.446 37.045 69.589 1.00 21.03 18 GLU D N 1
ATOM 3112 C CA . GLU D 1 37 ? 5.273 36.614 70.351 1.00 23.49 18 GLU D CA 1
ATOM 3113 C C . GLU D 1 37 ? 4.959 37.660 71.421 1.00 27.65 18 GLU D C 1
ATOM 3114 O O . GLU D 1 37 ? 3.801 38.071 71.565 1.00 27.41 18 GLU D O 1
ATOM 3120 N N . ASP D 1 38 ? 5.996 38.099 72.159 1.00 23.00 19 ASP D N 1
ATOM 3121 C CA . ASP D 1 38 ? 5.851 39.122 73.196 1.00 23.01 19 ASP D CA 1
ATOM 3122 C C . ASP D 1 38 ? 6.240 40.457 72.587 1.00 25.28 19 ASP D C 1
ATOM 3123 O O . ASP D 1 38 ? 7.430 40.769 72.437 1.00 22.04 19 ASP D O 1
ATOM 3128 N N . LYS D 1 39 ? 5.219 41.279 72.295 1.00 23.49 20 LYS D N 1
ATOM 3129 C CA . LYS D 1 39 ? 5.433 42.570 71.641 1.00 22.90 20 LYS D CA 1
ATOM 3130 C C . LYS D 1 39 ? 5.716 43.713 72.621 1.00 25.02 20 LYS D C 1
ATOM 3131 O O . LYS D 1 39 ? 5.866 44.842 72.178 1.00 24.19 20 LYS D O 1
ATOM 3137 N N . SER D 1 40 ? 5.867 43.410 73.925 1.00 21.49 21 SER D N 1
ATOM 3138 C CA . SER D 1 40 ? 6.203 44.410 74.943 1.00 21.86 21 SER D CA 1
ATOM 3139 C C . SER D 1 40 ? 7.739 44.709 75.011 1.00 24.19 21 SER D C 1
ATOM 3140 O O . SER D 1 40 ? 8.147 45.665 75.673 1.00 24.09 21 SER D O 1
ATOM 3143 N N A LYS D 1 41 ? 8.565 43.868 74.354 0.50 19.89 22 LYS D N 1
ATOM 3144 N N B LYS D 1 41 ? 8.565 43.871 74.352 0.50 19.67 22 LYS D N 1
ATOM 3145 C CA A LYS D 1 41 ? 10.026 44.007 74.323 0.50 18.48 22 LYS D CA 1
ATOM 3146 C CA B LYS D 1 41 ? 10.024 44.018 74.324 0.50 18.14 22 LYS D CA 1
ATOM 3147 C C A LYS D 1 41 ? 10.582 43.513 72.986 0.50 21.10 22 LYS D C 1
ATOM 3148 C C B LYS D 1 41 ? 10.583 43.514 72.990 0.50 20.95 22 LYS D C 1
ATOM 3149 O O A LYS D 1 41 ? 9.951 42.674 72.336 0.50 21.45 22 LYS D O 1
ATOM 3150 O O B LYS D 1 41 ? 9.952 42.672 72.344 0.50 21.30 22 LYS D O 1
ATOM 3161 N N . ASN D 1 42 ? 11.750 44.030 72.574 1.00 16.41 23 ASN D N 1
ATOM 3162 C CA . ASN D 1 42 ? 12.372 43.664 71.279 1.00 15.73 23 ASN D CA 1
ATOM 3163 C C . ASN D 1 42 ? 13.318 42.477 71.340 1.00 19.69 23 ASN D C 1
ATOM 3164 O O . ASN D 1 42 ? 14.013 42.211 70.358 1.00 18.69 23 ASN D O 1
ATOM 3169 N N . TYR D 1 43 ? 13.366 41.769 72.474 1.00 18.25 24 TYR D N 1
ATOM 3170 C CA . TYR D 1 43 ? 14.277 40.632 72.626 1.00 18.71 24 TYR D CA 1
ATOM 3171 C C . TYR D 1 43 ? 13.643 39.429 73.309 1.00 21.84 24 TYR D C 1
ATOM 3172 O O . TYR D 1 43 ? 12.605 39.540 73.948 1.00 22.82 24 TYR D O 1
ATOM 3181 N N . VAL D 1 44 ? 14.314 38.285 73.215 1.00 18.87 25 VAL D N 1
ATOM 3182 C CA . VAL D 1 44 ? 13.986 37.073 73.955 1.00 19.82 25 VAL D CA 1
ATOM 3183 C C . VAL D 1 44 ? 15.303 36.514 74.497 1.00 24.21 25 VAL D C 1
ATOM 3184 O O . VAL D 1 44 ? 16.375 36.821 73.968 1.00 23.79 25 VAL D O 1
ATOM 3188 N N . THR D 1 45 ? 15.212 35.682 75.526 1.00 21.59 26 THR D N 1
ATOM 3189 C CA A THR D 1 45 ? 16.367 34.994 76.074 0.70 22.11 26 THR D CA 1
ATOM 3190 C CA B THR D 1 45 ? 16.377 34.981 76.055 0.30 21.33 26 THR D CA 1
ATOM 3191 C C . THR D 1 45 ? 16.196 33.542 75.603 1.00 27.27 26 THR D C 1
ATOM 3192 O O . THR D 1 45 ? 15.078 33.008 75.688 1.00 28.41 26 THR D O 1
ATOM 3199 N N . LEU D 1 46 ? 17.269 32.917 75.121 1.00 23.02 27 LEU D N 1
ATOM 3200 C CA . LEU D 1 46 ? 17.234 31.514 74.700 1.00 23.23 27 LEU D CA 1
ATOM 3201 C C . LEU D 1 46 ? 18.238 30.704 75.524 1.00 28.53 27 LEU D C 1
ATOM 3202 O O . LEU D 1 46 ? 19.399 31.111 75.641 1.00 27.87 27 LEU D O 1
ATOM 3207 N N . GLU D 1 47 ? 17.785 29.563 76.096 1.00 25.68 28 GLU D N 1
ATOM 3208 C CA . GLU D 1 47 ? 18.635 28.671 76.879 1.00 27.30 28 GLU D CA 1
ATOM 3209 C C . GLU D 1 47 ? 18.675 27.323 76.202 1.00 30.50 28 GLU D C 1
ATOM 3210 O O . GLU D 1 47 ? 17.622 26.734 75.939 1.00 28.05 28 GLU D O 1
ATOM 3216 N N . ILE D 1 48 ? 19.889 26.843 75.920 1.00 28.24 29 ILE D N 1
ATOM 3217 C CA . ILE D 1 48 ? 20.158 25.567 75.261 1.00 30.18 29 ILE D CA 1
ATOM 3218 C C . ILE D 1 48 ? 21.360 24.913 75.946 1.00 38.40 29 ILE D C 1
ATOM 3219 O O . ILE D 1 48 ? 22.316 25.602 76.318 1.00 38.10 29 ILE D O 1
ATOM 3224 N N . ASP D 1 49 ? 21.302 23.588 76.109 1.00 38.06 30 ASP D N 1
ATOM 3225 C CA . ASP D 1 49 ? 22.387 22.792 76.670 1.00 40.48 30 ASP D CA 1
ATOM 3226 C C . ASP D 1 49 ? 22.760 21.732 75.628 1.00 45.86 30 ASP D C 1
ATOM 3227 O O . ASP D 1 49 ? 22.369 20.574 75.741 1.00 46.70 30 ASP D O 1
ATOM 3232 N N . SER D 1 50 ? 23.480 22.168 74.586 1.00 41.87 31 SER D N 1
ATOM 3233 C CA . SER D 1 50 ? 23.956 21.348 73.477 1.00 41.82 31 SER D CA 1
ATOM 3234 C C . SER D 1 50 ? 25.207 21.972 72.880 1.00 44.81 31 SER D C 1
ATOM 3235 O O . SER D 1 50 ? 25.216 23.166 72.586 1.00 42.47 31 SER D O 1
ATOM 3238 N N . LYS D 1 51 ? 26.243 21.156 72.651 1.00 43.28 32 LYS D N 1
ATOM 3239 C CA . LYS D 1 51 ? 27.495 21.592 72.015 1.00 42.48 32 LYS D CA 1
ATOM 3240 C C . LYS D 1 51 ? 27.319 21.762 70.490 1.00 42.45 32 LYS D C 1
ATOM 3241 O O . LYS D 1 51 ? 28.231 22.238 69.821 1.00 40.80 32 LYS D O 1
ATOM 3244 N N . GLU D 1 52 ? 26.146 21.369 69.950 1.00 38.01 33 GLU D N 1
ATOM 3245 C CA . GLU D 1 52 ? 25.841 21.447 68.518 1.00 36.76 33 GLU D CA 1
ATOM 3246 C C . GLU D 1 52 ? 25.199 22.785 68.116 1.00 35.46 33 GLU D C 1
ATOM 3247 O O . GLU D 1 52 ? 24.919 22.983 66.932 1.00 33.99 33 GLU D O 1
ATOM 3253 N N . LEU D 1 53 ? 25.002 23.702 69.078 1.00 30.44 34 LEU D N 1
ATOM 3254 C CA . LEU D 1 53 ? 24.474 25.041 68.803 1.00 28.55 34 LEU D CA 1
ATOM 3255 C C . LEU D 1 53 ? 25.403 25.798 67.861 1.00 32.02 34 LEU D C 1
ATOM 3256 O O . LEU D 1 53 ? 26.620 25.858 68.090 1.00 31.53 34 LEU D O 1
ATOM 3261 N N . ASN D 1 54 ? 24.816 26.387 66.816 1.00 27.26 35 ASN D N 1
ATOM 3262 C CA . ASN D 1 54 ? 25.535 27.228 65.859 1.00 26.88 35 ASN D CA 1
ATOM 3263 C C . ASN D 1 54 ? 24.567 28.202 65.200 1.00 27.45 35 ASN D C 1
ATOM 3264 O O . ASN D 1 54 ? 23.363 28.080 65.382 1.00 25.98 35 ASN D O 1
ATOM 3269 N N . PHE D 1 55 ? 25.091 29.178 64.481 1.00 22.09 36 PHE D N 1
ATOM 3270 C CA . PHE D 1 55 ? 24.287 30.182 63.794 1.00 19.54 36 PHE D CA 1
ATOM 3271 C C . PHE D 1 55 ? 23.349 29.604 62.727 1.00 21.63 36 PHE D C 1
ATOM 3272 O O . PHE D 1 55 ? 22.249 30.129 62.550 1.00 20.57 36 PHE D O 1
ATOM 3280 N N . GLU D 1 56 ? 23.753 28.519 62.048 1.00 18.07 37 GLU D N 1
ATOM 3281 C CA . GLU D 1 56 ? 22.907 27.862 61.036 1.00 19.14 37 GLU D CA 1
ATOM 3282 C C . GLU D 1 56 ? 21.627 27.305 61.640 1.00 23.08 37 GLU D C 1
ATOM 3283 O O . GLU D 1 56 ? 20.550 27.573 61.104 1.00 22.14 37 GLU D O 1
ATOM 3289 N N . ASN D 1 57 ? 21.738 26.510 62.734 1.00 22.29 38 ASN D N 1
ATOM 3290 C CA . ASN D 1 57 ? 20.565 25.929 63.391 1.00 21.88 38 ASN D CA 1
ATOM 3291 C C . ASN D 1 57 ? 19.816 26.976 64.245 1.00 24.15 38 ASN D C 1
ATOM 3292 O O . ASN D 1 57 ? 18.614 26.823 64.462 1.00 24.97 38 ASN D O 1
ATOM 3297 N N . LEU D 1 58 ? 20.512 28.023 64.717 1.00 18.44 39 LEU D N 1
ATOM 3298 C CA . LEU D 1 58 ? 19.880 29.112 65.476 1.00 16.55 39 LEU D CA 1
ATOM 3299 C C . LEU D 1 58 ? 18.960 29.902 64.581 1.00 19.19 39 LEU D C 1
ATOM 3300 O O . LEU D 1 58 ? 17.787 30.109 64.909 1.00 17.81 39 LEU D O 1
ATOM 3305 N N . ILE D 1 59 ? 19.482 30.302 63.426 1.00 16.47 40 ILE D N 1
ATOM 3306 C CA . ILE D 1 59 ? 18.715 31.068 62.436 1.00 16.50 40 ILE D CA 1
ATOM 3307 C C . ILE D 1 59 ? 17.486 30.267 61.981 1.00 17.62 40 ILE D C 1
ATOM 3308 O O . ILE D 1 59 ? 16.422 30.855 61.922 1.00 17.21 40 ILE D O 1
ATOM 3313 N N . ALA D 1 60 ? 17.627 28.950 61.681 1.00 16.59 41 ALA D N 1
ATOM 3314 C CA . ALA D 1 60 ? 16.502 28.089 61.267 1.00 17.09 41 ALA D CA 1
ATOM 3315 C C . ALA D 1 60 ? 15.452 28.038 62.390 1.00 20.72 41 ALA D C 1
ATOM 3316 O O . ALA D 1 60 ? 14.255 28.148 62.116 1.00 20.72 41 ALA D O 1
ATOM 3318 N N . PHE D 1 61 ? 15.896 27.928 63.653 1.00 17.33 42 PHE D N 1
ATOM 3319 C CA . PHE D 1 61 ? 14.962 27.880 64.778 1.00 16.83 42 PHE D CA 1
ATOM 3320 C C . PHE D 1 61 ? 14.210 29.214 64.957 1.00 18.95 42 PHE D C 1
ATOM 3321 O O . PHE D 1 61 ? 12.986 29.215 65.090 1.00 17.63 42 PHE D O 1
ATOM 3329 N N . ILE D 1 62 ? 14.917 30.332 64.911 1.00 16.74 43 ILE D N 1
ATOM 3330 C CA . ILE D 1 62 ? 14.284 31.662 65.048 1.00 16.11 43 ILE D CA 1
ATOM 3331 C C . ILE D 1 62 ? 13.246 31.837 63.938 1.00 20.68 43 ILE D C 1
ATOM 3332 O O . ILE D 1 62 ? 12.107 32.233 64.214 1.00 21.56 43 ILE D O 1
ATOM 3337 N N . ARG D 1 63 ? 13.630 31.494 62.689 1.00 17.26 44 ARG D N 1
ATOM 3338 C CA . ARG D 1 63 ? 12.773 31.612 61.506 1.00 18.27 44 ARG D CA 1
ATOM 3339 C C . ARG D 1 63 ? 11.401 30.955 61.696 1.00 24.93 44 ARG D C 1
ATOM 3340 O O . ARG D 1 63 ? 10.370 31.522 61.308 1.00 25.92 44 ARG D O 1
ATOM 3348 N N . ASP D 1 64 ? 11.381 29.785 62.304 1.00 23.19 45 ASP D N 1
ATOM 3349 C CA . ASP D 1 64 ? 10.136 29.033 62.480 1.00 25.06 45 ASP D CA 1
ATOM 3350 C C . ASP D 1 64 ? 9.456 29.157 63.857 1.00 29.85 45 ASP D C 1
ATOM 3351 O O . ASP D 1 64 ? 8.271 28.814 63.973 1.00 32.42 45 ASP D O 1
ATOM 3356 N N . ASN D 1 65 ? 10.169 29.608 64.894 1.00 22.09 46 ASN D N 1
ATOM 3357 C CA . ASN D 1 65 ? 9.571 29.609 66.230 1.00 22.12 46 ASN D CA 1
ATOM 3358 C C . ASN D 1 65 ? 9.562 30.936 66.961 1.00 24.41 46 ASN D C 1
ATOM 3359 O O . ASN D 1 65 ? 8.877 31.049 67.979 1.00 24.61 46 ASN D O 1
ATOM 3364 N N . ILE D 1 66 ? 10.374 31.903 66.527 1.00 19.71 47 ILE D N 1
ATOM 3365 C CA . ILE D 1 66 ? 10.465 33.155 67.267 1.00 17.80 47 ILE D CA 1
ATOM 3366 C C . ILE D 1 66 ? 9.889 34.300 66.430 1.00 24.01 47 ILE D C 1
ATOM 3367 O O . ILE D 1 66 ? 9.212 35.171 66.988 1.00 22.51 47 ILE D O 1
ATOM 3372 N N . ILE D 1 67 ? 10.130 34.281 65.102 1.00 20.68 48 ILE D N 1
ATOM 3373 C CA . ILE D 1 67 ? 9.571 35.273 64.194 1.00 20.91 48 ILE D CA 1
ATOM 3374 C C . ILE D 1 67 ? 8.224 34.684 63.698 1.00 26.92 48 ILE D C 1
ATOM 3375 O O . ILE D 1 67 ? 8.229 33.682 62.982 1.00 27.22 48 ILE D O 1
ATOM 3380 N N . GLU D 1 68 ? 7.074 35.308 64.105 1.00 24.17 49 GLU D N 1
ATOM 3381 C CA A GLU D 1 68 ? 5.722 34.813 63.784 0.70 25.15 49 GLU D CA 1
ATOM 3382 C CA B GLU D 1 68 ? 5.734 34.809 63.779 0.30 25.42 49 GLU D CA 1
ATOM 3383 C C . GLU D 1 68 ? 5.286 35.073 62.328 1.00 30.53 49 GLU D C 1
ATOM 3384 O O . GLU D 1 68 ? 4.301 34.477 61.886 1.00 33.57 49 GLU D O 1
ATOM 3395 N N . LYS D 1 69 ? 6.013 35.911 61.565 1.00 25.90 50 LYS D N 1
ATOM 3396 C CA . LYS D 1 69 ? 5.634 36.161 60.164 1.00 26.42 50 LYS D CA 1
ATOM 3397 C C . LYS D 1 69 ? 6.544 35.400 59.210 1.00 28.58 50 LYS D C 1
ATOM 3398 O O . LYS D 1 69 ? 7.746 35.365 59.435 1.00 28.21 50 LYS D O 1
ATOM 3404 N N . LYS D 1 70 ? 5.988 34.793 58.144 1.00 24.65 51 LYS D N 1
ATOM 3405 C CA . LYS D 1 70 ? 6.817 34.043 57.192 1.00 24.70 51 LYS D CA 1
ATOM 3406 C C . LYS D 1 70 ? 7.547 34.957 56.192 1.00 29.23 51 LYS D C 1
ATOM 3407 O O . LYS D 1 70 ? 7.093 36.070 55.947 1.00 29.11 51 LYS D O 1
ATOM 3413 N N . PHE D 1 71 ? 8.694 34.467 55.636 1.00 26.16 52 PHE D N 1
ATOM 3414 C CA . PHE D 1 71 ? 9.566 35.085 54.611 1.00 26.77 52 PHE D CA 1
ATOM 3415 C C . PHE D 1 71 ? 10.354 36.356 55.054 1.00 31.40 52 PHE D C 1
ATOM 3416 O O . PHE D 1 71 ? 11.157 36.854 54.268 1.00 33.54 52 PHE D O 1
ATOM 3424 N N . VAL D 1 72 ? 10.169 36.857 56.275 1.00 25.60 53 VAL D N 1
ATOM 3425 C CA . VAL D 1 72 ? 10.821 38.119 56.668 1.00 24.44 53 VAL D CA 1
ATOM 3426 C C . VAL D 1 72 ? 12.223 37.999 57.310 1.00 26.46 53 VAL D C 1
ATOM 3427 O O . VAL D 1 72 ? 12.895 39.033 57.449 1.00 27.22 53 VAL D O 1
ATOM 3431 N N . PHE D 1 73 ? 12.653 36.786 57.710 1.00 20.03 54 PHE D N 1
ATOM 3432 C CA . PHE D 1 73 ? 13.882 36.615 58.483 1.00 17.71 54 PHE D CA 1
ATOM 3433 C C . PHE D 1 73 ? 14.969 35.785 57.816 1.00 22.69 54 PHE D C 1
ATOM 3434 O O . PHE D 1 73 ? 16.157 36.104 57.957 1.00 20.39 54 PHE D O 1
ATOM 3442 N N . SER D 1 74 ? 14.567 34.696 57.149 1.00 21.29 55 SER D N 1
ATOM 3443 C CA . SER D 1 74 ? 15.464 33.723 56.527 1.00 21.35 55 SER D CA 1
ATOM 3444 C C . SER D 1 74 ? 14.700 32.930 55.467 1.00 29.39 55 SER D C 1
ATOM 3445 O O . SER D 1 74 ? 13.531 32.591 55.677 1.00 29.77 55 SER D O 1
ATOM 3448 N N . ASP D 1 75 ? 15.365 32.603 54.342 1.00 28.66 56 ASP D N 1
ATOM 3449 C CA . ASP D 1 75 ? 14.770 31.800 53.255 1.00 30.36 56 ASP D CA 1
ATOM 3450 C C . ASP D 1 75 ? 14.529 30.348 53.696 1.00 34.02 56 ASP D C 1
ATOM 3451 O O . ASP D 1 75 ? 15.140 29.885 54.661 1.00 32.76 56 ASP D O 1
ATOM 3456 N N . TYR D 1 76 ? 13.591 29.657 53.022 1.00 32.35 57 TYR D N 1
ATOM 3457 C CA . TYR D 1 76 ? 13.234 28.253 53.281 1.00 39.08 57 TYR D CA 1
ATOM 3458 C C . TYR D 1 76 ? 13.907 27.359 52.250 1.00 67.60 57 TYR D C 1
ATOM 3459 O O . TYR D 1 76 ? 15.121 27.241 52.242 1.00 36.33 57 TYR D O 1
ATOM 3468 N N . ASP D 1 82 ? 17.281 16.474 57.914 1.00 51.14 63 ASP D N 1
ATOM 3469 C CA . ASP D 1 82 ? 17.358 15.469 58.972 1.00 51.92 63 ASP D CA 1
ATOM 3470 C C . ASP D 1 82 ? 16.988 16.091 60.321 1.00 52.85 63 ASP D C 1
ATOM 3471 O O . ASP D 1 82 ? 17.085 17.315 60.483 1.00 50.87 63 ASP D O 1
ATOM 3473 N N . GLU D 1 83 ? 16.565 15.259 61.286 1.00 47.97 64 GLU D N 1
ATOM 3474 C CA . GLU D 1 83 ? 16.137 15.768 62.585 1.00 45.92 64 GLU D CA 1
ATOM 3475 C C . GLU D 1 83 ? 16.870 15.179 63.792 1.00 48.09 64 GLU D C 1
ATOM 3476 O O . GLU D 1 83 ? 16.874 13.963 63.995 1.00 51.49 64 GLU D O 1
ATOM 3482 N N . LYS D 1 84 ? 17.453 16.065 64.609 1.00 39.82 65 LYS D N 1
ATOM 3483 C CA . LYS D 1 84 ? 18.068 15.768 65.900 1.00 39.54 65 LYS D CA 1
ATOM 3484 C C . LYS D 1 84 ? 17.565 16.884 66.798 1.00 39.38 65 LYS D C 1
ATOM 3485 O O . LYS D 1 84 ? 18.166 17.952 66.850 1.00 35.21 65 LYS D O 1
ATOM 3491 N N . LEU D 1 85 ? 16.396 16.654 67.422 1.00 37.10 66 LEU D N 1
ATOM 3492 C CA . LEU D 1 85 ? 15.686 17.642 68.231 1.00 35.55 66 LEU D CA 1
ATOM 3493 C C . LEU D 1 85 ? 16.189 17.744 69.653 1.00 39.19 66 LEU D C 1
ATOM 3494 O O . LEU D 1 85 ? 16.642 16.756 70.213 1.00 41.58 66 LEU D O 1
ATOM 3499 N N . CYS D 1 86 ? 16.121 18.952 70.233 1.00 34.20 67 CYS D N 1
ATOM 3500 C CA . CYS D 1 86 ? 16.505 19.192 71.623 1.00 33.87 67 CYS D CA 1
ATOM 3501 C C . CYS D 1 86 ? 15.590 20.242 72.284 1.00 33.86 67 CYS D C 1
ATOM 3502 O O . CYS D 1 86 ? 14.892 21.008 71.602 1.00 29.98 67 CYS D O 1
ATOM 3505 N N . LYS D 1 87 ? 15.544 20.210 73.620 1.00 31.53 68 LYS D N 1
ATOM 3506 C CA . LYS D 1 87 ? 14.751 21.141 74.406 1.00 31.32 68 LYS D CA 1
ATOM 3507 C C . LYS D 1 87 ? 15.482 22.467 74.555 1.00 34.10 68 LYS D C 1
ATOM 3508 O O . LYS D 1 87 ? 16.701 22.489 74.768 1.00 33.46 68 LYS D O 1
ATOM 3510 N N . VAL D 1 88 ? 14.741 23.574 74.415 1.00 28.30 69 VAL D N 1
ATOM 3511 C CA . VAL D 1 88 ? 15.263 24.912 74.619 1.00 26.58 69 VAL D CA 1
ATOM 3512 C C . VAL D 1 88 ? 14.213 25.712 75.389 1.00 31.18 69 VAL D C 1
ATOM 3513 O O . VAL D 1 88 ? 13.030 25.346 75.383 1.00 29.34 69 VAL D O 1
ATOM 3525 N N . VAL D 1 90 ? 12.733 29.603 75.611 1.00 25.71 71 VAL D N 1
ATOM 3526 C CA . VAL D 1 90 ? 12.656 30.935 74.953 1.00 23.36 71 VAL D CA 1
ATOM 3527 C C . VAL D 1 90 ? 11.845 31.733 75.977 1.00 28.86 71 VAL D C 1
ATOM 3528 O O . VAL D 1 90 ? 10.652 31.448 76.167 1.00 29.49 71 VAL D O 1
ATOM 3532 N N . ASP D 1 91 ? 12.514 32.634 76.718 1.00 24.77 72 ASP D N 1
ATOM 3533 C CA . ASP D 1 91 ? 11.936 33.332 77.878 1.00 26.22 72 ASP D CA 1
ATOM 3534 C C . ASP D 1 91 ? 11.433 32.237 78.885 1.00 32.96 72 ASP D C 1
ATOM 3535 O O . ASP D 1 91 ? 12.208 31.335 79.202 1.00 32.91 72 ASP D O 1
ATOM 3540 N N . ASN D 1 92 ? 10.147 32.254 79.290 1.00 31.38 73 ASN D N 1
ATOM 3541 C CA . ASN D 1 92 ? 9.607 31.279 80.256 1.00 35.26 73 ASN D CA 1
ATOM 3542 C C . ASN D 1 92 ? 8.872 30.093 79.589 1.00 40.40 73 ASN D C 1
ATOM 3543 O O . ASN D 1 92 ? 8.235 29.298 80.285 1.00 41.19 73 ASN D O 1
ATOM 3545 N N . LYS D 1 93 ? 9.033 29.934 78.260 1.00 35.58 74 LYS D N 1
ATOM 3546 C CA . LYS D 1 93 ? 8.376 28.883 77.495 1.00 35.89 74 LYS D CA 1
ATOM 3547 C C . LYS D 1 93 ? 9.360 27.816 77.008 1.00 38.82 74 LYS D C 1
ATOM 3548 O O . LYS D 1 93 ? 10.400 28.146 76.427 1.00 36.87 74 LYS D O 1
ATOM 3550 N N . GLU D 1 94 ? 9.009 26.538 77.213 1.00 35.41 75 GLU D N 1
ATOM 3551 C CA . GLU D 1 94 ? 9.839 25.430 76.756 1.00 34.66 75 GLU D CA 1
ATOM 3552 C C . GLU D 1 94 ? 9.425 25.016 75.356 1.00 38.00 75 GLU D C 1
ATOM 3553 O O . GLU D 1 94 ? 8.235 24.943 75.047 1.00 37.57 75 GLU D O 1
ATOM 3559 N N . TYR D 1 95 ? 10.420 24.756 74.517 1.00 35.19 76 TYR D N 1
ATOM 3560 C CA . TYR D 1 95 ? 10.283 24.254 73.153 1.00 35.89 76 TYR D CA 1
ATOM 3561 C C . TYR D 1 95 ? 11.043 22.918 73.100 1.00 41.68 76 TYR D C 1
ATOM 3562 O O . TYR D 1 95 ? 12.122 22.816 73.685 1.00 42.72 76 TYR D O 1
ATOM 3571 N N . SER D 1 96 ? 10.490 21.901 72.430 1.00 37.75 77 SER D N 1
ATOM 3572 C CA . SER D 1 96 ? 11.152 20.598 72.308 1.00 37.88 77 SER D CA 1
ATOM 3573 C C . SER D 1 96 ? 11.474 20.255 70.841 1.00 38.61 77 SER D C 1
ATOM 3574 O O . SER D 1 96 ? 11.880 19.138 70.544 1.00 39.72 77 SER D O 1
ATOM 3577 N N . ASN D 1 97 ? 11.336 21.243 69.943 1.00 32.68 78 ASN D N 1
ATOM 3578 C CA . ASN D 1 97 ? 11.512 21.110 68.492 1.00 31.26 78 ASN D CA 1
ATOM 3579 C C . ASN D 1 97 ? 12.753 21.849 67.940 1.00 34.01 78 ASN D C 1
ATOM 3580 O O . ASN D 1 97 ? 12.792 22.166 66.749 1.00 33.42 78 ASN D O 1
ATOM 3585 N N . TYR D 1 98 ? 13.753 22.145 68.789 1.00 28.22 79 TYR D N 1
ATOM 3586 C CA . TYR D 1 98 ? 14.965 22.808 68.302 1.00 25.56 79 TYR D CA 1
ATOM 3587 C C . TYR D 1 98 ? 15.757 21.761 67.500 1.00 28.26 79 TYR D C 1
ATOM 3588 O O . TYR D 1 98 ? 16.318 20.846 68.096 1.00 26.49 79 TYR D O 1
ATOM 3597 N N . ASN D 1 99 ? 15.775 21.889 66.150 1.00 24.70 80 ASN D N 1
ATOM 3598 C CA . ASN D 1 99 ? 16.461 20.928 65.284 1.00 26.05 80 ASN D CA 1
ATOM 3599 C C . ASN D 1 99 ? 17.932 21.311 65.144 1.00 27.80 80 ASN D C 1
ATOM 3600 O O . ASN D 1 99 ? 18.253 22.242 64.421 1.00 24.69 80 ASN D O 1
ATOM 3605 N N . LEU D 1 100 ? 18.827 20.568 65.815 1.00 26.00 81 LEU D N 1
ATOM 3606 C CA . LEU D 1 100 ? 20.276 20.847 65.762 1.00 26.60 81 LEU D CA 1
ATOM 3607 C C . LEU D 1 100 ? 20.872 20.606 64.373 1.00 30.28 81 LEU D C 1
ATOM 3608 O O . LEU D 1 100 ? 21.941 21.121 64.088 1.00 28.44 81 LEU D O 1
ATOM 3613 N N . LYS D 1 101 ? 20.160 19.855 63.516 1.00 28.84 82 LYS D N 1
ATOM 3614 C CA . LYS D 1 101 ? 20.568 19.452 62.167 1.00 29.54 82 LYS D CA 1
ATOM 3615 C C . LYS D 1 101 ? 20.051 20.389 61.076 1.00 32.36 82 LYS D C 1
ATOM 3616 O O . LYS D 1 101 ? 20.517 20.306 59.940 1.00 32.31 82 LYS D O 1
ATOM 3620 N N . ASP D 1 102 ? 19.114 21.296 61.411 1.00 27.97 83 ASP D N 1
ATOM 3621 C CA . ASP D 1 102 ? 18.611 22.273 60.448 1.00 26.83 83 ASP D CA 1
ATOM 3622 C C . ASP D 1 102 ? 19.672 23.378 60.198 1.00 28.42 83 ASP D C 1
ATOM 3623 O O . ASP D 1 102 ? 20.552 23.596 61.036 1.00 27.63 83 ASP D O 1
ATOM 3628 N N . LYS D 1 103 ? 19.625 24.003 59.013 1.00 23.02 84 LYS D N 1
ATOM 3629 C CA . LYS D 1 103 ? 20.566 25.054 58.620 1.00 22.49 84 LYS D CA 1
ATOM 3630 C C . LYS D 1 103 ? 19.802 26.087 57.813 1.00 28.07 84 LYS D C 1
ATOM 3631 O O . LYS D 1 103 ? 19.034 25.734 56.921 1.00 29.42 84 LYS D O 1
ATOM 3637 N N . ALA D 1 104 ? 20.035 27.364 58.105 1.00 23.60 85 ALA D N 1
ATOM 3638 C CA . ALA D 1 104 ? 19.423 28.464 57.377 1.00 22.40 85 ALA D CA 1
ATOM 3639 C C . ALA D 1 104 ? 20.382 29.629 57.341 1.00 24.59 85 ALA D C 1
ATOM 3640 O O . ALA D 1 104 ? 21.146 29.848 58.290 1.00 21.40 85 ALA D O 1
ATOM 3642 N N . LYS D 1 105 ? 20.298 30.402 56.253 1.00 22.37 86 LYS D N 1
ATOM 3643 C CA . LYS D 1 105 ? 21.069 31.625 56.064 1.00 21.10 86 LYS D CA 1
ATOM 3644 C C . LYS D 1 105 ? 20.181 32.770 56.506 1.00 24.97 86 LYS D C 1
ATOM 3645 O O . LYS D 1 105 ? 18.970 32.724 56.297 1.00 23.26 86 LYS D O 1
ATOM 3651 N N . ILE D 1 106 ? 20.779 33.837 57.019 1.00 21.36 87 ILE D N 1
ATOM 3652 C CA . ILE D 1 106 ? 20.013 35.035 57.330 1.00 18.29 87 ILE D CA 1
ATOM 3653 C C . ILE D 1 106 ? 19.624 35.682 55.981 1.00 23.96 87 ILE D C 1
ATOM 3654 O O . ILE D 1 106 ? 20.383 35.588 55.017 1.00 22.26 87 ILE D O 1
ATOM 3659 N N . LYS D 1 107 ? 18.433 36.296 55.895 1.00 22.47 88 LYS D N 1
ATOM 3660 C CA . LYS D 1 107 ? 17.994 36.961 54.673 1.00 23.98 88 LYS D CA 1
ATOM 3661 C C . LYS D 1 107 ? 18.961 38.138 54.347 1.00 26.90 88 LYS D C 1
ATOM 3662 O O . LYS D 1 107 ? 19.362 38.843 55.277 1.00 23.65 88 LYS D O 1
ATOM 3668 N N . PRO D 1 108 ? 19.365 38.364 53.072 1.00 25.53 89 PRO D N 1
ATOM 3669 C CA . PRO D 1 108 ? 20.217 39.530 52.779 1.00 26.59 89 PRO D CA 1
ATOM 3670 C C . PRO D 1 108 ? 19.472 40.806 53.189 1.00 30.37 89 PRO D C 1
ATOM 3671 O O . PRO D 1 108 ? 18.247 40.866 53.080 1.00 30.84 89 PRO D O 1
ATOM 367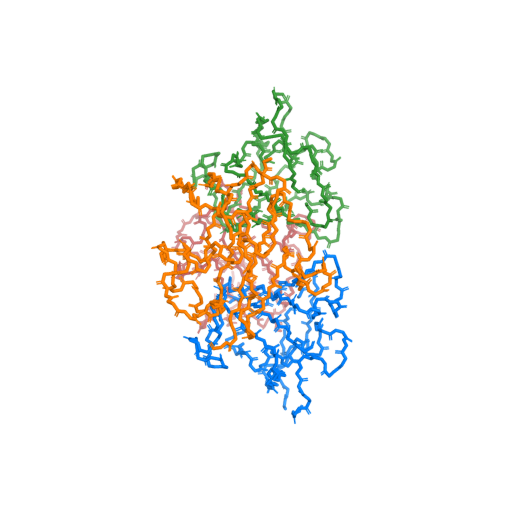5 N N . GLY D 1 109 ? 20.201 41.779 53.710 1.00 26.70 90 GLY D N 1
ATOM 3676 C CA . GLY D 1 109 ? 19.615 43.027 54.191 1.00 25.83 90 GLY D CA 1
ATOM 3677 C C . GLY D 1 109 ? 19.413 43.028 55.697 1.00 26.94 90 GLY D C 1
ATOM 3678 O O . GLY D 1 109 ? 18.984 44.030 56.263 1.00 26.91 90 GLY D O 1
ATOM 3679 N N . ILE D 1 110 ? 19.684 41.896 56.353 1.00 20.27 91 ILE D N 1
ATOM 3680 C CA . ILE D 1 110 ? 19.591 41.786 57.816 1.00 18.01 91 ILE D CA 1
ATOM 3681 C C . ILE D 1 110 ? 21.021 41.757 58.351 1.00 21.96 91 ILE D C 1
ATOM 3682 O O . ILE D 1 110 ? 21.823 40.909 57.954 1.00 21.12 91 ILE D O 1
ATOM 3687 N N . ILE D 1 111 ? 21.326 42.715 59.223 1.00 19.51 92 ILE D N 1
ATOM 3688 C CA . ILE D 1 111 ? 22.609 42.908 59.876 1.00 19.49 92 ILE D CA 1
ATOM 3689 C C . ILE D 1 111 ? 22.639 42.025 61.121 1.00 20.90 92 ILE D C 1
ATOM 3690 O O . ILE D 1 111 ? 21.682 42.033 61.892 1.00 20.83 92 ILE D O 1
ATOM 3695 N N . VAL D 1 112 ? 23.736 41.277 61.325 1.00 15.25 93 VAL D N 1
ATOM 3696 C CA . VAL D 1 112 ? 23.879 40.432 62.519 1.00 14.27 93 VAL D CA 1
ATOM 3697 C C . VAL D 1 112 ? 25.008 40.998 63.382 1.00 17.94 93 VAL D C 1
ATOM 3698 O O . VAL D 1 112 ? 26.133 41.202 62.889 1.00 16.33 93 VAL D O 1
ATOM 3702 N N . LEU D 1 113 ? 24.727 41.201 64.674 1.00 14.78 94 LEU D N 1
ATOM 3703 C CA . LEU D 1 113 ? 25.760 41.673 65.605 1.00 16.78 94 LEU D CA 1
ATOM 3704 C C . LEU D 1 113 ? 25.856 40.673 66.727 1.00 18.64 94 LEU D C 1
ATOM 3705 O O . LEU D 1 113 ? 24.842 40.082 67.083 1.00 16.41 94 LEU D O 1
ATOM 3710 N N . VAL D 1 114 ? 27.052 40.481 67.290 1.00 14.72 95 VAL D N 1
ATOM 3711 C CA . VAL D 1 114 ? 27.225 39.642 68.468 1.00 15.28 95 VAL D CA 1
ATOM 3712 C C . VAL D 1 114 ? 27.956 40.575 69.394 1.00 21.67 95 VAL D C 1
ATOM 3713 O O . VAL D 1 114 ? 29.026 41.078 69.019 1.00 22.89 95 VAL D O 1
ATOM 3717 N N . ASN D 1 115 ? 27.375 40.851 70.568 1.00 17.44 96 ASN D N 1
ATOM 3718 C CA . ASN D 1 115 ? 27.949 41.764 71.575 1.00 17.47 96 ASN D CA 1
ATOM 3719 C C . ASN D 1 115 ? 28.306 43.116 70.931 1.00 20.26 96 ASN D C 1
ATOM 3720 O O . ASN D 1 115 ? 29.343 43.707 71.228 1.00 20.20 96 ASN D O 1
ATOM 3725 N N . GLU D 1 116 ? 27.434 43.567 70.022 1.00 16.58 97 GLU D N 1
ATOM 3726 C CA . GLU D 1 116 ? 27.523 44.834 69.292 1.00 16.75 97 GLU D CA 1
ATOM 3727 C C . GLU D 1 116 ? 28.696 44.894 68.284 1.00 19.35 97 GLU D C 1
ATOM 3728 O O . GLU D 1 116 ? 29.033 45.988 67.815 1.00 20.86 97 GLU D O 1
ATOM 3734 N N . TYR D 1 117 ? 29.253 43.723 67.883 1.00 14.07 98 TYR D N 1
ATOM 3735 C CA . TYR D 1 117 ? 30.282 43.652 66.836 1.00 14.42 98 TYR D CA 1
ATOM 3736 C C . TYR D 1 117 ? 29.672 43.018 65.602 1.00 18.39 98 TYR D C 1
ATOM 3737 O O . TYR D 1 117 ? 28.947 42.025 65.729 1.00 19.25 98 TYR D O 1
ATOM 3746 N N . ASP D 1 118 ? 29.945 43.559 64.402 1.00 17.12 99 ASP D N 1
ATOM 3747 C CA . ASP D 1 118 ? 29.416 42.935 63.178 1.00 17.36 99 ASP D CA 1
ATOM 3748 C C . ASP D 1 118 ? 29.936 41.484 63.091 1.00 18.87 99 ASP D C 1
ATOM 3749 O O . ASP D 1 118 ? 31.134 41.274 63.219 1.00 16.82 99 ASP D O 1
ATOM 3754 N N . TRP D 1 119 ? 29.055 40.487 62.847 1.00 17.51 100 TRP D N 1
ATOM 3755 C CA . TRP D 1 119 ? 29.483 39.076 62.815 1.00 17.69 100 TRP D CA 1
ATOM 3756 C C . TRP D 1 119 ? 30.545 38.755 61.726 1.00 24.84 100 TRP D C 1
ATOM 3757 O O . TRP D 1 119 ? 31.202 37.713 61.821 1.00 26.78 100 TRP D O 1
ATOM 3768 N N . GLU D 1 120 ? 30.755 39.654 60.744 1.00 22.14 101 GLU D N 1
ATOM 3769 C CA . GLU D 1 120 ? 31.797 39.484 59.724 1.00 25.21 101 GLU D CA 1
ATOM 3770 C C . GLU D 1 120 ? 33.206 39.463 60.363 1.00 29.95 101 GLU D C 1
ATOM 3771 O O . GLU D 1 120 ? 34.078 38.729 59.874 1.00 32.91 101 GLU D O 1
ATOM 3777 N N . ILE D 1 121 ? 33.424 40.227 61.469 1.00 23.82 102 ILE D N 1
ATOM 3778 C CA . ILE D 1 121 ? 34.726 40.252 62.167 1.00 24.03 102 ILE D CA 1
ATOM 3779 C C . ILE D 1 121 ? 34.842 39.082 63.172 1.00 27.33 102 ILE D C 1
ATOM 3780 O O . ILE D 1 121 ? 35.875 38.951 63.836 1.00 26.63 102 ILE D O 1
ATOM 3785 N N . LEU D 1 122 ? 33.783 38.240 63.271 1.00 23.05 103 LEU D N 1
ATOM 3786 C CA . LEU D 1 122 ? 33.692 37.129 64.223 1.00 23.82 103 LEU D CA 1
ATOM 3787 C C . LEU D 1 122 ? 33.654 35.764 63.549 1.00 26.16 103 LEU D C 1
ATOM 3788 O O . LEU D 1 122 ? 33.589 34.741 64.227 1.00 26.63 103 LEU D O 1
ATOM 3793 N N . GLY D 1 123 ? 33.677 35.750 62.230 1.00 22.65 104 GLY D N 1
ATOM 3794 C CA . GLY D 1 123 ? 33.648 34.504 61.474 1.00 23.31 104 GLY D CA 1
ATOM 3795 C C . GLY D 1 123 ? 32.268 34.055 61.042 1.00 22.44 104 GLY D C 1
ATOM 3796 O O . GLY D 1 123 ? 32.099 32.892 60.681 1.00 20.16 104 GLY D O 1
ATOM 3797 N N . THR D 1 124 ? 31.284 34.989 61.037 1.00 18.30 105 THR D N 1
ATOM 3798 C CA . THR D 1 124 ? 29.870 34.787 60.661 1.00 17.68 105 THR D CA 1
ATOM 3799 C C . THR D 1 124 ? 29.315 33.442 61.188 1.00 21.17 105 THR D C 1
ATOM 3800 O O . THR D 1 124 ? 29.302 33.230 62.404 1.00 19.80 105 THR D O 1
ATOM 3804 N N . TYR D 1 125 ? 28.947 32.517 60.281 1.00 18.97 106 TYR D N 1
ATOM 3805 C CA . TYR D 1 125 ? 28.363 31.205 60.601 1.00 20.03 106 TYR D CA 1
ATOM 3806 C C . TYR D 1 125 ? 29.270 30.284 61.404 1.00 25.03 106 TYR D C 1
ATOM 3807 O O . TYR D 1 125 ? 28.749 29.339 61.990 1.00 24.91 106 TYR D O 1
ATOM 3816 N N . SER D 1 126 ? 30.610 30.545 61.427 1.00 22.39 107 SER D N 1
ATOM 3817 C CA . SER D 1 126 ? 31.559 29.708 62.166 1.00 23.69 107 SER D CA 1
ATOM 3818 C C . SER D 1 126 ? 31.770 30.201 63.611 1.00 27.55 107 SER D C 1
ATOM 3819 O O . SER D 1 126 ? 32.447 29.514 64.385 1.00 28.20 107 SER D O 1
ATOM 3822 N N . TYR D 1 127 ? 31.148 31.346 63.982 1.00 22.77 108 TYR D N 1
ATOM 3823 C CA . TYR D 1 127 ? 31.281 31.917 65.319 1.00 22.46 108 TYR D CA 1
ATOM 3824 C C . TYR D 1 127 ? 30.757 30.950 66.405 1.00 28.43 108 TYR D C 1
ATOM 3825 O O . TYR D 1 127 ? 29.598 30.525 66.362 1.00 29.14 108 TYR D O 1
ATOM 3834 N N . GLN D 1 128 ? 31.600 30.642 67.393 1.00 24.61 109 GLN D N 1
ATOM 3835 C CA . GLN D 1 128 ? 31.203 29.772 68.498 1.00 24.15 109 GLN D CA 1
ATOM 3836 C C . GLN D 1 128 ? 30.396 30.618 69.479 1.00 25.76 109 GLN D C 1
ATOM 3837 O O . GLN D 1 128 ? 30.950 31.486 70.157 1.00 24.19 109 GLN D O 1
ATOM 3843 N N . ILE D 1 129 ? 29.069 30.400 69.510 1.00 22.10 110 ILE D N 1
ATOM 3844 C CA . ILE D 1 129 ? 28.156 31.162 70.383 1.00 20.21 110 ILE D CA 1
ATOM 3845 C C . ILE D 1 129 ? 28.475 30.805 71.836 1.00 25.23 110 ILE D C 1
ATOM 3846 O O . ILE D 1 129 ? 28.664 29.628 72.161 1.00 24.98 110 ILE D O 1
ATOM 3851 N N . LYS D 1 130 ? 28.661 31.839 72.667 1.00 23.14 111 LYS D N 1
ATOM 3852 C CA . LYS D 1 130 ? 29.058 31.707 74.072 1.00 25.49 111 LYS D CA 1
ATOM 3853 C C . LYS D 1 130 ? 27.925 32.027 75.027 1.00 27.83 111 LYS D C 1
ATOM 3854 O O . LYS D 1 130 ? 27.068 32.839 74.705 1.00 24.57 111 LYS D O 1
ATOM 3860 N N . ASN D 1 131 ? 27.964 31.444 76.242 1.00 24.96 112 ASN D N 1
ATOM 3861 C CA . ASN D 1 131 ? 27.020 31.792 77.287 1.00 24.30 112 ASN D CA 1
ATOM 3862 C C . ASN D 1 131 ? 27.129 33.312 77.513 1.00 25.25 112 ASN D C 1
ATOM 3863 O O . ASN D 1 131 ? 28.242 33.853 77.540 1.00 22.73 112 ASN D O 1
ATOM 3868 N N . ASP D 1 132 ? 25.967 33.987 77.674 1.00 21.64 113 ASP D N 1
ATOM 3869 C CA . ASP D 1 132 ? 25.833 35.437 77.911 1.00 21.76 113 ASP D CA 1
ATOM 3870 C C . ASP D 1 132 ? 26.043 36.295 76.668 1.00 24.28 113 ASP D C 1
ATOM 3871 O O . ASP D 1 132 ? 26.001 37.532 76.791 1.00 25.77 113 ASP D O 1
ATOM 3876 N N . ASP D 1 133 ? 26.201 35.681 75.467 1.00 15.81 114 ASP D N 1
ATOM 3877 C CA . ASP D 1 133 ? 26.310 36.500 74.263 1.00 15.38 114 ASP D CA 1
ATOM 3878 C C . ASP D 1 133 ? 25.004 37.246 73.989 1.00 20.47 114 ASP D C 1
ATOM 3879 O O . ASP D 1 133 ? 23.929 36.737 74.297 1.00 20.62 114 ASP D O 1
ATOM 3884 N N . LYS D 1 134 ? 25.103 38.444 73.409 1.00 17.14 115 LYS D N 1
ATOM 3885 C CA . LYS D 1 134 ? 23.961 39.268 73.047 1.00 14.73 115 LYS D CA 1
ATOM 3886 C C . LYS D 1 134 ? 23.964 39.380 71.541 1.00 18.62 115 LYS D C 1
ATOM 3887 O O . LYS D 1 134 ? 24.853 39.993 70.959 1.00 17.46 115 LYS D O 1
ATOM 3893 N N . ILE D 1 135 ? 23.029 38.679 70.901 1.00 16.01 116 ILE D N 1
ATOM 3894 C CA . ILE D 1 135 ? 22.963 38.646 69.449 1.00 16.37 116 ILE D CA 1
ATOM 3895 C C . ILE D 1 135 ? 21.871 39.587 69.016 1.00 18.71 116 ILE D C 1
ATOM 3896 O O . ILE D 1 135 ? 20.826 39.649 69.668 1.00 18.96 116 ILE D O 1
ATOM 3901 N N . CYS D 1 136 ? 22.108 40.303 67.915 1.00 15.40 117 CYS D N 1
ATOM 3902 C CA . CYS D 1 136 ? 21.154 41.251 67.415 1.00 16.79 117 CYS D CA 1
ATOM 3903 C C . CYS D 1 136 ? 20.962 41.100 65.924 1.00 19.72 117 CYS D C 1
ATOM 3904 O O . CYS D 1 136 ? 21.935 41.003 65.187 1.00 19.42 117 CYS D O 1
ATOM 3907 N N . PHE D 1 137 ? 19.700 41.089 65.482 1.00 15.16 118 PHE D N 1
ATOM 3908 C CA . PHE D 1 137 ? 19.303 41.005 64.067 1.00 15.57 118 PHE D CA 1
ATOM 3909 C C . PHE D 1 137 ? 18.611 42.300 63.714 1.00 19.57 118 PHE D C 1
ATOM 3910 O O . PHE D 1 137 ? 17.613 42.653 64.325 1.00 18.72 118 PHE D O 1
ATOM 3918 N N . LEU D 1 138 ? 19.194 43.053 62.794 1.00 16.73 119 LEU D N 1
ATOM 3919 C CA . LEU D 1 138 ? 18.633 44.324 62.415 1.00 17.96 119 LEU D CA 1
ATOM 3920 C C . LEU D 1 138 ? 18.310 44.323 60.943 1.00 21.85 119 LEU D C 1
ATOM 3921 O O . LEU D 1 138 ? 19.208 44.210 60.112 1.00 21.73 119 LEU D O 1
ATOM 3926 N N . SER D 1 139 ? 17.031 44.480 60.624 1.00 20.84 120 SER D N 1
ATOM 3927 C CA . SER D 1 139 ? 16.557 44.536 59.253 1.00 22.52 120 SER D CA 1
ATOM 3928 C C . SER D 1 139 ? 16.791 45.923 58.695 1.00 29.12 120 SER D C 1
ATOM 3929 O O . SER D 1 139 ? 16.616 46.913 59.408 1.00 28.94 120 SER D O 1
ATOM 3932 N N . THR D 1 140 ? 17.162 45.997 57.413 1.00 29.05 121 THR D N 1
ATOM 3933 C CA . THR D 1 140 ? 17.313 47.250 56.657 1.00 31.40 121 THR D CA 1
ATOM 3934 C C . THR D 1 140 ? 16.220 47.260 55.572 1.00 37.94 121 THR D C 1
ATOM 3935 O O . THR D 1 140 ? 16.016 48.269 54.892 1.00 39.97 121 THR D O 1
ATOM 3939 N N . LEU D 1 141 ? 15.536 46.109 55.406 1.00 34.01 122 LEU D N 1
ATOM 3940 C CA . LEU D 1 141 ? 14.482 45.879 54.411 1.00 53.15 122 LEU D CA 1
ATOM 3941 C C . LEU D 1 141 ? 13.192 46.634 54.744 1.00 95.85 122 LEU D C 1
ATOM 3942 O O . LEU D 1 141 ? 12.704 46.586 55.873 1.00 65.41 122 LEU D O 1
#

Sequence (464 aa):
KVKIELKKFLGGLESSYLEDKSKKNYVTLEIDSKELNFENLIAFIRDNIIEKKFVFSDYDIDEKLCCKVVDNKEYSNYNLKDKAKIKPGIIVLVNEYDWEEILGTYSSYQIKNDDKICFLSTLKVKIELKFLGGLESYLEDKSKNYVTLEIDSKELNFENLIAFIRDNIIEKKFVFSDYDEKLCKVVDNKEYSNYNLKDKAKIKPGIIIVLVNEYDWEILGTTYSYQIKNDDKICFLSTLKVKIELKKFLGGLESSYLEDKSKKNYVTLEIDSKELNFENLIAFIRDNIIEKKFVFSDYDIDEKLCCKVVDNKEYSNYNLKDKAKIKPGIIVLVNEYDWEILGTYSYQIKNDDKICFLSTLKVKIELKKFLGGLESSYLEDKSKKNYVTTLEIDSKELNFENLIAFIRDNIIEEKKFVFSDYDEKLCKVVDNKEYSNYNLKDKAKIKPGIIVLVNEYDWEILGTYSYQIKNDDKICFLSTL